Protein AF-A0A5N6M3C1-F1 (afdb_monomer)

InterPro domains:
  IPR000778 Cytochrome b245, heavy chain [PR00466] (280-298)
  IPR000778 Cytochrome b245, heavy chain [PR00466] (372-392)
  IPR013112 FAD-binding 8 [PF08022] (431-475)
  IPR013130 Ferric reductase transmembrane component-like domain [PF01794] (244-389)
  IPR013623 NADPH oxidase Respiratory burst [PF08414] (67-142)
  IPR050369 Respiratory burst oxidase/Ferric reductase [PTHR11972] (138-475)

Foldseek 3Di:
DPDPWDADDDPPDDDDDDDDDDDDDDDDDDDDDDDDDDDDDDDDDDDDDDDDDDDDDDDDDDDDDDDDDDDDDPVVVVVVVDDDPPDDDDPVVVVLVVQLVVQQVVQDDPSHHDLQCQCVSNVNPPCSPVSSVVVVVVVVVVVVVVVVVVVVVPPDDDDPVVVVVVQVPDPPCVNDVVSVVVVVCVVVCVVPVLVVVVVVVLVVVLVCQLVVQLVVVCPALLCVQQPSLVSQLRSLVRSLLQLVLVLLVLVLVVVLVVCCVDPNVVRHPSVCSVVVSVVSLVSNVVSLVRNCCSVLVGVLVRQQPPDPVSCCVRCVVLDVDRDHSVSSCPQLLNVLSVVLVVLSVQLVVQVDPCQQVLVDCDPPPCNVCGHVVVNVVSPCSVVVSLVSQLSSLQRDRVDDDRVRSCSCVSNVVSVVSSVCSVVVDPDPDDDWAWPDWDQDPPRDIDTDIDDDPPDDDDRRDTDADDDVVRPPPHD

Radius of gyration: 36.81 Å; Cα contacts (8 Å, |Δi|>4): 345; chains: 1; bounding box: 77×95×104 Å

Nearest PDB structures (foldseek):
  7d3f-assembly1_C  TM=8.706E-01  e=1.540E-10  Homo sapiens
  6wxu-assembly1_C  TM=8.787E-01  e=6.161E-10  Mus musculus
  6wxv-assembly1_A  TM=7.915E-01  e=5.128E-11  Mus musculus
  7d3e-assembly1_C  TM=6.746E-01  e=1.708E-11  Homo sapiens
  5o0t-assembly1_A  TM=8.434E-01  e=7.704E-08  Cylindrospermum stagnale PCC 7417

Mean predicted aligned error: 18.75 Å

Secondary structure (DSSP, 8-state):
-----EE------------------------------------------------------------------THHHHGGG-----S---HHHHHHHHHHHHHHHHH-BTTB--GGGHHHHHT--S-HHHHHHHHHHHHHHHHHHHHHHHHHHHH---TTHHHHHHHHSS-GGGSSHHHHHHHHHHHHHHHTHHHHHHHHHHHHHHHHHHHHHHHHHHTSTTHHHHTHHHHHHHHHHHHHHHHHHHTTGGG-HHHHHHHHTSHHHHHS-GGGHHHHHHHHHHHHHHHHHHHHHHIIIIIHHHHHHS-HHHHHHHHTTT-SSPPPHHHHHHSHHHHHHHHHHHHHHHHHHHHSHHHHTT-S-PPTTGGGGSSHHHHHHHHHHHHHHHHHHHHHHHS-TT--SGGG-THHHHHHHHHHHHHHHHHS----PPP--EEEEEEETTTEEEEEEPPPTT----TT-EE----TTT-SS--

Organism: NCBI:txid192012

Solvent-accessible surface area (backbone atoms only — not comparable to full-atom values): 28796 Å² total; per-residue (Å²): 129,82,85,78,71,50,75,60,76,87,80,85,77,86,82,88,84,87,85,88,84,86,88,82,89,91,84,90,90,89,85,88,88,87,87,84,87,86,84,90,82,88,85,85,87,78,91,85,89,88,82,84,89,83,91,81,90,86,85,89,86,84,88,88,79,89,80,81,83,75,79,85,57,76,67,69,64,53,60,81,68,64,76,76,84,90,59,87,78,50,76,73,54,51,54,53,48,53,54,28,52,55,37,39,69,72,61,34,57,97,88,39,71,52,69,90,50,44,19,63,26,78,66,45,83,90,39,65,67,62,32,42,53,52,49,51,53,51,52,52,49,52,50,49,50,53,50,46,59,59,56,53,67,76,76,70,83,65,82,69,64,60,60,56,57,62,60,70,76,45,60,81,75,58,73,42,72,66,51,37,49,49,50,53,51,48,53,52,35,68,77,40,40,49,52,52,51,53,52,48,52,54,50,50,51,42,51,50,45,21,51,54,40,24,56,56,37,66,76,36,78,66,23,83,68,38,40,68,33,47,14,49,20,47,7,25,49,47,33,37,40,52,38,65,20,52,47,43,56,52,70,32,60,70,62,50,54,57,42,46,78,39,76,60,32,77,63,44,58,71,88,46,24,62,60,49,34,51,54,40,51,49,51,38,53,54,25,50,51,52,21,48,46,22,37,66,72,35,34,39,53,36,62,47,66,51,58,67,70,63,43,48,73,75,42,42,93,80,38,96,61,86,51,49,53,64,54,50,42,69,30,69,39,33,45,40,47,53,53,39,51,54,52,47,52,53,25,54,54,33,63,34,70,50,32,29,69,43,68,61,80,44,65,86,89,48,49,79,60,40,21,59,67,45,25,54,59,38,50,54,50,48,60,57,36,53,55,41,48,47,51,29,40,66,56,40,84,93,58,84,59,76,89,74,39,52,48,56,68,50,32,48,62,38,50,49,54,43,48,49,58,65,70,71,57,81,73,86,80,74,85,67,52,77,75,48,76,46,78,46,93,85,86,42,77,49,76,40,60,53,80,52,90,90,72,80,86,58,89,83,46,70,56,78,66,64,50,65,91,82,34,83,83,53,94

pLDDT: mean 72.95, std 23.98, range [22.47, 98.31]

Sequence (475 aa):
MGRKEVRMENGMHNEDEECMGNEGVKNKPLKMGIGNLGGRLSRNCGRVAGSTSTSSRRRLRTIDEPRLERQRSGAARGLNGLRFLDRVMTGKEVDAWMAIEKRFQRFSVDGRLPREKFGICVGMNDGSEFSGELFDALMWQLETLLKSMATSKEATMSSDDTTDLAKTMIPEDYRNPWRKFMINVFESGLENWKVFWILFLFLEINVALFLWKFHQYTMMPSYQVFGYCSCTAKGAGETLKFNMALILLPVCRRTLTTIRETYLGKVLPLDENINFHKIIALAIAMGTVIHTVAHMGCNFIRLSRCPRNQFMAIFGGLFVTQPSYMDLVLSIPGYTGIIMIILMAICFTFATSSFRRNVVKLPHPLNNLAGFTSFWYTHHLLNIVYFLFIVHGYFLVLTVGWYRKTTWMYLLLPMLCYASERLLTTDHTMQVDTIKAIIYAGNVLALYMTKPIGFKYKSGMYLFVQCPHISRFEW

Structure (mmCIF, N/CA/C/O backbone):
data_AF-A0A5N6M3C1-F1
#
_entry.id   AF-A0A5N6M3C1-F1
#
loop_
_atom_site.group_PDB
_atom_site.id
_atom_site.type_symbol
_atom_site.label_atom_id
_atom_site.label_alt_id
_atom_site.label_comp_id
_atom_site.label_asym_id
_atom_site.label_entity_id
_atom_site.label_seq_id
_atom_site.pdbx_PDB_ins_code
_atom_site.Cartn_x
_atom_site.Cartn_y
_atom_site.Cartn_z
_atom_site.occupancy
_atom_site.B_iso_or_equiv
_atom_site.auth_seq_id
_atom_site.auth_comp_id
_atom_site.auth_asym_id
_atom_site.auth_atom_id
_atom_site.pdbx_PDB_model_num
ATOM 1 N N . MET A 1 1 ? -3.919 -4.662 15.278 1.00 38.16 1 MET A N 1
ATOM 2 C CA . MET A 1 1 ? -4.623 -3.994 16.377 1.00 38.16 1 MET A CA 1
ATOM 3 C C . MET A 1 1 ? -5.623 -4.997 16.909 1.00 38.16 1 MET A C 1
ATOM 5 O O . MET A 1 1 ? -6.392 -5.508 16.110 1.00 38.16 1 MET A O 1
ATOM 9 N N . GLY A 1 2 ? -5.489 -5.416 18.165 1.00 27.25 2 GLY A N 1
ATOM 10 C CA . GLY A 1 2 ? -6.604 -6.055 18.857 1.00 27.25 2 GLY A CA 1
ATOM 11 C C . GLY A 1 2 ? -7.463 -4.908 19.358 1.00 27.25 2 GLY A C 1
ATOM 12 O O . GLY A 1 2 ? -6.935 -4.011 20.008 1.00 27.25 2 GLY A O 1
ATOM 13 N N . ARG A 1 3 ? -8.721 -4.871 18.945 1.00 34.56 3 ARG A N 1
ATOM 14 C CA . ARG A 1 3 ? -9.708 -3.896 19.393 1.00 34.56 3 ARG A CA 1
ATOM 15 C C . ARG A 1 3 ? -9.892 -4.084 20.905 1.00 34.56 3 ARG A C 1
ATOM 17 O O . ARG A 1 3 ? -10.374 -5.128 21.324 1.00 34.56 3 ARG A O 1
ATOM 24 N N . LYS A 1 4 ? -9.442 -3.127 21.720 1.00 41.47 4 LYS A N 1
ATOM 25 C CA . LYS A 1 4 ? -9.795 -3.054 23.147 1.00 41.47 4 LYS A CA 1
ATOM 26 C C . LYS A 1 4 ? -10.968 -2.090 23.278 1.00 41.47 4 LYS A C 1
ATOM 28 O O . LYS A 1 4 ? -10.816 -0.972 23.745 1.00 41.47 4 LYS A O 1
ATOM 33 N N . GLU A 1 5 ? -12.116 -2.501 22.754 1.00 43.19 5 GLU A N 1
ATOM 34 C CA . GLU A 1 5 ? -13.363 -1.770 22.961 1.00 43.19 5 GLU A CA 1
ATOM 35 C C . GLU A 1 5 ? -13.838 -2.053 24.388 1.00 43.19 5 GLU A C 1
ATOM 37 O O . GLU A 1 5 ? -14.123 -3.196 24.741 1.00 43.19 5 GLU A O 1
ATOM 42 N N . VAL A 1 6 ? -13.868 -1.017 25.227 1.00 50.31 6 VAL A N 1
ATOM 43 C CA . VAL A 1 6 ? -14.424 -1.118 26.578 1.00 50.31 6 VAL A CA 1
ATOM 44 C C . VAL A 1 6 ? -15.929 -0.923 26.458 1.00 50.31 6 VAL A C 1
ATOM 46 O O . VAL A 1 6 ? -16.398 0.169 26.130 1.00 50.31 6 VAL A O 1
ATOM 49 N N . ARG A 1 7 ? -16.685 -2.004 26.663 1.00 46.69 7 ARG A N 1
ATOM 50 C CA . ARG A 1 7 ? -18.146 -1.954 26.721 1.00 46.69 7 ARG A CA 1
ATOM 51 C C . ARG A 1 7 ? -18.562 -1.377 28.069 1.00 46.69 7 ARG A C 1
ATOM 53 O O . ARG A 1 7 ? -18.088 -1.826 29.107 1.00 46.69 7 ARG A O 1
ATOM 60 N N . MET A 1 8 ? -19.451 -0.393 28.040 1.00 52.00 8 MET A N 1
ATOM 61 C CA . MET A 1 8 ? -20.009 0.196 29.253 1.00 52.00 8 MET A CA 1
ATOM 62 C C . MET A 1 8 ? -21.155 -0.682 29.767 1.00 52.00 8 MET A C 1
ATOM 64 O O . MET A 1 8 ? -22.116 -0.928 29.036 1.00 52.00 8 MET A O 1
ATOM 68 N N . GLU A 1 9 ? -21.051 -1.148 31.009 1.00 47.41 9 GLU A N 1
ATOM 69 C CA . GLU A 1 9 ? -22.120 -1.855 31.719 1.00 47.41 9 GLU A CA 1
ATOM 70 C C . GLU A 1 9 ? -22.612 -0.994 32.887 1.00 47.41 9 GLU A C 1
ATOM 72 O O . GLU A 1 9 ? -21.817 -0.468 33.667 1.00 47.41 9 GLU A O 1
ATOM 77 N N . ASN A 1 10 ? -23.932 -0.827 32.997 1.00 39.50 10 ASN A N 1
ATOM 78 C CA . ASN A 1 10 ? -24.541 -0.134 34.128 1.00 39.50 10 ASN A CA 1
ATOM 79 C C . ASN A 1 10 ? -24.604 -1.090 35.320 1.00 39.50 10 ASN A C 1
ATOM 81 O O . ASN A 1 10 ? -25.453 -1.977 35.354 1.00 39.50 10 ASN A O 1
ATOM 85 N N . GLY A 1 11 ? -23.752 -0.871 36.319 1.00 38.09 11 GLY A N 1
ATOM 86 C CA . GLY A 1 11 ? -23.983 -1.398 37.659 1.00 38.09 11 GLY A CA 1
ATOM 87 C C . GLY A 1 11 ? -25.049 -0.555 38.356 1.00 38.09 11 GLY A C 1
ATOM 88 O O . GLY A 1 11 ? -24.747 0.526 38.852 1.00 38.09 11 GLY A O 1
ATOM 89 N N . MET A 1 12 ? -26.296 -1.026 38.377 1.00 28.94 12 MET A N 1
ATOM 90 C CA . MET A 1 12 ? -27.272 -0.589 39.378 1.00 28.94 12 MET A CA 1
ATOM 91 C C . MET A 1 12 ? -26.898 -1.290 40.689 1.00 28.94 12 MET A C 1
ATOM 93 O O . MET A 1 12 ? -27.272 -2.440 40.899 1.00 28.94 12 MET A O 1
ATOM 97 N N . HIS A 1 13 ? -26.111 -0.629 41.537 1.00 30.56 13 HIS A N 1
ATOM 98 C CA . HIS A 1 13 ? -26.006 -1.012 42.943 1.00 30.56 13 HIS A CA 1
ATOM 99 C C . HIS A 1 13 ? -26.983 -0.150 43.738 1.00 30.56 13 HIS A C 1
ATOM 101 O O . HIS A 1 13 ? -26.756 1.044 43.918 1.00 30.56 13 HIS A O 1
ATOM 107 N N . ASN A 1 14 ? -28.083 -0.774 44.160 1.00 30.05 14 ASN A N 1
ATOM 108 C CA . ASN A 1 14 ? -28.840 -0.341 45.325 1.00 30.05 14 ASN A CA 1
ATOM 109 C C . ASN A 1 14 ? -28.067 -0.832 46.551 1.00 30.05 14 ASN A C 1
ATOM 111 O O . ASN A 1 14 ? -27.952 -2.042 46.735 1.00 30.05 14 ASN A O 1
ATOM 115 N N . GLU A 1 15 ? -27.551 0.084 47.360 1.00 30.33 15 GLU A N 1
ATOM 116 C CA . GLU A 1 15 ? -27.120 -0.199 48.729 1.00 30.33 15 GLU A CA 1
ATOM 117 C C . GLU A 1 15 ? -27.672 0.919 49.618 1.00 30.33 15 GLU A C 1
ATOM 119 O O . GLU A 1 15 ? -27.040 1.955 49.808 1.00 30.33 15 GLU A O 1
ATOM 124 N N . ASP A 1 16 ? -28.893 0.695 50.101 1.00 28.31 16 ASP A N 1
ATOM 125 C CA . ASP A 1 16 ? -29.397 1.268 51.343 1.00 28.31 16 ASP A CA 1
ATOM 126 C C . ASP A 1 16 ? -29.195 0.187 52.414 1.00 28.31 16 ASP A C 1
ATOM 128 O O . ASP A 1 16 ? -29.828 -0.862 52.329 1.00 28.31 16 ASP A O 1
ATOM 132 N N . GLU A 1 17 ? -28.293 0.402 53.373 1.00 30.88 17 GLU A N 1
ATOM 133 C CA . GLU A 1 17 ? -28.556 0.152 54.798 1.00 30.88 17 GLU A CA 1
ATOM 134 C C . GLU A 1 17 ? -27.383 0.623 55.669 1.00 30.88 17 GLU A C 1
ATOM 136 O O . GLU A 1 17 ? -26.213 0.283 55.487 1.00 30.88 17 GLU A O 1
ATOM 141 N N . GLU A 1 18 ? -27.751 1.461 56.628 1.00 27.80 18 GLU A N 1
ATOM 142 C CA . GLU A 1 18 ? -26.935 2.092 57.648 1.00 27.80 18 GLU A CA 1
ATOM 143 C C . GLU A 1 18 ? -27.031 1.266 58.947 1.00 27.80 18 GLU A C 1
ATOM 145 O O . GLU A 1 18 ? -28.087 0.707 59.233 1.00 27.80 18 GLU A O 1
ATOM 150 N N . CYS A 1 19 ? -25.944 1.241 59.734 1.00 25.11 19 CYS A N 1
ATOM 151 C CA . CYS A 1 19 ? -25.901 1.370 61.207 1.00 25.11 19 CYS A CA 1
ATOM 152 C C . CYS A 1 19 ? -25.013 0.375 61.997 1.00 25.11 19 CYS A C 1
ATOM 154 O O . CYS A 1 19 ? -25.319 -0.799 62.163 1.00 25.11 19 CYS A O 1
ATOM 156 N N . MET A 1 20 ? -24.034 1.003 62.672 1.00 26.95 20 MET A N 1
ATOM 157 C CA . MET A 1 20 ? -23.670 0.872 64.099 1.00 26.95 20 MET A CA 1
ATOM 158 C C . MET A 1 20 ? -22.733 -0.257 64.577 1.00 26.95 20 MET A C 1
ATOM 160 O O . MET A 1 20 ? -23.064 -1.434 64.540 1.00 26.95 20 MET A O 1
ATOM 164 N N . GLY A 1 21 ? -21.648 0.165 65.254 1.00 25.89 21 GLY A N 1
ATOM 165 C CA . GLY A 1 21 ? -21.322 -0.396 66.578 1.00 25.89 21 GLY A CA 1
ATOM 166 C C . GLY A 1 21 ? -19.924 -0.980 66.835 1.00 25.89 21 GLY A C 1
ATOM 167 O O . GLY A 1 21 ? -19.782 -2.187 66.915 1.00 25.89 21 GLY A O 1
ATOM 168 N N . ASN A 1 22 ? -18.948 -0.092 67.056 1.00 25.89 22 ASN A N 1
ATOM 169 C CA . ASN A 1 22 ? -17.910 -0.068 68.109 1.00 25.89 22 ASN A CA 1
ATOM 170 C C . ASN A 1 22 ? -17.013 -1.275 68.524 1.00 25.89 22 ASN A C 1
ATOM 172 O O . ASN A 1 22 ? -17.460 -2.376 68.810 1.00 25.89 22 ASN A O 1
ATOM 176 N N . GLU A 1 23 ? -15.751 -0.882 68.785 1.00 26.97 23 GLU A N 1
ATOM 177 C CA . GLU A 1 23 ? -14.758 -1.370 69.774 1.00 26.97 23 GLU A CA 1
ATOM 178 C C . GLU A 1 23 ? -13.786 -2.540 69.479 1.00 26.97 23 GLU A C 1
ATOM 180 O O . GLU A 1 23 ? -14.159 -3.693 69.312 1.00 26.97 23 GLU A O 1
ATOM 185 N N . GLY A 1 24 ? -12.478 -2.243 69.637 1.00 25.42 24 GLY A N 1
ATOM 186 C CA . GLY A 1 24 ? -11.673 -3.006 70.609 1.00 25.42 24 GLY A CA 1
ATOM 187 C C . GLY A 1 24 ? -10.418 -3.783 70.165 1.00 25.42 24 GLY A C 1
ATOM 188 O O . GLY A 1 24 ? -10.417 -5.001 70.197 1.00 25.42 24 GLY A O 1
ATOM 189 N N . VAL A 1 25 ? -9.312 -3.076 69.884 1.00 26.16 25 VAL A N 1
ATOM 190 C CA . VAL A 1 25 ? -7.908 -3.344 70.321 1.00 26.16 25 VAL A CA 1
ATOM 191 C C . VAL A 1 25 ? -7.357 -4.802 70.345 1.00 26.16 25 VAL A C 1
ATOM 193 O O . VAL A 1 25 ? -7.725 -5.588 71.209 1.00 26.16 25 VAL A O 1
ATOM 196 N N . LYS A 1 26 ? -6.278 -5.091 69.581 1.00 26.41 26 LYS A N 1
ATOM 197 C CA . LYS A 1 26 ? -4.912 -5.430 70.094 1.00 26.41 26 LYS A CA 1
ATOM 198 C C . LYS A 1 26 ? -3.894 -5.756 68.985 1.00 26.41 26 LYS A C 1
ATOM 200 O O . LYS A 1 26 ? -4.194 -6.355 67.963 1.00 26.41 26 LYS A O 1
ATOM 205 N N . ASN A 1 27 ? -2.663 -5.317 69.242 1.00 23.44 27 ASN A N 1
ATOM 206 C CA . ASN A 1 27 ? -1.489 -5.265 68.371 1.00 23.44 27 ASN A CA 1
ATOM 207 C C . ASN A 1 27 ? -0.476 -6.390 68.708 1.00 23.44 27 ASN A C 1
ATOM 209 O O . ASN A 1 27 ? -0.186 -6.578 69.887 1.00 23.44 27 ASN A O 1
ATOM 213 N N . LYS A 1 28 ? 0.194 -6.921 67.660 1.00 26.58 28 LYS A N 1
ATOM 214 C CA . LYS A 1 28 ? 1.626 -7.355 67.578 1.00 26.58 28 LYS A CA 1
ATOM 215 C C . LYS A 1 28 ? 2.076 -8.706 68.239 1.00 26.58 28 LYS A C 1
ATOM 217 O O . LYS A 1 28 ? 1.324 -9.274 69.014 1.00 26.58 28 LYS A O 1
ATOM 222 N N . PRO A 1 29 ? 3.305 -9.233 67.955 1.00 34.28 29 PRO A N 1
ATOM 223 C CA . PRO A 1 29 ? 3.711 -10.027 66.766 1.00 34.28 29 PRO A CA 1
ATOM 224 C C . PRO A 1 29 ? 4.616 -11.243 67.156 1.00 34.28 29 PRO A C 1
ATOM 226 O O . PRO A 1 29 ? 4.765 -11.498 68.337 1.00 34.28 29 PRO A O 1
ATOM 229 N N . LEU A 1 30 ? 5.262 -11.959 66.213 1.00 22.47 30 LEU A N 1
ATOM 230 C CA . LEU A 1 30 ? 6.581 -12.670 66.305 1.00 22.47 30 LEU A CA 1
ATOM 231 C C . LEU A 1 30 ? 6.663 -13.747 65.186 1.00 22.47 30 LEU A C 1
ATOM 233 O O . LEU A 1 30 ? 5.638 -14.311 64.837 1.00 22.47 30 LEU A O 1
ATOM 237 N N . LYS A 1 31 ? 7.792 -14.204 64.625 1.00 23.56 31 LYS A N 1
ATOM 238 C CA . LYS A 1 31 ? 9.131 -13.681 64.299 1.00 23.56 31 LYS A CA 1
ATOM 239 C C . LYS A 1 31 ? 9.837 -14.788 63.478 1.00 23.56 31 LYS A C 1
ATOM 241 O O . LYS A 1 31 ? 9.628 -15.973 63.693 1.00 23.56 31 LYS A O 1
ATOM 246 N N . MET A 1 32 ? 10.655 -14.323 62.547 1.00 22.56 32 MET A N 1
ATOM 247 C CA . MET A 1 32 ? 11.599 -14.946 61.608 1.00 22.56 32 MET A CA 1
ATOM 248 C C . MET A 1 32 ? 12.574 -16.000 62.187 1.00 22.56 32 MET A C 1
ATOM 250 O O . MET A 1 32 ? 13.024 -15.859 63.323 1.00 22.56 32 MET A O 1
ATOM 254 N N . GLY A 1 33 ? 13.002 -16.962 61.354 1.00 24.08 33 GLY A N 1
ATOM 255 C CA . GLY A 1 33 ? 14.145 -17.854 61.598 1.00 24.08 33 GLY A CA 1
ATOM 256 C C . GLY A 1 33 ? 14.841 -18.262 60.289 1.00 24.08 33 GLY A C 1
ATOM 257 O O . GLY A 1 33 ? 14.214 -18.818 59.396 1.00 24.08 33 GLY A O 1
ATOM 258 N N . ILE A 1 34 ? 16.126 -17.916 60.185 1.00 24.42 34 ILE A N 1
ATOM 259 C CA . ILE A 1 34 ? 17.060 -18.079 59.056 1.00 24.42 34 ILE A CA 1
ATOM 260 C C . ILE A 1 34 ? 17.826 -19.408 59.204 1.00 24.42 34 ILE A C 1
ATOM 262 O O . ILE A 1 34 ? 18.180 -19.770 60.322 1.00 24.42 34 ILE A O 1
ATOM 266 N N . GLY A 1 35 ? 18.186 -20.073 58.099 1.00 25.78 35 GLY A N 1
ATOM 267 C CA . GLY A 1 35 ? 19.177 -21.158 58.109 1.00 25.78 35 GLY A CA 1
ATOM 268 C C . GLY A 1 35 ? 19.585 -21.609 56.705 1.00 25.78 35 GLY A C 1
ATOM 269 O O . GLY A 1 35 ? 18.773 -22.146 55.966 1.00 25.78 35 GLY A O 1
ATOM 270 N N . ASN A 1 36 ? 20.837 -21.334 56.349 1.00 23.20 36 ASN A N 1
ATOM 271 C CA . ASN A 1 36 ? 21.483 -21.507 55.045 1.00 23.20 36 ASN A CA 1
ATOM 272 C C . ASN A 1 36 ? 22.399 -22.763 55.050 1.00 23.20 36 ASN A C 1
ATOM 274 O O . ASN A 1 36 ? 22.539 -23.392 56.094 1.00 23.20 36 ASN A O 1
ATOM 278 N N . LEU A 1 37 ? 23.107 -23.006 53.932 1.00 28.05 37 LEU A N 1
ATOM 279 C CA . LEU A 1 37 ? 24.101 -24.067 53.603 1.00 28.05 37 LEU A CA 1
ATOM 280 C C . LEU A 1 37 ? 23.498 -25.322 52.933 1.00 28.05 37 LEU A C 1
ATOM 282 O O . LEU A 1 37 ? 22.634 -25.973 53.493 1.00 28.05 37 LEU A O 1
ATOM 286 N N . GLY A 1 38 ? 23.883 -25.774 51.734 1.00 23.03 38 GLY A N 1
ATOM 287 C CA . GLY A 1 38 ? 25.068 -25.510 50.916 1.00 23.03 38 GLY A CA 1
ATOM 288 C C . GLY A 1 38 ? 26.051 -26.688 50.968 1.00 23.03 38 GLY A C 1
ATOM 289 O O . GLY A 1 38 ? 26.688 -26.893 51.991 1.00 23.03 38 GLY A O 1
ATOM 290 N N . GLY A 1 39 ? 26.233 -27.392 49.840 1.00 24.36 39 GLY A N 1
ATOM 291 C CA . GLY A 1 39 ? 27.495 -28.084 49.529 1.00 24.36 39 GLY A CA 1
ATOM 292 C C . GLY A 1 39 ? 27.486 -29.617 49.399 1.00 24.36 39 GLY A C 1
ATOM 293 O O . GLY A 1 39 ? 27.628 -30.331 50.377 1.00 24.36 39 GLY A O 1
ATOM 294 N N . ARG A 1 40 ? 27.436 -30.088 48.142 1.00 24.42 40 ARG A N 1
ATOM 295 C CA . ARG A 1 40 ? 28.466 -30.923 47.470 1.00 24.42 40 ARG A CA 1
ATOM 296 C C . ARG A 1 40 ? 29.164 -32.041 48.284 1.00 24.42 40 ARG A C 1
ATOM 298 O O . ARG A 1 40 ? 29.978 -31.737 49.142 1.00 24.42 40 ARG A O 1
ATOM 305 N N . LEU A 1 41 ? 29.068 -33.296 47.816 1.00 25.70 41 LEU A N 1
ATOM 306 C CA . LEU A 1 41 ? 30.152 -34.029 47.114 1.00 25.70 41 LEU A CA 1
ATOM 307 C C . LEU A 1 41 ? 29.856 -35.536 46.947 1.00 25.70 41 LEU A C 1
ATOM 309 O O . LEU A 1 41 ? 29.640 -36.258 47.909 1.00 25.70 41 LEU A O 1
ATOM 313 N N . SER A 1 42 ? 29.918 -35.962 45.681 1.00 25.22 42 SER A N 1
ATOM 314 C CA . SER A 1 42 ? 30.602 -37.144 45.126 1.00 25.22 42 SER A CA 1
ATOM 315 C C . SER A 1 42 ? 30.959 -38.319 46.048 1.00 25.22 42 SER A C 1
ATOM 317 O O . SER A 1 42 ? 31.752 -38.161 46.974 1.00 25.22 42 SER A O 1
ATOM 319 N N . ARG A 1 43 ? 30.569 -39.535 45.632 1.00 29.17 43 ARG A N 1
ATOM 320 C CA . ARG A 1 43 ? 31.459 -40.708 45.648 1.00 29.17 43 ARG A CA 1
ATOM 321 C C . ARG A 1 43 ? 31.153 -41.673 44.497 1.00 29.17 43 ARG A C 1
ATOM 323 O O . ARG A 1 43 ? 30.008 -41.951 44.167 1.00 29.17 43 ARG A O 1
ATOM 330 N N . ASN A 1 44 ? 32.260 -42.104 43.908 1.00 25.44 44 ASN A N 1
ATOM 331 C CA . ASN A 1 44 ? 32.480 -42.971 42.757 1.00 25.44 44 ASN A CA 1
ATOM 332 C C . ASN A 1 44 ? 32.226 -44.467 43.024 1.00 25.44 44 ASN A C 1
ATOM 334 O O . ASN A 1 44 ? 32.203 -44.896 44.175 1.00 25.44 44 ASN A O 1
ATOM 338 N N . CYS A 1 45 ? 32.334 -45.214 41.911 1.00 27.33 45 CYS A N 1
ATOM 339 C CA . CYS A 1 45 ? 32.811 -46.604 41.750 1.00 27.33 45 CYS A CA 1
ATOM 340 C C . CYS A 1 45 ? 31.689 -47.644 41.568 1.00 27.33 45 CYS A C 1
ATOM 342 O O . CYS A 1 45 ? 30.771 -47.694 42.369 1.00 27.33 45 CYS A O 1
ATOM 344 N N . GLY A 1 46 ? 31.673 -48.524 40.565 1.00 26.73 46 GLY A N 1
ATOM 345 C CA . GLY A 1 46 ? 32.577 -48.802 39.451 1.00 26.73 46 GLY A CA 1
ATOM 346 C C . GLY A 1 46 ? 32.078 -50.043 38.682 1.00 26.73 46 GLY A C 1
ATOM 347 O O . GLY A 1 46 ? 31.414 -50.892 39.261 1.00 26.73 46 GLY A O 1
ATOM 348 N N . ARG A 1 47 ? 32.372 -50.075 37.371 1.00 25.77 47 ARG A N 1
ATOM 349 C CA . ARG A 1 47 ? 32.520 -51.209 36.417 1.00 25.77 47 ARG A CA 1
ATOM 350 C C . ARG A 1 47 ? 32.026 -52.622 36.814 1.00 25.77 47 ARG A C 1
ATOM 352 O O . ARG A 1 47 ? 32.477 -53.160 37.812 1.00 25.77 47 ARG A O 1
ATOM 359 N N . VAL A 1 48 ? 31.348 -53.320 35.887 1.00 28.81 48 VAL A N 1
ATOM 360 C CA . VAL A 1 48 ? 31.901 -54.347 34.953 1.00 28.81 48 VAL A CA 1
ATOM 361 C C . VAL A 1 48 ? 30.777 -54.876 34.025 1.00 28.81 48 VAL A C 1
ATOM 363 O O . VAL A 1 48 ? 29.604 -54.862 34.377 1.00 28.81 48 VAL A O 1
ATOM 366 N N . ALA A 1 49 ? 31.170 -55.261 32.808 1.00 26.62 49 ALA A N 1
ATOM 367 C CA . ALA A 1 49 ? 30.383 -55.709 31.658 1.00 26.62 49 ALA A CA 1
ATOM 368 C C . ALA A 1 49 ? 29.825 -57.148 31.750 1.00 26.62 49 ALA A C 1
ATOM 370 O O . ALA A 1 49 ? 30.300 -57.948 32.550 1.00 26.62 49 ALA A O 1
ATOM 371 N N . GLY A 1 50 ? 28.915 -57.512 30.834 1.00 27.02 50 GLY A N 1
ATOM 372 C CA . GLY A 1 50 ? 28.629 -58.917 30.506 1.00 27.02 50 GLY A CA 1
ATOM 373 C C . GLY A 1 50 ? 27.277 -59.149 29.828 1.00 27.02 50 GLY A C 1
ATOM 374 O O . GLY A 1 50 ? 26.256 -58.655 30.280 1.00 27.02 50 GLY A O 1
ATOM 375 N N . SER A 1 51 ? 27.294 -59.884 28.724 1.00 25.83 51 SER A N 1
ATOM 376 C CA . SER A 1 51 ? 26.259 -60.043 27.702 1.00 25.83 51 SER A CA 1
ATOM 377 C C . SER A 1 51 ? 25.355 -61.283 27.868 1.00 25.83 51 SER A C 1
ATOM 379 O O . SER A 1 51 ? 25.687 -62.218 28.586 1.00 25.83 51 SER A O 1
ATOM 381 N N . THR A 1 52 ? 24.301 -61.326 27.035 1.00 26.66 52 THR A N 1
ATOM 382 C CA . THR A 1 52 ? 23.665 -62.511 26.395 1.00 26.66 52 THR A CA 1
ATOM 383 C C . THR A 1 52 ? 22.826 -63.512 27.216 1.00 26.66 52 THR A C 1
ATOM 385 O O . THR A 1 52 ? 23.327 -64.295 28.008 1.00 26.66 52 THR A O 1
ATOM 388 N N . SER A 1 53 ? 21.525 -63.520 26.885 1.00 26.55 53 SER A N 1
ATOM 389 C CA . SER A 1 53 ? 20.592 -64.652 26.689 1.00 26.55 53 SER A CA 1
ATOM 390 C C . SER A 1 53 ? 20.953 -66.050 27.219 1.00 26.55 53 SER A C 1
ATOM 392 O O . SER A 1 53 ? 21.918 -66.648 26.753 1.00 26.55 53 SER A O 1
ATOM 394 N N . THR A 1 54 ? 20.051 -66.684 27.980 1.00 27.42 54 THR A N 1
ATOM 395 C CA . THR A 1 54 ? 19.208 -67.825 27.534 1.00 27.42 54 THR A CA 1
ATOM 396 C C . THR A 1 54 ? 18.419 -68.454 28.693 1.00 27.42 54 THR A C 1
ATOM 398 O O . THR A 1 54 ? 18.808 -68.441 29.854 1.00 27.42 54 THR A O 1
ATOM 401 N N . SER A 1 55 ? 17.256 -68.983 28.320 1.00 27.14 55 SER A N 1
ATOM 402 C CA . SER A 1 55 ? 16.292 -69.780 29.082 1.00 27.14 55 SER A CA 1
ATOM 403 C C . SER A 1 55 ? 16.888 -70.990 29.822 1.00 27.14 55 SER A C 1
ATOM 405 O O . SER A 1 55 ? 17.597 -71.782 29.207 1.00 27.14 55 SER A O 1
ATOM 407 N N . SER A 1 56 ? 16.467 -71.232 31.073 1.00 28.67 56 SER A N 1
ATOM 408 C CA . SER A 1 56 ? 15.743 -72.467 31.456 1.00 28.67 56 SER A CA 1
ATOM 409 C C . SER A 1 56 ? 15.420 -72.533 32.953 1.00 28.67 56 SER A C 1
ATOM 411 O O . SER A 1 56 ? 16.285 -72.458 33.820 1.00 28.67 56 SER A O 1
ATOM 413 N N . ARG A 1 57 ? 14.130 -72.734 33.244 1.00 28.98 57 ARG A N 1
ATOM 414 C CA . ARG A 1 57 ? 13.562 -73.049 34.563 1.00 28.98 57 ARG A CA 1
ATOM 415 C C . ARG A 1 57 ? 14.038 -74.421 35.062 1.00 28.98 57 ARG A C 1
ATOM 417 O O . ARG A 1 57 ? 13.868 -75.411 34.355 1.00 28.98 57 ARG A O 1
ATOM 424 N N . ARG A 1 58 ? 14.383 -74.519 36.352 1.00 27.72 58 ARG A N 1
ATOM 425 C CA . ARG A 1 58 ? 14.029 -75.683 37.185 1.00 27.72 58 ARG A CA 1
ATOM 426 C C . ARG A 1 58 ? 13.240 -75.219 38.408 1.00 27.72 58 ARG A C 1
ATOM 428 O O . ARG A 1 58 ? 13.531 -74.197 39.011 1.00 27.72 58 ARG A O 1
ATOM 435 N N . ARG A 1 59 ? 12.160 -75.953 38.646 1.00 28.02 59 ARG A N 1
ATOM 436 C CA . ARG A 1 59 ? 10.990 -75.670 39.479 1.00 28.02 59 ARG A CA 1
ATOM 437 C C . ARG A 1 59 ? 11.018 -76.600 40.700 1.00 28.02 59 ARG A C 1
ATOM 439 O O . ARG A 1 59 ? 11.568 -77.689 40.562 1.00 28.02 59 ARG A O 1
ATOM 446 N N . LEU A 1 60 ? 10.281 -76.204 41.751 1.00 29.70 60 LEU A N 1
ATOM 447 C CA . LEU A 1 60 ? 9.562 -76.995 42.785 1.00 29.70 60 LEU A CA 1
ATOM 448 C C . LEU A 1 60 ? 10.060 -76.675 44.205 1.00 29.70 60 LEU A C 1
ATOM 450 O O . LEU A 1 60 ? 11.256 -76.712 44.442 1.00 29.70 60 LEU A O 1
ATOM 454 N N . ARG A 1 61 ? 9.221 -76.345 45.195 1.00 26.09 61 ARG A N 1
ATOM 455 C CA . ARG A 1 61 ? 7.758 -76.455 45.433 1.00 26.09 61 ARG A CA 1
ATOM 456 C C . ARG A 1 61 ? 7.357 -75.275 46.346 1.00 26.09 61 ARG A C 1
ATOM 458 O O . ARG A 1 61 ? 8.222 -74.786 47.054 1.00 26.09 61 ARG A O 1
ATOM 465 N N . THR A 1 62 ? 6.129 -74.754 46.309 1.00 28.23 62 THR A N 1
ATOM 466 C CA . THR A 1 62 ? 5.050 -75.228 47.199 1.00 28.23 62 THR A CA 1
ATOM 467 C C . THR A 1 62 ? 3.638 -74.837 46.718 1.00 28.23 62 THR A C 1
ATOM 469 O O . THR A 1 62 ? 3.365 -73.664 46.513 1.00 28.23 62 THR A O 1
ATOM 472 N N . ILE A 1 63 ? 2.787 -75.869 46.614 1.00 34.91 63 ILE A N 1
ATOM 473 C CA . ILE A 1 63 ? 1.363 -75.987 47.010 1.00 34.91 63 ILE A CA 1
ATOM 474 C C . ILE A 1 63 ? 0.327 -75.047 46.348 1.00 34.91 63 ILE A C 1
ATOM 476 O O . ILE A 1 63 ? 0.286 -73.849 46.600 1.00 34.91 63 ILE A O 1
ATOM 480 N N . ASP A 1 64 ? -0.539 -75.679 45.544 1.00 31.19 64 ASP A N 1
ATOM 481 C CA . ASP A 1 64 ? -1.710 -75.145 44.835 1.00 31.19 64 ASP A CA 1
ATOM 482 C C . ASP A 1 64 ? -2.939 -74.955 45.748 1.00 31.19 64 ASP A C 1
ATOM 484 O O . ASP A 1 64 ? -3.279 -75.844 46.529 1.00 31.19 64 ASP A O 1
ATOM 488 N N . GLU A 1 65 ? -3.674 -73.857 45.536 1.00 32.06 65 GLU A N 1
ATOM 489 C CA . GLU A 1 65 ? -5.108 -73.737 45.845 1.00 32.06 65 GLU A CA 1
ATOM 490 C C . GLU A 1 65 ? -5.910 -73.507 44.543 1.00 32.06 65 GLU A C 1
ATOM 492 O O . GLU A 1 65 ? -5.433 -72.815 43.634 1.00 32.06 65 GLU A O 1
ATOM 497 N N . PRO A 1 66 ? -7.131 -74.063 44.418 1.00 33.91 66 PRO A N 1
ATOM 498 C CA . PRO A 1 66 ? -7.892 -74.061 43.172 1.00 33.91 66 PRO A CA 1
ATOM 499 C C . PRO A 1 66 ? -8.567 -72.706 42.904 1.00 33.91 66 PRO A C 1
ATOM 501 O O . PRO A 1 66 ? -9.481 -72.283 43.612 1.00 33.91 66 PRO A O 1
ATOM 504 N N . ARG A 1 67 ? -8.175 -72.040 41.810 1.00 31.38 67 ARG A N 1
ATOM 505 C CA . ARG A 1 67 ? -8.916 -70.899 41.247 1.00 31.38 67 ARG A CA 1
ATOM 506 C C . ARG A 1 67 ? -10.135 -71.397 40.466 1.00 31.38 67 ARG A C 1
ATOM 508 O O . ARG A 1 67 ? -9.999 -71.948 39.379 1.00 31.38 67 ARG A O 1
ATOM 515 N N . LEU A 1 68 ? -11.321 -71.147 41.015 1.00 33.84 68 LEU A N 1
ATOM 516 C CA . LEU A 1 68 ? -12.607 -71.229 40.321 1.00 33.84 68 LEU A CA 1
ATOM 517 C C . LEU A 1 68 ? -12.635 -70.266 39.123 1.00 33.84 68 LEU A C 1
ATOM 519 O O . LEU A 1 68 ? -12.648 -69.045 39.283 1.00 33.84 68 LEU A O 1
ATOM 523 N N . GLU A 1 69 ? -12.682 -70.823 37.917 1.00 39.09 69 GLU A N 1
ATOM 524 C CA . GLU A 1 69 ? -12.985 -70.093 36.690 1.00 39.09 69 GLU A CA 1
ATOM 525 C C . GLU A 1 69 ? -14.500 -69.838 36.633 1.00 39.09 69 GLU A C 1
ATOM 527 O O . GLU A 1 69 ? -15.300 -70.729 36.346 1.00 39.09 69 GLU A O 1
ATOM 532 N N . ARG A 1 70 ? -14.927 -68.616 36.978 1.00 34.69 70 ARG A N 1
ATOM 533 C CA . ARG A 1 70 ? -16.339 -68.224 36.893 1.00 34.69 70 ARG A CA 1
ATOM 534 C C . ARG A 1 70 ? -16.648 -67.741 35.478 1.00 34.69 70 ARG A C 1
ATOM 536 O O . ARG A 1 70 ? -16.134 -66.715 35.036 1.00 34.69 70 ARG A O 1
ATOM 543 N N . GLN A 1 71 ? -17.513 -68.493 34.800 1.00 36.72 71 GLN A N 1
ATOM 544 C CA . GLN A 1 71 ? -18.093 -68.190 33.492 1.00 36.72 71 GLN A CA 1
ATOM 545 C C . GLN A 1 71 ? -18.495 -66.712 33.358 1.00 36.72 71 GLN A C 1
ATOM 547 O O . GLN A 1 71 ? -19.253 -66.188 34.179 1.00 36.72 71 GLN A O 1
ATOM 552 N N . ARG A 1 72 ? -18.037 -66.044 32.289 1.00 34.97 72 ARG A N 1
ATOM 553 C CA . ARG A 1 72 ? -18.605 -64.751 31.889 1.00 34.97 72 ARG A CA 1
ATOM 554 C C . ARG A 1 72 ? -20.047 -64.964 31.424 1.00 34.97 72 ARG A C 1
ATOM 556 O O . ARG A 1 72 ? -20.325 -65.767 30.538 1.00 34.97 72 ARG A O 1
ATOM 563 N N . SER A 1 73 ? -20.931 -64.229 32.085 1.00 38.62 73 SER A N 1
ATOM 564 C CA . SER A 1 73 ? -22.383 -64.203 31.953 1.00 38.62 73 SER A CA 1
ATOM 565 C C . SER A 1 73 ? -22.854 -63.798 30.551 1.00 38.62 73 SER A C 1
ATOM 567 O O . SER A 1 73 ? -22.140 -63.135 29.796 1.00 38.62 73 SER A O 1
ATOM 569 N N . GLY A 1 74 ? -24.103 -64.153 30.221 1.00 40.81 74 GLY A N 1
ATOM 570 C CA . GLY A 1 74 ? -24.773 -63.854 28.945 1.00 40.81 74 GLY A CA 1
ATOM 571 C C . GLY A 1 74 ? -24.762 -62.379 28.508 1.00 40.81 74 GLY A C 1
ATOM 572 O O . GLY A 1 74 ? -24.984 -62.100 27.332 1.00 40.81 74 GLY A O 1
ATOM 573 N N . ALA A 1 75 ? -24.396 -61.448 29.394 1.00 39.41 75 ALA A N 1
ATOM 574 C CA . ALA A 1 75 ? -24.150 -60.043 29.073 1.00 39.41 75 ALA A CA 1
ATOM 575 C C . ALA A 1 75 ? -23.017 -59.843 28.042 1.00 39.41 75 ALA A C 1
ATOM 577 O O . ALA A 1 75 ? -23.102 -58.949 27.203 1.00 39.41 75 ALA A O 1
ATOM 578 N N . ALA A 1 76 ? -21.996 -60.712 28.023 1.00 37.06 76 ALA A N 1
ATOM 579 C CA . ALA A 1 76 ? -20.908 -60.633 27.041 1.00 37.06 76 ALA A CA 1
ATOM 580 C C . ALA A 1 76 ? -21.359 -60.971 25.605 1.00 37.06 76 ALA A C 1
ATOM 582 O O . ALA A 1 76 ? -20.765 -60.484 24.647 1.00 37.06 76 ALA A O 1
ATOM 583 N N . ARG A 1 77 ? -22.431 -61.764 25.437 1.00 39.88 77 ARG A N 1
ATOM 584 C CA . ARG A 1 77 ? -23.036 -62.027 24.118 1.00 39.88 77 ARG A CA 1
ATOM 585 C C . ARG A 1 77 ? -23.933 -60.877 23.648 1.00 39.88 77 ARG A C 1
ATOM 587 O O . ARG A 1 77 ? -24.028 -60.664 22.445 1.00 39.88 77 ARG A O 1
ATOM 594 N N . GLY A 1 78 ? -24.518 -60.107 24.572 1.00 36.94 78 GLY A N 1
ATOM 595 C CA . GLY A 1 78 ? -25.292 -58.898 24.253 1.00 36.94 78 GLY A CA 1
ATOM 596 C C . GLY A 1 78 ? -24.445 -57.767 23.655 1.00 36.94 78 GLY A C 1
ATOM 597 O O . GLY A 1 78 ? -24.932 -57.011 22.820 1.00 36.94 78 GLY A O 1
ATOM 598 N N . LEU A 1 79 ? -23.153 -57.704 24.000 1.00 40.59 79 LEU A N 1
ATOM 599 C CA . LEU A 1 79 ? -22.212 -56.699 23.485 1.00 40.59 79 LEU A CA 1
ATOM 600 C C . LEU A 1 79 ? -21.892 -56.855 21.988 1.00 40.59 79 LEU A C 1
ATOM 602 O O . LEU A 1 79 ? -21.629 -55.857 21.328 1.00 40.59 79 LEU A O 1
ATOM 606 N N . ASN A 1 80 ? -21.992 -58.063 21.419 1.00 38.62 80 ASN A N 1
ATOM 607 C CA . ASN A 1 80 ? -21.852 -58.264 19.968 1.00 38.62 80 ASN A CA 1
ATOM 608 C C . ASN A 1 80 ? -23.114 -57.856 19.178 1.00 38.62 80 ASN A C 1
ATOM 610 O O . ASN A 1 80 ? -23.098 -57.878 17.949 1.00 38.62 80 ASN A O 1
ATOM 614 N N . GLY A 1 81 ? -24.208 -57.506 19.868 1.00 35.94 81 GLY A N 1
ATOM 615 C CA . GLY A 1 81 ? -25.459 -57.032 19.267 1.00 35.94 81 GLY A CA 1
ATOM 616 C C . GLY A 1 81 ? -25.598 -55.508 19.215 1.00 35.94 81 GLY A C 1
ATOM 617 O O . GLY A 1 81 ? -26.479 -55.005 18.520 1.00 35.94 81 GLY A O 1
ATOM 618 N N . LEU A 1 82 ? -24.736 -54.757 19.909 1.00 35.28 82 LEU A N 1
ATOM 619 C CA . LEU A 1 82 ? -24.776 -53.296 19.913 1.00 35.28 82 LEU A CA 1
ATOM 620 C C . LEU A 1 82 ? -23.963 -52.745 18.736 1.00 35.28 82 LEU A C 1
ATOM 622 O O . LEU A 1 82 ? -22.771 -52.464 18.843 1.00 35.28 82 LEU A O 1
ATOM 626 N N . ARG A 1 83 ? -24.629 -52.579 17.590 1.00 36.56 83 ARG A N 1
ATOM 627 C CA . ARG A 1 83 ? -24.138 -51.699 16.524 1.00 36.56 83 ARG A CA 1
ATOM 628 C C . ARG A 1 83 ? -24.292 -50.254 16.986 1.00 36.56 83 ARG A C 1
ATOM 630 O O . ARG A 1 83 ? -25.405 -49.738 17.027 1.00 36.56 83 ARG A O 1
ATOM 637 N N . PHE A 1 84 ? -23.179 -49.593 17.281 1.00 39.88 84 PHE A N 1
ATOM 638 C CA . PHE A 1 84 ? -23.143 -48.137 17.225 1.00 39.88 84 PHE A CA 1
ATOM 639 C C . PHE A 1 84 ? -23.438 -47.726 15.777 1.00 39.88 84 PHE A C 1
ATOM 641 O O . PHE A 1 84 ? -22.867 -48.288 14.840 1.00 39.88 84 PHE A O 1
ATOM 648 N N . LEU A 1 85 ? -24.404 -46.824 15.590 1.00 35.84 85 LEU A N 1
ATOM 649 C CA . LEU A 1 85 ? -24.779 -46.286 14.284 1.00 35.84 85 LEU A CA 1
ATOM 650 C C . LEU A 1 85 ? -23.628 -45.430 13.744 1.00 35.84 85 LEU A C 1
ATOM 652 O O . LEU A 1 85 ? -23.646 -44.214 13.867 1.00 35.84 85 LEU A O 1
ATOM 656 N N . ASP A 1 86 ? -22.642 -46.070 13.124 1.00 39.03 86 ASP A N 1
ATOM 657 C CA . ASP A 1 86 ? -21.611 -45.406 12.320 1.00 39.03 86 ASP A CA 1
ATOM 658 C C . ASP A 1 86 ? -22.087 -45.270 10.860 1.00 39.03 86 ASP A C 1
ATOM 660 O O . ASP A 1 86 ? -21.392 -45.577 9.892 1.00 39.03 86 ASP A O 1
ATOM 664 N N . ARG A 1 87 ? -23.368 -44.917 10.693 1.00 41.44 87 ARG A N 1
ATOM 665 C CA . ARG A 1 87 ? -24.008 -44.729 9.390 1.00 41.44 87 ARG A CA 1
ATOM 666 C C . ARG A 1 87 ? -24.283 -43.244 9.210 1.00 41.44 87 ARG A C 1
ATOM 668 O O . ARG A 1 87 ? -24.791 -42.602 10.123 1.00 41.44 87 ARG A O 1
ATOM 675 N N . VAL A 1 88 ? -23.979 -42.718 8.023 1.00 46.75 88 VAL A N 1
ATOM 676 C CA . VAL A 1 88 ? -24.375 -41.363 7.616 1.00 46.75 88 VAL A CA 1
ATOM 677 C C . VAL A 1 88 ? -25.882 -41.221 7.834 1.00 46.75 88 VAL A C 1
ATOM 679 O O . VAL A 1 88 ? -26.666 -41.920 7.185 1.00 46.75 88 VAL A O 1
ATOM 682 N N . MET A 1 89 ? -26.258 -40.360 8.782 1.00 47.84 89 MET A N 1
ATOM 683 C CA . MET A 1 89 ? -27.644 -40.141 9.189 1.00 47.84 89 MET A CA 1
ATOM 684 C C . MET A 1 89 ? -28.450 -39.667 7.980 1.00 47.84 89 MET A C 1
ATOM 686 O O . MET A 1 89 ? -28.118 -38.669 7.339 1.00 47.84 89 MET A O 1
ATOM 690 N N . THR A 1 90 ? -29.501 -40.405 7.637 1.00 54.84 90 THR A N 1
ATOM 691 C CA . THR A 1 90 ? -30.417 -40.001 6.556 1.00 54.84 90 THR A CA 1
ATOM 692 C C . THR A 1 90 ? -31.429 -38.979 7.080 1.00 54.84 90 THR A C 1
ATOM 694 O O . THR A 1 90 ? -31.651 -38.891 8.285 1.00 54.84 90 THR A O 1
ATOM 697 N N . GLY A 1 91 ? -32.069 -38.200 6.196 1.00 53.62 91 GLY A N 1
ATOM 698 C CA . GLY A 1 91 ? -32.910 -37.048 6.578 1.00 53.62 91 GLY A CA 1
ATOM 699 C C . GLY A 1 91 ? -33.959 -37.305 7.675 1.00 53.62 91 GLY A C 1
ATOM 700 O O . GLY A 1 91 ? -34.197 -36.426 8.491 1.00 53.62 91 GLY A O 1
ATOM 701 N N . LYS A 1 92 ? -34.508 -38.524 7.787 1.00 55.53 92 LYS A N 1
ATOM 702 C CA . LYS A 1 92 ? -35.453 -38.892 8.862 1.00 55.53 92 LYS A CA 1
ATOM 703 C C . LYS A 1 92 ? -34.825 -38.985 10.263 1.00 55.53 92 LYS A C 1
ATOM 705 O O . LYS A 1 92 ? -35.518 -38.751 11.248 1.00 55.53 92 LYS A O 1
ATOM 710 N N . GLU A 1 93 ? -33.550 -39.351 10.375 1.00 55.72 93 GLU A N 1
ATOM 711 C CA . GLU A 1 93 ? -32.841 -39.462 11.664 1.00 55.72 93 GLU A CA 1
ATOM 712 C C . GLU A 1 93 ? -32.366 -38.090 12.158 1.00 55.72 93 GLU A C 1
ATOM 714 O O . GLU A 1 93 ? -32.360 -37.830 13.361 1.00 55.72 93 GLU A O 1
ATOM 719 N N . VAL A 1 94 ? -32.058 -37.183 11.227 1.00 59.00 94 VAL A N 1
ATOM 720 C CA . VAL A 1 94 ? -31.760 -35.773 11.516 1.00 59.00 94 VAL A CA 1
ATOM 721 C C . VAL A 1 94 ? -32.970 -35.087 12.159 1.00 59.00 94 VAL A C 1
ATOM 723 O O . VAL A 1 94 ? -32.817 -34.403 13.171 1.00 59.00 94 VAL A O 1
ATOM 726 N N . ASP A 1 95 ? -34.177 -35.342 11.648 1.00 61.12 95 ASP A N 1
ATOM 727 C CA . ASP A 1 95 ? -35.421 -34.809 12.217 1.00 61.12 95 ASP A CA 1
ATOM 728 C C . ASP A 1 95 ? -35.692 -35.347 13.635 1.00 61.12 95 ASP A C 1
ATOM 730 O O . ASP A 1 95 ? -36.138 -34.610 14.521 1.00 61.12 95 ASP A O 1
ATOM 734 N N . ALA A 1 96 ? -35.376 -36.624 13.884 1.00 62.59 96 ALA A N 1
ATOM 735 C CA . ALA A 1 96 ? -35.492 -37.231 15.209 1.00 62.59 96 ALA A CA 1
ATOM 736 C C . ALA A 1 96 ? -34.504 -36.608 16.211 1.00 62.59 96 ALA A C 1
ATOM 738 O O . ALA A 1 96 ? -34.883 -36.312 17.347 1.00 62.59 96 ALA A O 1
ATOM 739 N N . TRP A 1 97 ? -33.266 -36.341 15.780 1.00 68.75 97 TRP A N 1
ATOM 740 C CA . TRP A 1 97 ? -32.260 -35.668 16.604 1.00 68.75 97 TRP A CA 1
ATOM 741 C C . TRP A 1 97 ? -32.635 -34.210 16.881 1.00 68.75 97 TRP A C 1
ATOM 743 O O . TRP A 1 97 ? -32.596 -33.780 18.030 1.00 68.75 97 TRP A O 1
ATOM 753 N N . MET A 1 98 ? -33.104 -33.460 15.879 1.00 71.81 98 MET A N 1
ATOM 754 C CA . MET A 1 98 ? -33.594 -32.090 16.084 1.00 71.81 98 MET A CA 1
ATOM 755 C C . MET A 1 98 ? -34.737 -32.030 17.104 1.00 71.81 98 MET A C 1
ATOM 757 O O . MET A 1 98 ? -34.806 -31.098 17.909 1.00 71.81 98 MET A O 1
ATOM 761 N N . ALA A 1 99 ? -35.626 -33.027 17.115 1.00 73.94 99 ALA A N 1
ATOM 762 C CA . ALA A 1 99 ? -36.692 -33.112 18.107 1.00 73.94 99 ALA A CA 1
ATOM 763 C C . ALA A 1 99 ? -36.156 -33.364 19.529 1.00 73.94 99 ALA A C 1
ATOM 765 O O . ALA A 1 99 ? -36.677 -32.783 20.484 1.00 73.94 99 ALA A O 1
ATOM 766 N N . ILE A 1 100 ? -35.119 -34.194 19.676 1.00 78.06 100 ILE A N 1
ATOM 767 C CA . ILE A 1 100 ? -34.452 -34.456 20.960 1.00 78.06 100 ILE A CA 1
ATOM 768 C C . ILE A 1 100 ? -33.702 -33.209 21.439 1.00 78.06 100 ILE A C 1
ATOM 770 O O . ILE A 1 100 ? -33.919 -32.781 22.569 1.00 78.06 100 ILE A O 1
ATOM 774 N N . GLU A 1 101 ? -32.910 -32.571 20.577 1.00 77.94 101 GLU A N 1
ATOM 775 C CA . GLU A 1 101 ? -32.156 -31.345 20.880 1.00 77.94 101 GLU A CA 1
ATOM 776 C C . GLU A 1 101 ? -33.088 -30.212 21.332 1.00 77.94 101 GLU A C 1
ATOM 778 O O . GLU A 1 101 ? -32.868 -29.554 22.348 1.00 77.94 101 GLU A O 1
ATOM 783 N N . LYS A 1 102 ? -34.220 -30.041 20.642 1.00 78.12 102 LYS A N 1
ATOM 784 C CA . LYS A 1 102 ? -35.233 -29.051 21.023 1.00 78.12 102 LYS A CA 1
ATOM 785 C C . LYS A 1 102 ? -35.852 -29.343 22.394 1.00 78.12 102 LYS A C 1
ATOM 787 O O . LYS A 1 102 ? -36.160 -28.409 23.137 1.00 78.12 102 LYS A O 1
ATOM 792 N N . ARG A 1 103 ? -36.057 -30.618 22.750 1.00 80.69 103 ARG A N 1
ATOM 793 C CA . ARG A 1 103 ? -36.530 -31.009 24.090 1.00 80.69 103 ARG A CA 1
ATOM 794 C C . ARG A 1 103 ? -35.440 -30.819 25.142 1.00 80.69 103 ARG A C 1
ATOM 796 O O . ARG A 1 103 ? -35.756 -30.349 26.231 1.00 80.69 103 ARG A O 1
ATOM 803 N N . PHE A 1 104 ? -34.183 -31.092 24.806 1.00 79.69 104 PHE A N 1
ATOM 804 C CA . PHE A 1 104 ? -33.041 -30.863 25.684 1.00 79.69 104 PHE A CA 1
ATOM 805 C C . PHE A 1 104 ? -32.938 -29.388 26.070 1.00 79.69 104 PHE A C 1
ATOM 807 O O . PHE A 1 104 ? -33.013 -29.076 27.253 1.00 79.69 104 PHE A O 1
ATOM 814 N N . GLN A 1 105 ? -32.913 -28.474 25.095 1.00 79.44 105 GLN A N 1
ATOM 815 C CA . GLN A 1 105 ? -32.850 -27.032 25.370 1.00 79.44 105 GLN A CA 1
ATOM 816 C C . GLN A 1 105 ? -34.053 -26.519 26.170 1.00 79.44 105 GLN A C 1
ATOM 818 O O . GLN A 1 105 ? -33.926 -25.604 26.979 1.00 79.44 105 GLN A O 1
ATOM 823 N N . ARG A 1 106 ? -35.229 -27.127 25.980 1.00 80.31 106 ARG A N 1
ATOM 824 C CA . ARG A 1 106 ? -36.444 -26.770 26.722 1.00 80.31 106 ARG A CA 1
ATOM 825 C C . ARG A 1 106 ? -36.407 -27.209 28.187 1.00 80.31 106 ARG A C 1
ATOM 827 O O . ARG A 1 106 ? -37.031 -26.563 29.026 1.00 80.31 106 ARG A O 1
ATOM 834 N N . PHE A 1 107 ? -35.760 -28.331 28.487 1.00 77.25 107 PHE A N 1
ATOM 835 C CA . PHE A 1 107 ? -35.798 -28.957 29.810 1.00 77.25 107 PHE A CA 1
ATOM 836 C C . PHE A 1 107 ? -34.478 -28.868 30.584 1.00 77.25 107 PHE A C 1
ATOM 838 O O . PHE A 1 107 ? -34.476 -29.173 31.779 1.00 77.25 107 PHE A O 1
ATOM 845 N N . SER A 1 108 ? -33.395 -28.431 29.938 1.00 77.81 108 SER A N 1
ATOM 846 C CA . SER A 1 108 ? -32.101 -28.192 30.567 1.00 77.81 108 SER A CA 1
ATOM 847 C C . SER A 1 108 ? -32.125 -26.953 31.459 1.00 77.81 108 SER A C 1
ATOM 849 O O . SER A 1 108 ? -32.692 -25.926 31.088 1.00 77.81 108 SER A O 1
ATOM 851 N N . VAL A 1 109 ? -31.453 -27.035 32.602 1.00 69.62 109 VAL A N 1
ATOM 852 C CA . VAL A 1 109 ? -31.150 -25.910 33.493 1.00 69.62 109 VAL A CA 1
ATOM 853 C C . VAL A 1 109 ? -29.628 -25.801 33.543 1.00 69.62 109 VAL A C 1
ATOM 855 O O . VAL A 1 109 ? -28.956 -26.798 33.800 1.00 69.62 109 VAL A O 1
ATOM 858 N N . ASP A 1 110 ? -29.071 -24.638 33.200 1.00 69.44 110 ASP A N 1
ATOM 859 C CA . ASP A 1 110 ? -27.617 -24.399 33.127 1.00 69.44 110 ASP A CA 1
ATOM 860 C C . ASP A 1 110 ? -26.846 -25.408 32.250 1.00 69.44 110 ASP A C 1
ATOM 862 O O . ASP A 1 110 ? -25.747 -25.857 32.582 1.00 69.44 110 ASP A O 1
ATOM 866 N N . GLY A 1 111 ? -27.448 -25.819 31.129 1.00 70.00 111 GLY A N 1
ATOM 867 C CA . GLY A 1 111 ? -26.866 -26.812 30.217 1.00 70.00 111 GLY A CA 1
ATOM 868 C C . GLY A 1 111 ? -26.862 -28.247 30.760 1.00 70.00 111 GLY A C 1
ATOM 869 O O . GLY A 1 111 ? -26.242 -29.125 30.163 1.00 70.00 111 GLY A O 1
ATOM 870 N N . ARG A 1 112 ? -27.550 -28.509 31.879 1.00 67.31 112 ARG A N 1
ATOM 871 C CA . ARG A 1 112 ? -27.697 -29.839 32.483 1.00 67.31 112 ARG A CA 1
ATOM 872 C C . ARG A 1 112 ? -29.148 -30.291 32.420 1.00 67.31 112 ARG A C 1
ATOM 874 O O . ARG A 1 112 ? -30.059 -29.519 32.707 1.00 67.31 112 ARG A O 1
ATOM 881 N N . LEU A 1 113 ? -29.372 -31.553 32.066 1.00 79.12 113 LEU A N 1
ATOM 882 C CA . LEU A 1 113 ? -30.710 -32.137 32.033 1.00 79.12 113 LEU A CA 1
ATOM 883 C C . LEU A 1 113 ? -31.014 -32.839 33.368 1.00 79.12 113 LEU A C 1
ATOM 885 O O . LEU A 1 113 ? -30.265 -33.741 33.749 1.00 79.12 113 LEU A O 1
ATOM 889 N N . PRO A 1 114 ? -32.094 -32.468 34.078 1.00 77.12 114 PRO A N 1
ATOM 890 C CA . PRO A 1 114 ? -32.526 -33.185 35.273 1.00 77.12 114 PRO A CA 1
ATOM 891 C C . PRO A 1 114 ? -32.923 -34.631 34.947 1.00 77.12 114 PRO A C 1
ATOM 893 O O . PRO A 1 114 ? -33.608 -34.869 33.949 1.00 77.12 114 PRO A O 1
ATOM 896 N N . ARG A 1 115 ? -32.558 -35.581 35.820 1.00 79.50 115 ARG A N 1
ATOM 897 C CA . ARG A 1 115 ? -32.857 -37.023 35.685 1.00 79.50 115 ARG A CA 1
ATOM 898 C C . ARG A 1 115 ? -34.328 -37.294 35.363 1.00 79.50 115 ARG A C 1
ATOM 900 O O . ARG A 1 115 ? -34.643 -38.050 34.453 1.00 79.50 115 ARG A O 1
ATOM 907 N N . GLU A 1 116 ? -35.229 -36.608 36.057 1.00 79.94 116 GLU A N 1
ATOM 908 C CA . GLU A 1 116 ? -36.686 -36.734 35.904 1.00 79.94 116 GLU A CA 1
ATOM 909 C C . GLU A 1 116 ? -37.191 -36.362 34.501 1.00 79.94 116 GLU A C 1
ATOM 911 O O . GLU A 1 116 ? -38.259 -36.799 34.079 1.00 79.94 116 GLU A O 1
ATOM 916 N N . LYS A 1 117 ? -36.424 -35.557 33.758 1.00 81.19 117 LYS A N 1
ATOM 917 C CA . LYS A 1 117 ? -36.784 -35.071 32.420 1.00 81.19 117 LYS A CA 1
ATOM 918 C C . LYS A 1 117 ? -36.065 -35.824 31.300 1.00 81.19 117 LYS A C 1
ATOM 920 O O . LYS A 1 117 ? -36.293 -35.524 30.128 1.00 81.19 117 LYS A O 1
ATOM 925 N N . PHE A 1 118 ? -35.234 -36.813 31.637 1.00 81.88 118 PHE A N 1
ATOM 926 C CA . PHE A 1 118 ? -34.479 -37.605 30.668 1.00 81.88 118 PHE A CA 1
ATOM 927 C C . PHE A 1 118 ? -35.389 -38.414 29.737 1.00 81.88 118 PHE A C 1
ATOM 929 O O . PHE A 1 118 ? -35.266 -38.290 28.518 1.00 81.88 118 PHE A O 1
ATOM 936 N N . GLY A 1 119 ? -36.358 -39.157 30.284 1.00 79.94 119 GLY A N 1
ATOM 937 C CA . GLY A 1 119 ? -37.307 -39.939 29.479 1.00 79.94 119 GLY A CA 1
ATOM 938 C C . GLY A 1 119 ? -38.088 -39.075 28.486 1.00 79.94 119 GLY A C 1
ATOM 939 O O . GLY A 1 119 ? -38.160 -39.391 27.299 1.00 79.94 119 GLY A O 1
ATOM 940 N N . ILE A 1 120 ? -38.553 -37.907 28.938 1.00 79.19 120 ILE A N 1
ATOM 941 C CA . ILE A 1 120 ? -39.258 -36.924 28.100 1.00 79.19 120 ILE A CA 1
ATOM 942 C C . ILE A 1 120 ? -38.341 -36.400 26.985 1.00 79.19 120 ILE A C 1
ATOM 944 O O . ILE A 1 120 ? -38.767 -36.249 25.841 1.00 79.19 120 ILE A O 1
ATOM 948 N N . CYS A 1 121 ? -37.071 -36.132 27.295 1.00 80.56 121 CYS A N 1
ATOM 949 C CA . CYS A 1 121 ? -36.101 -35.619 26.330 1.00 80.56 121 CYS A CA 1
ATOM 950 C C . CYS A 1 121 ? -35.839 -36.613 25.189 1.00 80.56 121 CYS A C 1
ATOM 952 O O . CYS A 1 121 ? -35.882 -36.238 24.011 1.00 80.56 121 CYS A O 1
ATOM 954 N N . VAL A 1 122 ? -35.635 -37.885 25.531 1.00 80.25 122 VAL A N 1
ATOM 955 C CA . VAL A 1 122 ? -35.326 -38.961 24.575 1.00 80.25 122 VAL A CA 1
ATOM 956 C C . VAL A 1 122 ? -36.585 -39.470 23.852 1.00 80.25 122 VAL A C 1
ATOM 958 O O . VAL A 1 122 ? -36.484 -40.117 22.815 1.00 80.25 122 VAL A O 1
ATOM 961 N N . GLY A 1 123 ? -37.782 -39.085 24.311 1.00 73.88 123 GLY A N 1
ATOM 962 C CA . GLY A 1 123 ? -39.057 -39.452 23.686 1.00 73.88 123 GLY A CA 1
ATOM 963 C C . GLY A 1 123 ? -39.626 -40.785 24.180 1.00 73.88 123 GLY A C 1
ATOM 964 O O . GLY A 1 123 ? -40.399 -41.422 23.472 1.00 73.88 123 GLY A O 1
ATOM 965 N N . MET A 1 124 ? -39.248 -41.203 25.389 1.00 73.44 124 MET A N 1
ATOM 966 C CA . MET A 1 124 ? -39.761 -42.384 26.080 1.00 73.44 124 MET A CA 1
ATOM 967 C C . MET A 1 124 ? -40.887 -41.949 27.029 1.00 73.44 124 MET A C 1
ATOM 969 O O . MET A 1 124 ? -40.641 -41.657 28.198 1.00 73.44 124 MET A O 1
ATOM 973 N N . ASN A 1 125 ? -42.113 -41.843 26.510 1.00 58.75 125 ASN A N 1
ATOM 974 C CA . ASN A 1 125 ? -43.253 -41.312 27.272 1.00 58.75 125 ASN A CA 1
ATOM 975 C C . ASN A 1 125 ? -43.875 -42.313 28.266 1.00 58.75 125 ASN A C 1
ATOM 977 O O . ASN A 1 125 ? -44.475 -41.874 29.242 1.00 58.75 125 ASN A O 1
ATOM 981 N N . ASP A 1 126 ? -43.680 -43.624 28.079 1.00 56.00 126 ASP A N 1
ATOM 982 C CA . ASP A 1 126 ? -44.496 -44.646 28.764 1.00 56.00 126 ASP A CA 1
ATOM 983 C C . ASP A 1 126 ? -43.719 -45.491 29.796 1.00 56.00 126 ASP A C 1
ATOM 985 O O . ASP A 1 126 ? -44.121 -46.597 30.146 1.00 56.00 126 ASP A O 1
ATOM 989 N N . GLY A 1 127 ? -42.596 -44.984 30.316 1.00 60.47 127 GLY A N 1
ATOM 990 C CA . GLY A 1 127 ? -41.788 -45.707 31.306 1.00 60.47 127 GLY A CA 1
ATOM 991 C C . GLY A 1 127 ? -40.831 -44.802 32.070 1.00 60.47 127 GLY A C 1
ATOM 992 O O . GLY A 1 127 ? -39.621 -44.874 31.864 1.00 60.47 127 GLY A O 1
ATOM 993 N N . SER A 1 128 ? -41.362 -43.936 32.941 1.00 62.81 128 SER A N 1
ATOM 994 C CA . SER A 1 128 ? -40.554 -42.998 33.738 1.00 62.81 128 SER A CA 1
ATOM 995 C C . SER A 1 128 ? -39.513 -43.717 34.603 1.00 62.81 128 SER A C 1
ATOM 997 O O . SER A 1 128 ? -38.361 -43.288 34.646 1.00 62.81 128 SER A O 1
ATOM 999 N N . GLU A 1 129 ? -39.884 -44.850 35.200 1.00 71.62 129 GLU A N 1
ATOM 1000 C CA . GLU A 1 129 ? -38.999 -45.695 36.008 1.00 71.62 129 GLU A CA 1
ATOM 1001 C C . GLU A 1 129 ? -37.868 -46.299 35.164 1.00 71.62 129 GLU A C 1
ATOM 1003 O O . GLU A 1 129 ? -36.695 -46.068 35.452 1.00 71.62 129 GLU A O 1
ATOM 1008 N N . PHE A 1 130 ? -38.209 -46.930 34.036 1.00 72.31 130 PHE A N 1
ATOM 1009 C CA . PHE A 1 130 ? -37.232 -47.490 33.097 1.00 72.31 130 PHE A CA 1
ATOM 1010 C C . PHE A 1 130 ? -36.287 -46.423 32.519 1.00 72.31 130 PHE A C 1
ATOM 1012 O O . PHE A 1 130 ? -35.087 -46.647 32.378 1.00 72.31 130 PHE A O 1
ATOM 1019 N N . SER A 1 131 ? -36.801 -45.227 32.213 1.00 76.00 131 SER A N 1
ATOM 1020 C CA . SER A 1 131 ? -35.971 -44.118 31.731 1.00 76.00 131 SER A CA 1
ATOM 1021 C C . SER A 1 131 ? -35.002 -43.602 32.801 1.00 76.00 131 SER A C 1
ATOM 1023 O O . SER A 1 131 ? -33.878 -43.222 32.477 1.00 76.00 131 SER A O 1
ATOM 1025 N N . GLY A 1 132 ? -35.412 -43.631 34.074 1.00 72.44 132 GLY A N 1
ATOM 1026 C CA . GLY A 1 132 ? -34.562 -43.290 35.210 1.00 72.44 132 GLY A CA 1
ATOM 1027 C C . GLY A 1 132 ? -33.452 -44.317 35.424 1.00 72.44 132 GLY A C 1
ATOM 1028 O O . GLY A 1 132 ? -32.298 -43.932 35.584 1.00 72.44 132 GLY A O 1
ATOM 1029 N N . GLU A 1 133 ? -33.774 -45.610 35.345 1.00 75.81 133 GLU A N 1
ATOM 1030 C CA . GLU A 1 133 ? -32.776 -46.686 35.416 1.00 75.81 133 GLU A CA 1
ATOM 1031 C C . GLU A 1 133 ? -31.772 -46.619 34.259 1.00 75.81 133 GLU A C 1
ATOM 1033 O O . GLU A 1 133 ? -30.568 -46.785 34.461 1.00 75.81 133 GLU A O 1
ATOM 1038 N N . LEU A 1 134 ? -32.246 -46.314 33.047 1.00 73.19 134 LEU A N 1
ATOM 1039 C CA . LEU A 1 134 ? -31.386 -46.119 31.883 1.00 73.19 134 LEU A CA 1
ATOM 1040 C C . LEU A 1 134 ? -30.441 -44.923 32.068 1.00 73.19 134 LEU A C 1
ATOM 1042 O O . LEU A 1 134 ? -29.261 -45.016 31.728 1.00 73.19 134 LEU A O 1
ATOM 1046 N N . PHE A 1 135 ? -30.936 -43.813 32.622 1.00 77.62 135 PHE A N 1
ATOM 1047 C CA . PHE A 1 135 ? -30.110 -42.648 32.940 1.00 77.62 135 PHE A CA 1
ATOM 1048 C C . PHE A 1 135 ? -29.007 -43.001 33.942 1.00 77.62 135 PHE A C 1
ATOM 1050 O O . PHE A 1 135 ? -27.840 -42.673 33.722 1.00 77.62 135 PHE A O 1
ATOM 1057 N N . ASP A 1 136 ? -29.359 -43.716 35.010 1.00 77.31 136 ASP A N 1
ATOM 1058 C CA . ASP A 1 136 ? -28.411 -44.100 36.056 1.00 77.31 136 ASP A CA 1
ATOM 1059 C C . ASP A 1 136 ? -27.358 -45.087 35.527 1.00 77.31 136 ASP A C 1
ATOM 1061 O O . ASP A 1 136 ? -26.169 -44.938 35.816 1.00 77.31 136 ASP A O 1
ATOM 1065 N N . ALA A 1 137 ? -27.759 -46.037 34.675 1.00 74.25 137 ALA A N 1
ATOM 1066 C CA . ALA A 1 137 ? -26.843 -46.962 34.012 1.00 74.25 137 ALA A CA 1
ATOM 1067 C C . ALA A 1 137 ? -25.837 -46.234 33.101 1.00 74.25 137 ALA A C 1
ATOM 1069 O O . ALA A 1 137 ? -24.641 -46.537 33.129 1.00 74.25 137 ALA A O 1
ATOM 1070 N N . LEU A 1 138 ? -26.297 -45.239 32.332 1.00 71.50 138 LEU A N 1
ATOM 1071 C CA . LEU A 1 138 ? -25.440 -44.421 31.468 1.00 71.50 138 LEU A CA 1
ATOM 1072 C C . LEU A 1 138 ? -24.461 -43.562 32.278 1.00 71.50 138 LEU A C 1
ATOM 1074 O O . LEU A 1 138 ? -23.278 -43.494 31.938 1.00 71.50 138 LEU A O 1
ATOM 1078 N N . MET A 1 139 ? -24.925 -42.942 33.366 1.00 72.12 139 MET A N 1
ATOM 1079 C CA . MET A 1 139 ? -24.076 -42.140 34.251 1.00 72.12 139 MET A CA 1
ATOM 1080 C C . MET A 1 139 ? -23.017 -42.994 34.948 1.00 72.12 139 MET A C 1
ATOM 1082 O O . MET A 1 139 ? -21.845 -42.617 34.980 1.00 72.12 139 MET A O 1
ATOM 1086 N N . TRP A 1 140 ? -23.399 -44.177 35.431 1.00 69.12 140 TRP A N 1
ATOM 1087 C CA . TRP A 1 140 ? -22.471 -45.130 36.034 1.00 69.12 140 TRP A CA 1
ATOM 1088 C C . TRP A 1 140 ? -21.422 -45.624 35.031 1.00 69.12 140 TRP A C 1
ATOM 1090 O O . TRP A 1 140 ? -20.236 -45.727 35.360 1.00 69.12 140 TRP A O 1
ATOM 1100 N N . GLN A 1 141 ? -21.823 -45.887 33.785 1.00 66.06 141 GLN A N 1
ATOM 1101 C CA . GLN A 1 141 ? -20.901 -46.294 32.728 1.00 66.06 141 GLN A CA 1
ATOM 1102 C C . GLN A 1 141 ? -19.930 -45.167 32.356 1.00 66.06 141 GLN A 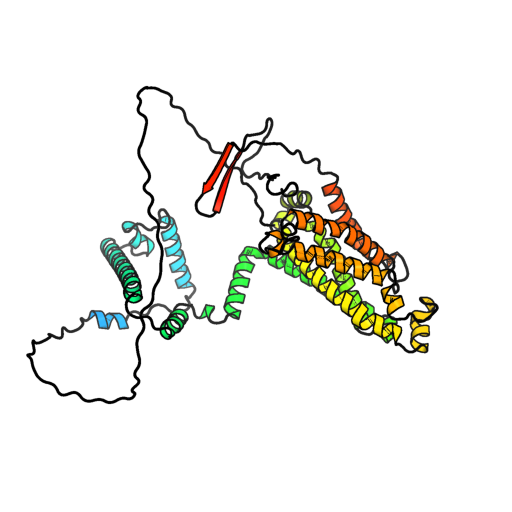C 1
ATOM 1104 O O . GLN A 1 141 ? -18.735 -45.421 32.210 1.00 66.06 141 GLN A O 1
ATOM 1109 N N . LEU A 1 142 ? -20.406 -43.922 32.261 1.00 61.19 142 LEU A N 1
ATOM 1110 C CA . LEU A 1 142 ? -19.559 -42.752 32.023 1.00 61.19 142 LEU A CA 1
ATOM 1111 C C . LEU A 1 142 ? -18.544 -42.559 33.156 1.00 61.19 142 LEU A C 1
ATOM 1113 O O . LEU A 1 142 ? -17.359 -42.354 32.899 1.00 61.19 142 LEU A O 1
ATOM 1117 N N . GLU A 1 143 ? -18.982 -42.676 34.408 1.00 64.12 143 GLU A N 1
ATOM 1118 C CA . GLU A 1 143 ? -18.108 -42.566 35.574 1.00 64.12 143 GLU A CA 1
ATOM 1119 C C . GLU A 1 143 ? -17.068 -43.694 35.612 1.00 64.12 143 GLU A C 1
ATOM 1121 O O . GLU A 1 143 ? -15.889 -43.451 35.877 1.00 64.12 143 GLU A O 1
ATOM 1126 N N . THR A 1 144 ? -17.476 -44.918 35.273 1.00 61.50 144 THR A N 1
ATOM 1127 C CA . THR A 1 144 ? -16.583 -46.079 35.175 1.00 61.50 144 THR A CA 1
ATOM 1128 C C . THR A 1 144 ? -15.570 -45.909 34.044 1.00 61.50 144 THR A C 1
ATOM 1130 O O . THR A 1 144 ? -14.400 -46.234 34.232 1.00 61.50 144 THR A O 1
ATOM 1133 N N . LEU A 1 145 ? -15.968 -45.343 32.900 1.00 57.12 145 LEU A N 1
ATOM 1134 C CA . LEU A 1 145 ? -15.068 -45.019 31.788 1.00 57.12 145 LEU A CA 1
ATOM 1135 C C . LEU A 1 145 ? -14.084 -43.904 32.152 1.00 57.12 145 LEU A C 1
ATOM 1137 O O . LEU A 1 145 ? -12.902 -44.010 31.837 1.00 57.12 145 LEU A O 1
ATOM 1141 N N . LEU A 1 146 ? -14.527 -42.862 32.857 1.00 54.75 146 LEU A N 1
ATOM 1142 C CA . LEU A 1 146 ? -13.653 -41.788 33.336 1.00 54.75 146 LEU A CA 1
ATOM 1143 C C . LEU A 1 146 ? -12.653 -42.296 34.380 1.00 54.75 146 LEU A C 1
ATOM 1145 O O . LEU A 1 146 ? -11.466 -41.982 34.297 1.00 54.75 146 LEU A O 1
ATOM 1149 N N . LYS A 1 147 ? -13.102 -43.138 35.317 1.00 58.41 147 LYS A N 1
ATOM 1150 C CA . LYS A 1 147 ? -12.238 -43.804 36.303 1.00 58.41 147 LYS A CA 1
ATOM 1151 C C . LYS A 1 147 ? -11.282 -44.791 35.639 1.00 58.41 147 LYS A C 1
ATOM 1153 O O . LYS A 1 147 ? -10.108 -44.817 35.994 1.00 58.41 147 LYS A O 1
ATOM 1158 N N . SER A 1 148 ? -11.742 -45.546 34.642 1.00 50.72 148 SER A N 1
ATOM 1159 C CA . SER A 1 148 ? -10.920 -46.437 33.816 1.00 50.72 148 SER A CA 1
ATOM 1160 C C . SER A 1 148 ? -9.851 -45.664 33.042 1.00 50.72 148 SER A C 1
ATOM 1162 O O . SER A 1 148 ? -8.699 -46.068 33.079 1.00 50.72 148 SER A O 1
ATOM 1164 N N . MET A 1 149 ? -10.186 -44.531 32.420 1.00 48.56 149 MET A N 1
ATOM 1165 C CA . MET A 1 149 ? -9.230 -43.668 31.713 1.00 48.56 149 MET A CA 1
ATOM 1166 C C . MET A 1 149 ? -8.256 -42.949 32.653 1.00 48.56 149 MET A C 1
ATOM 1168 O O . MET A 1 149 ? -7.144 -42.616 32.245 1.00 48.56 149 MET A O 1
ATOM 1172 N N . ALA A 1 150 ? -8.662 -42.672 33.894 1.00 53.69 150 ALA A N 1
ATOM 1173 C CA . ALA A 1 150 ? -7.790 -42.097 34.914 1.00 53.69 150 ALA A CA 1
ATOM 1174 C C . ALA A 1 150 ? -6.813 -43.142 35.476 1.00 53.69 150 ALA A C 1
ATOM 1176 O O . ALA A 1 150 ? -5.640 -42.842 35.664 1.00 53.69 150 ALA A O 1
ATOM 1177 N N . THR A 1 151 ? -7.272 -44.380 35.673 1.00 48.25 151 THR A N 1
ATOM 1178 C CA . THR A 1 151 ? -6.461 -45.481 36.224 1.00 48.25 151 THR A CA 1
ATOM 1179 C C . THR A 1 151 ? -5.603 -46.190 35.172 1.00 48.25 151 THR A C 1
ATOM 1181 O O . THR A 1 151 ? -4.493 -46.618 35.479 1.00 48.25 151 THR A O 1
ATOM 1184 N N . SER A 1 152 ? -6.033 -46.247 33.906 1.00 44.19 152 SER A N 1
ATOM 1185 C CA . SER A 1 152 ? -5.236 -46.806 32.801 1.00 44.19 152 SER A CA 1
ATOM 1186 C C . SER A 1 152 ? -4.052 -45.920 32.397 1.00 44.19 152 SER A C 1
ATOM 1188 O O . SER A 1 152 ? -3.155 -46.385 31.698 1.00 44.19 152 SER A O 1
ATOM 1190 N N . LYS A 1 153 ? -4.032 -44.652 32.831 1.00 42.22 153 LYS A N 1
ATOM 1191 C CA . LYS A 1 153 ? -2.953 -43.688 32.564 1.00 42.22 153 LYS A CA 1
ATOM 1192 C C . LYS A 1 153 ? -1.726 -43.852 33.462 1.00 42.22 153 LYS A C 1
ATOM 1194 O O . LYS A 1 153 ? -0.660 -43.387 33.075 1.00 42.22 153 LYS A O 1
ATOM 1199 N N . GLU A 1 154 ? -1.842 -44.507 34.616 1.00 42.62 154 GLU A N 1
ATOM 1200 C CA . GLU A 1 154 ? -0.717 -44.651 35.555 1.00 42.62 154 GLU A CA 1
ATOM 1201 C C . GLU A 1 154 ? 0.087 -45.944 35.370 1.00 42.62 154 GLU A C 1
ATOM 1203 O O . GLU A 1 154 ? 1.252 -45.986 35.757 1.00 42.62 154 GLU A O 1
ATOM 1208 N N . ALA A 1 155 ? -0.482 -46.989 34.758 1.00 46.31 155 ALA A N 1
ATOM 1209 C CA . ALA A 1 155 ? 0.143 -48.313 34.795 1.00 46.31 155 ALA A CA 1
ATOM 1210 C C . ALA A 1 155 ? 0.936 -48.717 33.539 1.00 46.31 155 ALA A C 1
ATOM 1212 O O . ALA A 1 155 ? 1.918 -49.440 33.671 1.00 46.31 155 ALA A O 1
ATOM 1213 N N . THR A 1 156 ? 0.572 -48.284 32.329 1.00 47.28 156 THR A N 1
ATOM 1214 C CA . THR A 1 156 ? 1.229 -48.778 31.102 1.00 47.28 156 THR A CA 1
ATOM 1215 C C . THR A 1 156 ? 0.962 -47.854 29.917 1.00 47.28 156 THR A C 1
ATOM 1217 O O . THR A 1 156 ? -0.057 -47.998 29.246 1.00 47.28 156 THR A O 1
ATOM 1220 N N . MET A 1 157 ? 1.870 -46.931 29.604 1.00 37.16 157 MET A N 1
ATOM 1221 C CA . MET A 1 157 ? 1.883 -46.295 28.282 1.00 37.16 157 MET A CA 1
ATOM 1222 C C . MET A 1 157 ? 3.261 -46.452 27.650 1.00 37.16 157 MET A C 1
ATOM 1224 O O . MET A 1 157 ? 4.244 -45.892 28.132 1.00 37.16 157 MET A O 1
ATOM 1228 N N . SER A 1 158 ? 3.312 -47.231 26.566 1.00 50.75 158 SER A N 1
ATOM 1229 C CA . SER A 1 158 ? 4.405 -47.200 25.599 1.00 50.75 158 SER A CA 1
ATOM 1230 C C . SER A 1 158 ? 4.054 -46.225 24.468 1.00 50.75 158 SER A C 1
ATOM 1232 O O . SER A 1 158 ? 2.882 -45.970 24.187 1.00 50.75 158 SER A O 1
ATOM 1234 N N . SER A 1 159 ? 5.089 -45.649 23.859 1.00 43.84 159 SER A N 1
ATOM 1235 C CA . SER A 1 159 ? 5.013 -44.531 22.912 1.00 43.84 159 SER A CA 1
ATOM 1236 C C . SER A 1 159 ? 4.167 -44.813 21.662 1.00 43.84 159 SER A C 1
ATOM 1238 O O . SER A 1 159 ? 3.525 -43.893 21.160 1.00 43.84 159 SER A O 1
ATOM 1240 N N . ASP A 1 160 ? 4.121 -46.050 21.166 1.00 47.78 160 ASP A N 1
ATOM 1241 C CA . ASP A 1 160 ? 3.499 -46.348 19.866 1.00 47.78 160 ASP A CA 1
ATOM 1242 C C . ASP A 1 160 ? 1.963 -46.432 19.933 1.00 47.78 160 ASP A C 1
ATOM 1244 O O . ASP A 1 160 ? 1.281 -45.912 19.046 1.00 47.78 160 ASP A O 1
ATOM 1248 N N . ASP A 1 161 ? 1.390 -46.934 21.032 1.00 44.00 161 ASP A N 1
ATOM 1249 C CA . ASP A 1 161 ? -0.069 -47.110 21.176 1.00 44.00 161 ASP A CA 1
ATOM 1250 C C . ASP A 1 161 ? -0.836 -45.783 21.342 1.00 44.00 161 ASP A C 1
ATOM 1252 O O . ASP A 1 161 ? -2.032 -45.690 21.056 1.00 44.00 161 ASP A O 1
ATOM 1256 N N . THR A 1 162 ? -0.142 -44.712 21.748 1.00 44.44 162 THR A N 1
ATOM 1257 C CA . THR A 1 162 ? -0.717 -43.353 21.808 1.00 44.44 162 THR A CA 1
ATOM 1258 C C . THR A 1 162 ? -1.067 -42.800 20.427 1.00 44.44 162 THR A C 1
ATOM 1260 O O . THR A 1 162 ? -1.988 -41.990 20.297 1.00 44.44 162 THR A O 1
ATOM 1263 N N . THR A 1 163 ? -0.353 -43.237 19.386 1.00 45.91 163 THR A N 1
ATOM 1264 C CA . THR A 1 163 ? -0.478 -42.675 18.037 1.00 45.91 163 THR A CA 1
ATOM 1265 C C . THR A 1 163 ? -1.610 -43.305 17.229 1.00 45.91 163 THR A C 1
ATOM 1267 O O . THR A 1 163 ? -2.210 -42.623 16.397 1.00 45.91 163 THR A O 1
ATOM 1270 N N . ASP A 1 164 ? -1.961 -44.562 17.513 1.00 43.53 164 ASP A N 1
ATOM 1271 C CA . ASP A 1 164 ? -2.989 -45.308 16.775 1.00 43.53 164 ASP A CA 1
ATOM 1272 C C . ASP A 1 164 ? -4.396 -45.119 17.377 1.00 43.53 164 ASP A C 1
ATOM 1274 O O . ASP A 1 164 ? -5.390 -44.976 16.659 1.00 43.53 164 ASP A O 1
ATOM 1278 N N . LEU A 1 165 ? -4.485 -44.958 18.703 1.00 42.03 165 LEU A N 1
ATOM 1279 C CA . LEU A 1 165 ? -5.739 -44.635 19.394 1.00 42.03 165 LEU A CA 1
ATOM 1280 C C . LEU A 1 165 ? -6.201 -43.188 19.125 1.00 42.03 165 LEU A C 1
ATOM 1282 O O . LEU A 1 165 ? -7.389 -42.919 18.955 1.00 42.03 165 LEU A O 1
ATOM 1286 N N . ALA A 1 166 ? -5.258 -42.249 18.989 1.00 43.62 166 ALA A N 1
ATOM 1287 C CA . ALA A 1 166 ? -5.556 -40.878 18.565 1.00 43.62 166 ALA A CA 1
ATOM 1288 C C . ALA A 1 166 ? -6.059 -40.802 17.110 1.00 43.62 166 ALA A C 1
ATOM 1290 O O . ALA A 1 166 ? -6.742 -39.852 16.738 1.00 43.62 166 ALA A O 1
ATOM 1291 N N . LYS A 1 167 ? -5.742 -41.807 16.284 1.00 44.00 167 LYS A N 1
ATOM 1292 C CA . LYS A 1 167 ? -6.118 -41.893 14.865 1.00 44.00 167 LYS A CA 1
ATOM 1293 C C . LYS A 1 167 ? -7.527 -42.446 14.644 1.00 44.00 167 LYS A C 1
ATOM 1295 O O . LYS A 1 167 ? -8.101 -42.201 13.588 1.00 44.00 167 LYS A O 1
ATOM 1300 N N . THR A 1 168 ? -8.059 -43.183 15.619 1.00 49.09 168 THR A N 1
ATOM 1301 C CA . THR A 1 168 ? -9.371 -43.855 15.572 1.00 49.09 168 THR A CA 1
ATOM 1302 C C . THR A 1 168 ? -10.482 -43.076 16.286 1.00 49.09 168 THR A C 1
ATOM 1304 O O . THR A 1 168 ? -11.652 -43.315 16.017 1.00 49.09 168 THR A O 1
ATOM 1307 N N . MET A 1 169 ? -10.141 -42.089 17.127 1.00 45.66 169 MET A N 1
ATOM 1308 C CA . MET A 1 169 ? -11.092 -41.144 17.750 1.00 45.66 169 MET A CA 1
ATOM 1309 C C . MET A 1 169 ? -11.380 -39.881 16.917 1.00 45.66 169 MET A C 1
ATOM 1311 O O . MET A 1 169 ? -12.114 -38.996 17.354 1.00 45.66 169 MET A O 1
ATOM 1315 N N . ILE A 1 170 ? -10.796 -39.771 15.725 1.00 45.75 170 ILE A N 1
ATOM 1316 C CA . ILE A 1 170 ? -11.018 -38.652 14.808 1.00 45.75 170 ILE A CA 1
ATOM 1317 C C . ILE A 1 170 ? -11.972 -39.152 13.711 1.00 45.75 170 ILE A C 1
ATOM 1319 O O . ILE A 1 170 ? -11.615 -40.125 13.046 1.00 45.75 170 ILE A O 1
ATOM 1323 N N . PRO A 1 171 ? -13.146 -38.521 13.495 1.00 50.81 171 PRO A N 1
ATOM 1324 C CA . PRO A 1 171 ? -14.072 -38.903 12.425 1.00 50.81 171 PRO A CA 1
ATOM 1325 C C . PRO A 1 171 ? -13.339 -39.049 11.081 1.00 50.81 171 PRO A C 1
ATOM 1327 O O . PRO A 1 171 ? -12.447 -38.245 10.793 1.00 50.81 171 PRO A O 1
ATOM 1330 N N . GLU A 1 172 ? -13.697 -40.024 10.232 1.00 51.25 172 GLU A N 1
ATOM 1331 C CA . GLU A 1 172 ? -13.048 -40.215 8.915 1.00 51.25 172 GLU A CA 1
ATOM 1332 C C . GLU A 1 172 ? -13.061 -38.935 8.057 1.00 51.25 172 GLU A C 1
ATOM 1334 O O . GLU A 1 172 ? -12.137 -38.687 7.275 1.00 51.25 172 GLU A O 1
ATOM 1339 N N . ASP A 1 173 ? -14.035 -38.053 8.297 1.00 51.03 173 ASP A N 1
ATOM 1340 C CA . ASP A 1 173 ? -14.153 -36.730 7.687 1.00 51.03 173 ASP A CA 1
ATOM 1341 C C . ASP A 1 173 ? -12.968 -35.779 7.973 1.00 51.03 173 ASP A C 1
ATOM 1343 O O . ASP A 1 173 ? -12.732 -34.849 7.194 1.00 51.03 173 ASP A O 1
ATOM 1347 N N . TYR A 1 174 ? -12.187 -36.039 9.030 1.00 47.69 174 TYR A N 1
ATOM 1348 C CA . TYR A 1 174 ? -11.046 -35.247 9.513 1.00 47.69 174 TYR A CA 1
ATOM 1349 C C . TYR A 1 174 ? -9.661 -35.847 9.185 1.00 47.69 174 TYR A C 1
ATOM 1351 O O . TYR A 1 174 ? -8.636 -35.263 9.552 1.00 47.69 174 TYR A O 1
ATOM 1359 N N . ARG A 1 175 ? -9.591 -36.992 8.489 1.00 54.62 175 ARG A N 1
ATOM 1360 C CA . ARG A 1 175 ? -8.332 -37.733 8.254 1.00 54.62 175 ARG A CA 1
ATOM 1361 C C . ARG A 1 175 ? -7.427 -37.111 7.181 1.00 54.62 175 ARG A C 1
ATOM 1363 O O . ARG A 1 175 ? -6.218 -37.331 7.191 1.00 54.62 175 ARG A O 1
ATOM 1370 N N . ASN A 1 176 ? -7.992 -36.311 6.273 1.00 59.47 176 ASN A N 1
ATOM 1371 C CA . ASN A 1 176 ? -7.246 -35.567 5.257 1.00 59.47 176 ASN A CA 1
ATOM 1372 C C . ASN A 1 176 ? -7.080 -34.095 5.694 1.00 59.47 176 ASN A C 1
ATOM 1374 O O . ASN A 1 176 ? -8.092 -33.395 5.801 1.00 59.47 176 ASN A O 1
ATOM 1378 N N . PRO A 1 177 ? -5.843 -33.588 5.883 1.00 65.88 177 PRO A N 1
ATOM 1379 C CA . PRO A 1 177 ? -5.586 -32.185 6.219 1.00 65.88 177 PRO A CA 1
ATOM 1380 C C . PRO A 1 177 ? -6.271 -31.203 5.264 1.00 65.88 177 PRO A C 1
ATOM 1382 O O . PRO A 1 177 ? -6.779 -30.175 5.705 1.00 65.88 177 PRO A O 1
ATOM 1385 N N . TRP A 1 178 ? -6.352 -31.550 3.974 1.00 65.38 178 TRP A N 1
ATOM 1386 C CA . TRP A 1 178 ? -7.030 -30.741 2.964 1.00 65.38 178 TRP A CA 1
ATOM 1387 C C . TRP A 1 178 ? -8.544 -30.746 3.122 1.00 65.38 178 TRP A C 1
ATOM 1389 O O . TRP A 1 178 ? -9.168 -29.704 2.967 1.00 65.38 178 TRP A O 1
ATOM 1399 N N . ARG A 1 179 ? -9.148 -31.884 3.475 1.00 62.56 179 ARG A N 1
ATOM 1400 C CA . ARG A 1 179 ? -10.600 -31.967 3.683 1.00 62.56 179 ARG A CA 1
ATOM 1401 C C . ARG A 1 179 ? -11.017 -31.239 4.958 1.00 62.56 179 ARG A C 1
ATOM 1403 O O . ARG A 1 179 ? -11.956 -30.460 4.914 1.00 62.56 179 ARG A O 1
ATOM 1410 N N . LYS A 1 180 ? -10.249 -31.392 6.041 1.00 67.12 180 LYS A N 1
ATOM 1411 C CA . LYS A 1 180 ? -10.406 -30.620 7.283 1.00 67.12 180 LYS A CA 1
ATOM 1412 C C . LYS A 1 180 ? -10.250 -29.116 7.044 1.00 67.12 180 LYS A C 1
ATOM 1414 O O . LYS A 1 180 ? -11.047 -28.332 7.541 1.00 67.12 180 LYS A O 1
ATOM 1419 N N . PHE A 1 181 ? -9.241 -28.708 6.273 1.00 69.50 181 PHE A N 1
ATOM 1420 C CA . PHE A 1 181 ? -9.066 -27.310 5.885 1.00 69.50 181 PHE A CA 1
ATOM 1421 C C . PHE A 1 181 ? -10.264 -26.800 5.078 1.00 69.50 181 PHE A C 1
ATOM 1423 O O . PHE A 1 181 ? -10.802 -25.755 5.416 1.00 69.50 181 PHE A O 1
ATOM 1430 N N . MET A 1 182 ? -10.722 -27.547 4.070 1.00 70.56 182 MET A N 1
ATOM 1431 C CA . MET A 1 182 ? -11.874 -27.166 3.248 1.00 70.56 182 MET A CA 1
ATOM 1432 C C . MET A 1 182 ? -13.172 -27.078 4.054 1.00 70.56 182 MET A C 1
ATOM 1434 O O . MET A 1 182 ? -13.902 -26.113 3.875 1.00 70.56 182 MET A O 1
ATOM 1438 N N . ILE A 1 183 ? -13.442 -28.030 4.954 1.00 69.94 183 ILE A N 1
ATOM 1439 C CA . ILE A 1 183 ? -14.620 -28.003 5.837 1.00 69.94 183 ILE A CA 1
ATOM 1440 C C . ILE A 1 183 ? -14.548 -26.788 6.762 1.00 69.94 183 ILE A C 1
ATOM 1442 O O . ILE A 1 183 ? -15.473 -25.989 6.772 1.00 69.94 183 ILE A O 1
ATOM 1446 N N . ASN A 1 184 ? -13.415 -26.562 7.433 1.00 69.50 184 ASN A N 1
ATOM 1447 C CA . ASN A 1 184 ? -13.243 -25.396 8.300 1.00 69.50 184 ASN A CA 1
ATOM 1448 C C . ASN A 1 184 ? -13.359 -24.069 7.530 1.00 69.50 184 ASN A C 1
ATOM 1450 O O . ASN A 1 184 ? -13.917 -23.107 8.051 1.00 69.50 184 ASN A O 1
ATOM 1454 N N . VAL A 1 185 ? -12.821 -23.991 6.306 1.00 70.19 185 VAL A N 1
ATOM 1455 C CA . VAL A 1 185 ? -12.938 -22.813 5.428 1.00 70.19 185 VAL A CA 1
ATOM 1456 C C . VAL A 1 185 ? -14.377 -22.617 4.972 1.00 70.19 185 VAL A C 1
ATOM 1458 O O . VAL A 1 185 ? -14.832 -21.480 4.899 1.00 70.19 185 VAL A O 1
ATOM 1461 N N . PHE A 1 186 ? -15.097 -23.698 4.685 1.00 71.38 186 PHE A N 1
ATOM 1462 C CA . PHE A 1 186 ? -16.494 -23.657 4.278 1.00 71.38 186 PHE A CA 1
ATOM 1463 C C . PHE A 1 186 ? -17.406 -23.237 5.437 1.00 71.38 186 PHE A C 1
ATOM 1465 O O . PHE A 1 186 ? -18.181 -22.301 5.280 1.00 71.38 186 PHE A O 1
ATOM 1472 N N . GLU A 1 187 ? -17.258 -23.842 6.616 1.00 67.44 187 GLU A N 1
ATOM 1473 C CA . GLU A 1 187 ? -17.995 -23.490 7.837 1.00 67.44 187 GLU A CA 1
ATOM 1474 C C . GLU A 1 187 ? -17.693 -22.050 8.277 1.00 67.44 187 GLU A C 1
ATOM 1476 O O . GLU A 1 187 ? -18.609 -21.240 8.423 1.00 67.44 187 GLU A O 1
ATOM 1481 N N . SER A 1 188 ? -16.411 -21.667 8.346 1.00 67.19 188 SER A N 1
ATOM 1482 C CA . SER A 1 188 ? -16.012 -20.274 8.624 1.00 67.19 188 SER A CA 1
ATOM 1483 C C . SER A 1 188 ? -16.486 -19.309 7.534 1.00 67.19 188 SER A C 1
ATOM 1485 O O . SER A 1 188 ? -16.734 -18.133 7.802 1.00 67.19 188 SER A O 1
ATOM 1487 N N . GLY A 1 189 ? -16.575 -19.789 6.292 1.00 63.88 189 GLY A N 1
ATOM 1488 C CA . GLY A 1 189 ? -17.046 -19.048 5.130 1.00 63.88 189 GLY A CA 1
ATOM 1489 C C . GLY A 1 189 ? -18.551 -18.811 5.157 1.00 63.88 189 GLY A C 1
ATOM 1490 O O . GLY A 1 189 ? -18.985 -17.752 4.724 1.00 63.88 189 GLY A O 1
ATOM 1491 N N . LEU A 1 190 ? -19.343 -19.731 5.709 1.00 61.78 190 LEU A N 1
ATOM 1492 C CA . LEU A 1 190 ? -20.774 -19.528 5.944 1.00 61.78 190 LEU A CA 1
ATOM 1493 C C . LEU A 1 190 ? -21.006 -18.519 7.075 1.00 61.78 190 LEU A C 1
ATOM 1495 O O . LEU A 1 190 ? -21.814 -17.602 6.923 1.00 61.78 190 LEU A O 1
ATOM 1499 N N . GLU A 1 191 ? -20.248 -18.627 8.168 1.00 70.38 191 GLU A N 1
ATOM 1500 C CA . GLU A 1 191 ? -20.343 -17.707 9.309 1.00 70.38 191 GLU A CA 1
ATOM 1501 C C . GLU A 1 191 ? -19.860 -16.285 8.968 1.00 70.38 191 GLU A C 1
ATOM 1503 O O . GLU A 1 191 ? -20.475 -15.299 9.374 1.00 70.38 191 GLU A O 1
ATOM 1508 N N . ASN A 1 192 ? -18.794 -16.158 8.167 1.00 79.06 192 ASN A N 1
ATOM 1509 C CA . ASN A 1 192 ? -18.153 -14.882 7.819 1.00 79.06 192 ASN A CA 1
ATOM 1510 C C . ASN A 1 192 ? -18.169 -14.586 6.313 1.00 79.06 192 ASN A C 1
ATOM 1512 O O . ASN A 1 192 ? -17.229 -13.991 5.774 1.00 79.06 192 ASN A O 1
ATOM 1516 N N . TRP A 1 193 ? -19.244 -14.961 5.618 1.00 83.44 193 TRP A N 1
ATOM 1517 C CA . TRP A 1 193 ? -19.337 -14.875 4.154 1.00 83.44 193 TRP A CA 1
ATOM 1518 C C . TRP A 1 193 ? -19.000 -13.487 3.592 1.00 83.44 193 TRP A C 1
ATOM 1520 O O . TRP A 1 193 ? -18.379 -13.385 2.536 1.00 83.44 193 TRP A O 1
ATOM 1530 N N . LYS A 1 194 ? -19.330 -12.412 4.326 1.00 86.12 194 LYS A N 1
ATOM 1531 C CA . LYS A 1 194 ? -19.020 -11.018 3.960 1.00 86.12 194 LYS A CA 1
ATOM 1532 C C . LYS A 1 194 ? -17.516 -10.764 3.845 1.00 86.12 194 LYS A C 1
ATOM 1534 O O . LYS A 1 194 ? -17.075 -10.066 2.936 1.00 86.12 194 LYS A O 1
ATOM 1539 N N . VAL A 1 195 ? -16.724 -11.321 4.764 1.00 86.44 195 VAL A N 1
ATOM 1540 C CA . VAL A 1 195 ? -15.258 -11.197 4.759 1.00 86.44 195 VAL A CA 1
ATOM 1541 C C . VAL A 1 195 ? -14.695 -11.908 3.540 1.00 86.44 195 VAL A C 1
ATOM 1543 O O . VAL A 1 195 ? -13.914 -11.314 2.801 1.00 86.44 195 VAL A O 1
ATOM 1546 N N . PHE A 1 196 ? -15.141 -13.139 3.286 1.00 86.75 196 PHE A N 1
ATOM 1547 C CA . PHE A 1 196 ? -14.701 -13.899 2.120 1.00 86.75 196 PHE A CA 1
ATOM 1548 C C . PHE A 1 196 ? -15.039 -13.176 0.810 1.00 86.75 196 PHE A C 1
ATOM 1550 O O . PHE A 1 196 ? -14.171 -13.020 -0.045 1.00 86.75 196 PHE A O 1
ATOM 1557 N N . TRP A 1 197 ? -16.261 -12.653 0.690 1.00 89.12 197 TRP A N 1
ATOM 1558 C CA . TRP A 1 197 ? -16.706 -11.904 -0.485 1.00 89.12 197 TRP A CA 1
ATOM 1559 C C . TRP A 1 197 ? -15.857 -10.663 -0.769 1.00 89.12 197 TRP A C 1
ATOM 1561 O O . TRP A 1 197 ? -15.468 -10.425 -1.911 1.00 89.12 197 TRP A O 1
ATOM 1571 N N . ILE A 1 198 ? -15.529 -9.878 0.260 1.00 91.25 198 ILE A N 1
ATOM 1572 C CA . ILE A 1 198 ? -14.695 -8.681 0.091 1.00 91.25 198 ILE A CA 1
ATOM 1573 C C . ILE A 1 198 ? -13.251 -9.040 -0.255 1.00 91.25 198 ILE A C 1
ATOM 1575 O O . ILE A 1 198 ? -12.645 -8.367 -1.087 1.00 91.25 198 ILE A O 1
ATOM 1579 N N . LEU A 1 199 ? -12.701 -10.108 0.327 1.00 92.31 199 LEU A N 1
ATOM 1580 C CA . LEU A 1 199 ? -11.366 -10.591 -0.030 1.00 92.31 199 LEU A CA 1
ATOM 1581 C C . LEU A 1 199 ? -11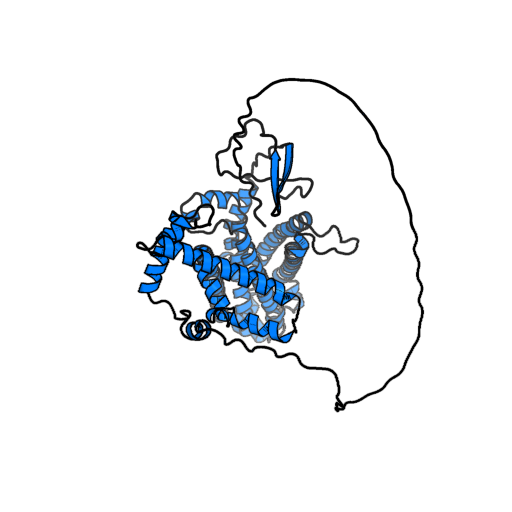.311 -11.128 -1.462 1.00 92.31 199 LEU A C 1
ATOM 1583 O O . LEU A 1 199 ? -10.340 -10.861 -2.169 1.00 92.31 199 LEU A O 1
ATOM 1587 N N . PHE A 1 200 ? -12.354 -11.834 -1.897 1.00 92.44 200 PHE A N 1
ATOM 1588 C CA . PHE A 1 200 ? -12.494 -12.305 -3.269 1.00 92.44 200 PHE A CA 1
ATOM 1589 C C . PHE A 1 200 ? -12.529 -11.130 -4.254 1.00 92.44 200 PHE A C 1
ATOM 1591 O O . PHE A 1 200 ? -11.690 -11.064 -5.148 1.00 92.44 200 PHE A O 1
ATOM 1598 N N . LEU A 1 201 ? -13.402 -10.143 -4.027 1.00 94.62 201 LEU A N 1
ATOM 1599 C CA . LEU A 1 201 ? -13.494 -8.941 -4.864 1.00 94.62 201 LEU A CA 1
ATOM 1600 C C . LEU A 1 201 ? -12.179 -8.145 -4.879 1.00 94.62 201 LEU A C 1
ATOM 1602 O O . LEU A 1 201 ? -11.738 -7.669 -5.924 1.00 94.62 201 LEU A O 1
ATOM 1606 N N . PHE A 1 202 ? -11.516 -8.026 -3.728 1.00 96.50 202 PHE A N 1
ATOM 1607 C CA . PHE A 1 202 ? -10.200 -7.400 -3.629 1.00 96.50 202 PHE A CA 1
ATOM 1608 C C . PHE A 1 202 ? -9.147 -8.124 -4.483 1.00 96.50 202 PHE A C 1
ATOM 1610 O O . PHE A 1 202 ? -8.355 -7.471 -5.172 1.00 96.50 202 PHE A O 1
ATOM 1617 N N . LEU A 1 203 ? -9.130 -9.460 -4.451 1.00 96.88 203 LEU A N 1
ATOM 1618 C CA . LEU A 1 203 ? -8.222 -10.269 -5.258 1.00 96.88 203 LEU A CA 1
ATOM 1619 C C . LEU A 1 203 ? -8.539 -10.134 -6.751 1.00 96.88 203 LEU A C 1
ATOM 1621 O O . LEU A 1 203 ? -7.621 -9.907 -7.539 1.00 96.88 203 LEU A O 1
ATOM 1625 N N . GLU A 1 204 ? -9.815 -10.210 -7.133 1.00 97.25 204 GLU A N 1
ATOM 1626 C CA . GLU A 1 204 ? -10.247 -10.060 -8.524 1.00 97.25 204 GLU A CA 1
ATOM 1627 C C . GLU A 1 204 ? -9.827 -8.714 -9.113 1.00 97.25 204 GLU A C 1
ATOM 1629 O O . GLU A 1 204 ? -9.232 -8.686 -10.188 1.00 97.25 204 GLU A O 1
ATOM 1634 N N . ILE A 1 205 ? -10.046 -7.602 -8.400 1.00 97.88 205 ILE A N 1
ATOM 1635 C CA . ILE A 1 205 ? -9.634 -6.271 -8.872 1.00 97.88 205 ILE A CA 1
ATOM 1636 C C . ILE A 1 205 ? -8.116 -6.213 -9.081 1.00 97.88 205 ILE A C 1
ATOM 1638 O O . ILE A 1 205 ? -7.651 -5.703 -10.100 1.00 97.88 205 ILE A O 1
ATOM 1642 N N . ASN A 1 206 ? -7.326 -6.757 -8.152 1.00 98.25 206 ASN A N 1
ATOM 1643 C CA . ASN A 1 206 ? -5.869 -6.783 -8.285 1.00 98.25 206 ASN A CA 1
ATOM 1644 C C . ASN A 1 206 ? -5.410 -7.602 -9.498 1.00 98.25 206 ASN A C 1
ATOM 1646 O O . ASN A 1 206 ? -4.554 -7.146 -10.259 1.00 98.25 206 ASN A O 1
ATOM 1650 N N . VAL A 1 207 ? -5.983 -8.791 -9.697 1.00 98.06 207 VAL A N 1
ATOM 1651 C CA . VAL A 1 207 ? -5.664 -9.651 -10.844 1.00 98.06 207 VAL A CA 1
ATOM 1652 C C . VAL A 1 207 ? -6.090 -8.982 -12.150 1.00 98.06 207 VAL A C 1
ATOM 1654 O O . VAL A 1 207 ? -5.294 -8.920 -13.086 1.00 98.06 207 VAL A O 1
ATOM 1657 N N . ALA A 1 208 ? -7.292 -8.409 -12.204 1.00 98.25 208 ALA A N 1
ATOM 1658 C CA . ALA A 1 208 ? -7.801 -7.709 -13.377 1.00 98.25 208 ALA A CA 1
ATOM 1659 C C . ALA A 1 208 ? -6.920 -6.509 -13.754 1.00 98.25 208 ALA A C 1
ATOM 1661 O O . ALA A 1 208 ? -6.519 -6.388 -14.911 1.00 98.25 208 ALA A O 1
ATOM 1662 N N . LEU A 1 209 ? -6.549 -5.660 -12.787 1.00 97.62 209 LEU A N 1
ATOM 1663 C CA . LEU A 1 209 ? -5.654 -4.521 -13.020 1.00 97.62 209 LEU A CA 1
ATOM 1664 C C . LEU A 1 209 ? -4.271 -4.971 -13.502 1.00 97.62 209 LEU A C 1
ATOM 1666 O O . LEU A 1 209 ? -3.728 -4.385 -14.443 1.00 97.62 209 LEU A O 1
ATOM 1670 N N . PHE A 1 210 ? -3.715 -6.023 -12.892 1.00 98.12 210 PHE A N 1
ATOM 1671 C CA . PHE A 1 210 ? -2.434 -6.582 -13.311 1.00 98.12 210 PHE A CA 1
ATOM 1672 C C . PHE A 1 210 ? -2.500 -7.085 -14.755 1.00 98.12 210 PHE A C 1
ATOM 1674 O O . PHE A 1 210 ? -1.688 -6.663 -15.577 1.00 98.12 210 PHE A O 1
ATOM 1681 N N . LEU A 1 211 ? -3.470 -7.947 -15.078 1.00 97.81 211 LEU A N 1
ATOM 1682 C CA . LEU A 1 211 ? -3.619 -8.558 -16.402 1.00 97.81 211 LEU A CA 1
ATOM 1683 C C . LEU A 1 211 ? -3.932 -7.521 -17.480 1.00 97.81 211 LEU A C 1
ATOM 1685 O O . LEU A 1 211 ? -3.321 -7.549 -18.549 1.00 97.81 211 LEU A O 1
ATOM 1689 N N . TRP A 1 212 ? -4.817 -6.565 -17.188 1.00 97.25 212 TRP A N 1
ATOM 1690 C CA . TRP A 1 212 ? -5.130 -5.462 -18.094 1.00 97.25 212 TRP A CA 1
ATOM 1691 C C . TRP A 1 212 ? -3.872 -4.671 -18.451 1.00 97.25 212 TRP A C 1
ATOM 1693 O O . TRP A 1 212 ? -3.574 -4.450 -19.629 1.00 97.25 212 TRP A O 1
ATOM 1703 N N . LYS A 1 213 ? -3.079 -4.289 -17.443 1.00 95.19 213 LYS A N 1
ATOM 1704 C CA . LYS A 1 213 ? -1.862 -3.511 -17.675 1.00 95.19 213 LYS A CA 1
ATOM 1705 C C . LYS A 1 213 ? -0.761 -4.329 -18.339 1.00 95.19 213 LYS A C 1
ATOM 1707 O O . LYS A 1 213 ? -0.033 -3.804 -19.183 1.00 95.19 213 LYS A O 1
ATOM 1712 N N . PHE A 1 214 ? -0.660 -5.605 -17.982 1.00 96.94 214 PHE A N 1
ATOM 1713 C CA . PHE A 1 214 ? 0.261 -6.551 -18.592 1.00 96.94 214 PHE A CA 1
ATOM 1714 C C . PHE A 1 214 ? -0.009 -6.667 -20.096 1.00 96.94 214 PHE A C 1
ATOM 1716 O O . PHE A 1 214 ? 0.908 -6.467 -20.894 1.00 96.94 214 PHE A O 1
ATOM 1723 N N . HIS A 1 215 ? -1.270 -6.891 -20.479 1.00 96.56 215 HIS A N 1
ATOM 1724 C CA . HIS A 1 215 ? -1.703 -6.982 -21.874 1.00 96.56 215 HIS A CA 1
ATOM 1725 C C . HIS A 1 215 ? -1.535 -5.656 -22.631 1.00 96.56 215 HIS A C 1
ATOM 1727 O O . HIS A 1 215 ? -1.068 -5.634 -23.768 1.00 96.56 215 HIS A O 1
ATOM 1733 N N . GLN A 1 216 ? -1.825 -4.517 -21.994 1.00 94.19 216 GLN A N 1
ATOM 1734 C CA . GLN A 1 216 ? -1.557 -3.215 -22.609 1.00 94.19 216 GLN A CA 1
ATOM 1735 C C . GLN A 1 216 ? -0.077 -3.079 -23.007 1.00 94.19 216 GLN A C 1
ATOM 1737 O O . GLN A 1 216 ? 0.236 -2.610 -24.100 1.00 94.19 216 GLN A O 1
ATOM 1742 N N . TYR A 1 217 ? 0.841 -3.492 -22.128 1.00 92.81 217 TYR A N 1
ATOM 1743 C CA . TYR A 1 217 ? 2.279 -3.356 -22.357 1.00 92.81 217 TYR A CA 1
ATOM 1744 C C . TYR A 1 217 ? 2.856 -4.396 -23.323 1.00 92.81 217 TYR A C 1
ATOM 1746 O O . TYR A 1 217 ? 3.920 -4.132 -23.879 1.00 92.81 217 TYR A O 1
ATOM 1754 N N . THR A 1 218 ? 2.167 -5.515 -23.590 1.00 95.12 218 THR A N 1
ATOM 1755 C CA . THR A 1 218 ? 2.574 -6.439 -24.668 1.00 95.12 218 THR A CA 1
ATOM 1756 C C . THR A 1 218 ? 2.383 -5.833 -26.057 1.00 95.12 218 THR A C 1
ATOM 1758 O O . THR A 1 218 ? 3.101 -6.196 -26.980 1.00 95.12 218 THR A O 1
ATOM 1761 N N . MET A 1 219 ? 1.459 -4.878 -26.201 1.00 93.62 219 MET A N 1
ATOM 1762 C CA . MET A 1 219 ? 1.157 -4.226 -27.481 1.00 93.62 219 MET A CA 1
ATOM 1763 C C . MET A 1 219 ? 1.986 -2.958 -27.735 1.00 93.62 219 MET A C 1
ATOM 1765 O O . MET A 1 219 ? 1.859 -2.333 -28.786 1.00 93.62 219 MET A O 1
ATOM 1769 N N . MET A 1 220 ? 2.822 -2.532 -26.783 1.00 90.19 220 MET A N 1
ATOM 1770 C CA . MET A 1 220 ? 3.610 -1.307 -26.933 1.00 90.19 220 MET A CA 1
ATOM 1771 C C . MET A 1 220 ? 4.971 -1.564 -27.595 1.00 90.19 220 MET A C 1
ATOM 1773 O O . MET A 1 220 ? 5.588 -2.593 -27.321 1.00 90.19 220 MET A O 1
ATOM 1777 N N . PRO A 1 221 ? 5.530 -0.602 -28.360 1.00 90.38 221 PRO A N 1
ATOM 1778 C CA . PRO A 1 221 ? 6.841 -0.755 -29.007 1.00 90.38 221 PRO A CA 1
ATOM 1779 C C . PRO A 1 221 ? 7.977 -1.107 -28.036 1.00 90.38 221 PRO A C 1
ATOM 1781 O O . PRO A 1 221 ? 8.875 -1.878 -28.365 1.00 90.38 221 PRO A O 1
ATOM 1784 N N . SER A 1 222 ? 7.898 -0.615 -26.795 1.00 89.12 222 SER A N 1
ATOM 1785 C CA . SER A 1 222 ? 8.853 -0.922 -25.726 1.00 89.12 222 SER A CA 1
ATOM 1786 C C . SER A 1 222 ? 8.956 -2.420 -25.397 1.00 89.12 222 SER A C 1
ATOM 1788 O O . SER A 1 222 ? 9.963 -2.850 -24.832 1.00 89.12 222 SER A O 1
ATOM 1790 N N . TYR A 1 223 ? 7.944 -3.222 -25.751 1.00 93.25 223 TYR A N 1
ATOM 1791 C CA . TYR A 1 223 ? 7.947 -4.674 -25.573 1.00 93.25 223 TYR A CA 1
ATOM 1792 C C . TYR A 1 223 ? 9.066 -5.361 -26.365 1.00 93.25 223 TYR A C 1
ATOM 1794 O O . TYR A 1 223 ? 9.634 -6.332 -25.878 1.00 93.25 223 TYR A O 1
ATOM 1802 N N . GLN A 1 224 ? 9.461 -4.832 -27.527 1.00 92.44 224 GLN A N 1
ATOM 1803 C CA . GLN A 1 224 ? 10.520 -5.440 -28.346 1.00 92.44 224 GLN A CA 1
ATOM 1804 C C . GLN A 1 224 ? 11.884 -5.471 -27.640 1.00 92.44 224 GLN A C 1
ATOM 1806 O O . GLN A 1 224 ? 12.700 -6.347 -27.913 1.00 92.44 224 GLN A O 1
ATOM 1811 N N . VAL A 1 225 ? 12.127 -4.531 -26.718 1.00 92.94 225 VAL A N 1
ATOM 1812 C CA . VAL A 1 225 ? 13.365 -4.465 -25.925 1.00 92.94 225 VAL A CA 1
ATOM 1813 C C . VAL A 1 225 ? 13.167 -5.119 -24.562 1.00 92.94 225 VAL A C 1
ATOM 1815 O O . VAL A 1 225 ? 13.943 -5.979 -24.144 1.00 92.94 225 VAL A O 1
ATOM 1818 N N . PHE A 1 226 ? 12.114 -4.737 -23.840 1.00 93.00 226 PHE A N 1
ATOM 1819 C CA . PHE A 1 226 ? 11.933 -5.185 -22.461 1.00 93.00 226 PHE A CA 1
ATOM 1820 C C . PHE A 1 226 ? 11.264 -6.556 -22.325 1.00 93.00 226 PHE A C 1
ATOM 1822 O O . PHE A 1 226 ? 11.444 -7.222 -21.305 1.00 93.00 226 PHE A O 1
ATOM 1829 N N . GLY A 1 227 ? 10.500 -6.994 -23.324 1.00 93.62 227 GLY A N 1
ATOM 1830 C CA . GLY A 1 227 ? 9.659 -8.186 -23.257 1.00 93.62 227 GLY A CA 1
ATOM 1831 C C . GLY A 1 227 ? 8.707 -8.169 -22.058 1.00 93.62 227 GLY A C 1
ATOM 1832 O O . GLY A 1 227 ? 8.270 -7.114 -21.584 1.00 93.62 227 GLY A O 1
ATOM 1833 N N . TYR A 1 228 ? 8.433 -9.357 -21.515 1.00 95.38 228 TYR A N 1
ATOM 1834 C CA . TYR A 1 228 ? 7.532 -9.535 -20.371 1.00 95.38 228 TYR A CA 1
ATOM 1835 C C . TYR A 1 228 ? 7.976 -8.813 -19.093 1.00 95.38 228 TYR A C 1
ATOM 1837 O O . TYR A 1 228 ? 7.140 -8.538 -18.239 1.00 95.38 228 TYR A O 1
ATOM 1845 N N . CYS A 1 229 ? 9.250 -8.434 -18.957 1.00 94.62 229 CYS A N 1
ATOM 1846 C CA . CYS A 1 229 ? 9.720 -7.705 -17.779 1.00 94.62 229 CYS A CA 1
ATOM 1847 C C . CYS A 1 229 ? 9.062 -6.326 -17.632 1.00 94.62 229 CYS A C 1
ATOM 1849 O O . CYS A 1 229 ? 8.751 -5.907 -16.516 1.00 94.62 229 CYS A O 1
ATOM 1851 N N . SER A 1 230 ? 8.787 -5.629 -18.741 1.00 93.94 230 SER A N 1
ATOM 1852 C CA . SER A 1 230 ? 8.056 -4.357 -18.682 1.00 93.94 230 SER A CA 1
ATOM 1853 C C . SER A 1 230 ? 6.591 -4.580 -18.323 1.00 93.94 230 SER A C 1
ATOM 1855 O O . SER A 1 230 ? 6.059 -3.870 -17.471 1.00 93.94 230 SER A O 1
ATOM 1857 N N . CYS A 1 231 ? 5.967 -5.612 -18.900 1.00 95.69 231 CYS A N 1
ATOM 1858 C CA . CYS A 1 231 ? 4.588 -5.995 -18.606 1.00 95.69 231 CYS A CA 1
ATOM 1859 C C . CYS A 1 231 ? 4.403 -6.318 -17.119 1.00 95.69 231 CYS A C 1
ATOM 1861 O O . CYS A 1 231 ? 3.530 -5.739 -16.477 1.00 95.69 231 CYS A O 1
ATOM 1863 N N . THR A 1 232 ? 5.269 -7.160 -16.549 1.00 96.94 232 THR A N 1
ATOM 1864 C CA . THR A 1 232 ? 5.248 -7.514 -15.123 1.00 96.94 232 THR A CA 1
ATOM 1865 C C . THR A 1 232 ? 5.486 -6.298 -14.236 1.00 96.94 232 THR A C 1
ATOM 1867 O O . THR A 1 232 ? 4.738 -6.076 -13.286 1.00 96.94 232 THR A O 1
ATOM 1870 N N . ALA A 1 233 ? 6.484 -5.468 -14.560 1.00 95.94 233 ALA A N 1
ATOM 1871 C CA . ALA A 1 233 ? 6.785 -4.269 -13.783 1.00 95.94 233 ALA A CA 1
ATOM 1872 C C . ALA A 1 233 ? 5.604 -3.290 -13.753 1.00 95.94 233 ALA A C 1
ATOM 1874 O O . ALA A 1 233 ? 5.290 -2.708 -12.715 1.00 95.94 233 ALA A O 1
ATOM 1875 N N . LYS A 1 234 ? 4.927 -3.113 -14.889 1.00 94.88 234 LYS A N 1
ATOM 1876 C CA . LYS A 1 234 ? 3.819 -2.165 -15.035 1.00 94.88 234 LYS A CA 1
ATOM 1877 C C . LYS A 1 234 ? 2.511 -2.720 -14.492 1.00 94.88 234 LYS A C 1
ATOM 1879 O O . LYS A 1 234 ? 1.781 -1.953 -13.876 1.00 94.88 234 LYS A O 1
ATOM 1884 N N . GLY A 1 235 ? 2.269 -4.024 -14.630 1.00 96.62 235 GLY A N 1
ATOM 1885 C CA . GLY A 1 235 ? 1.199 -4.742 -13.937 1.00 96.62 235 GLY A CA 1
ATOM 1886 C C . GLY A 1 235 ? 1.311 -4.599 -12.424 1.00 96.62 235 GLY A C 1
ATOM 1887 O O . GLY A 1 235 ? 0.383 -4.108 -11.789 1.00 96.62 235 GLY A O 1
ATOM 1888 N N . ALA A 1 236 ? 2.478 -4.920 -11.857 1.00 97.94 236 ALA A N 1
ATOM 1889 C CA . ALA A 1 236 ? 2.732 -4.751 -10.426 1.00 97.94 236 ALA A CA 1
ATOM 1890 C C . ALA A 1 236 ? 2.664 -3.276 -9.994 1.00 97.94 236 ALA A C 1
ATOM 1892 O O . ALA A 1 236 ? 2.153 -2.956 -8.928 1.00 97.94 236 ALA A O 1
ATOM 1893 N N . GLY A 1 237 ? 3.129 -2.354 -10.841 1.00 96.25 237 GLY A N 1
ATOM 1894 C CA . GLY A 1 237 ? 3.003 -0.919 -10.593 1.00 96.25 237 GLY A CA 1
ATOM 1895 C C . GLY A 1 237 ? 1.548 -0.440 -10.547 1.00 96.25 237 GLY A C 1
ATOM 1896 O O . GLY A 1 237 ? 1.225 0.440 -9.754 1.00 96.25 237 GLY A O 1
ATOM 1897 N N . GLU A 1 238 ? 0.659 -1.002 -11.368 1.00 96.38 238 GLU A N 1
ATOM 1898 C CA . GLU A 1 238 ? -0.764 -0.642 -11.369 1.00 96.38 238 GLU A CA 1
ATOM 1899 C C . GLU A 1 238 ? -1.483 -1.170 -10.123 1.00 96.38 238 GLU A C 1
ATOM 1901 O O . GLU A 1 238 ? -2.214 -0.415 -9.480 1.00 96.38 238 GLU A O 1
ATOM 1906 N N . THR A 1 239 ? -1.206 -2.412 -9.710 1.00 97.88 239 THR A N 1
ATOM 1907 C CA . THR A 1 239 ? -1.748 -2.944 -8.450 1.00 97.88 239 THR A CA 1
ATOM 1908 C C . THR A 1 239 ? -1.201 -2.188 -7.243 1.00 97.88 239 THR A C 1
ATOM 1910 O O . THR A 1 239 ? -1.950 -1.905 -6.312 1.00 97.88 239 THR A O 1
ATOM 1913 N N . LEU A 1 240 ? 0.072 -1.776 -7.248 1.00 97.75 240 LEU A N 1
ATOM 1914 C CA . LEU A 1 240 ? 0.643 -0.948 -6.184 1.00 97.75 240 LEU A CA 1
ATOM 1915 C C . LEU A 1 240 ? -0.088 0.385 -6.024 1.00 97.75 240 LEU A C 1
ATOM 1917 O O . LEU A 1 240 ? -0.389 0.757 -4.896 1.00 97.75 240 LEU A O 1
ATOM 1921 N N . LYS A 1 241 ? -0.432 1.082 -7.115 1.00 96.50 241 LYS A N 1
ATOM 1922 C CA . LYS A 1 241 ? -1.226 2.325 -7.033 1.00 96.50 241 LYS A CA 1
ATOM 1923 C C . LYS A 1 241 ? -2.575 2.085 -6.365 1.00 96.50 241 LYS A C 1
ATOM 1925 O O . LYS A 1 241 ? -2.939 2.831 -5.461 1.00 96.50 241 LYS A O 1
ATOM 1930 N N . PHE A 1 242 ? -3.286 1.042 -6.791 1.00 97.44 242 PHE A N 1
ATOM 1931 C CA . PHE A 1 242 ? -4.581 0.682 -6.220 1.00 97.44 242 PHE A CA 1
ATOM 1932 C C . PHE A 1 242 ? -4.471 0.341 -4.730 1.00 97.44 242 PHE A C 1
ATOM 1934 O O . PHE A 1 242 ? -5.206 0.893 -3.916 1.00 97.44 242 PHE A O 1
ATOM 1941 N N . ASN A 1 243 ? -3.519 -0.510 -4.347 1.00 98.12 243 ASN A N 1
ATOM 1942 C CA . ASN A 1 243 ? -3.359 -0.919 -2.953 1.00 98.12 243 ASN A CA 1
ATOM 1943 C C . ASN A 1 243 ? -2.868 0.225 -2.056 1.00 98.12 243 ASN A C 1
ATOM 1945 O O . ASN A 1 243 ? -3.357 0.366 -0.937 1.00 98.12 243 ASN A O 1
ATOM 1949 N N . MET A 1 244 ? -1.951 1.068 -2.543 1.00 96.56 244 MET A N 1
ATOM 1950 C CA . MET A 1 244 ? -1.523 2.283 -1.840 1.00 96.56 244 MET A CA 1
ATOM 1951 C C . MET A 1 244 ? -2.679 3.282 -1.687 1.00 96.56 244 MET A C 1
ATOM 1953 O O . MET A 1 244 ? -2.763 3.976 -0.689 1.00 96.56 244 MET A O 1
ATOM 1957 N N . ALA A 1 245 ? -3.621 3.348 -2.624 1.00 96.75 245 ALA A N 1
ATOM 1958 C CA . ALA A 1 245 ? -4.828 4.152 -2.449 1.00 96.75 245 ALA A CA 1
ATOM 1959 C C . ALA A 1 245 ? -5.774 3.530 -1.401 1.00 96.75 245 ALA A C 1
ATOM 1961 O O . ALA A 1 245 ? -6.240 4.202 -0.480 1.00 96.75 245 ALA A O 1
ATOM 1962 N N . LEU A 1 246 ? -6.027 2.224 -1.514 1.00 96.25 246 LEU A N 1
ATOM 1963 C CA . LEU A 1 246 ? -6.998 1.506 -0.693 1.00 96.25 246 LEU A CA 1
ATOM 1964 C C . LEU A 1 246 ? -6.575 1.384 0.776 1.00 96.25 246 LEU A C 1
ATOM 1966 O O . LEU A 1 246 ? -7.433 1.466 1.647 1.00 96.25 246 LEU A O 1
ATOM 1970 N N . ILE A 1 247 ? -5.283 1.213 1.078 1.00 96.81 247 ILE A N 1
ATOM 1971 C CA . ILE A 1 247 ? -4.784 0.956 2.443 1.00 96.81 247 ILE A CA 1
ATOM 1972 C C . ILE A 1 247 ? -5.105 2.074 3.453 1.00 96.81 247 ILE A C 1
ATOM 1974 O O . ILE A 1 247 ? -5.139 1.812 4.661 1.00 96.81 247 ILE A O 1
ATOM 1978 N N . LEU A 1 248 ? -5.368 3.296 2.972 1.00 94.88 248 LEU A N 1
ATOM 1979 C CA . LEU A 1 248 ? -5.750 4.448 3.793 1.00 94.88 248 LEU A CA 1
ATOM 1980 C C . LEU A 1 248 ? -7.200 4.368 4.291 1.00 94.88 248 LEU A C 1
ATOM 1982 O O . LEU A 1 248 ? -7.483 4.792 5.408 1.00 94.88 248 LEU A O 1
ATOM 1986 N N . LEU A 1 249 ? -8.117 3.783 3.516 1.00 92.88 249 LEU A N 1
ATOM 1987 C CA . LEU A 1 249 ? -9.541 3.769 3.871 1.00 92.88 249 LEU A CA 1
ATOM 1988 C C . LEU A 1 249 ? -9.842 2.935 5.133 1.00 92.88 249 LEU A C 1
ATOM 1990 O O . LEU A 1 249 ? -10.580 3.413 5.995 1.00 92.88 249 LEU A O 1
ATOM 1994 N N . PRO A 1 250 ? -9.254 1.737 5.336 1.00 93.38 250 PRO A N 1
ATOM 1995 C CA . PRO A 1 250 ? -9.496 0.946 6.539 1.00 93.38 250 PRO A CA 1
ATOM 1996 C C . PRO A 1 250 ? -8.988 1.582 7.841 1.00 93.38 250 PRO A C 1
ATOM 1998 O O . PRO A 1 250 ? -9.377 1.136 8.921 1.00 93.38 250 PRO A O 1
ATOM 2001 N N . VAL A 1 251 ? -8.118 2.595 7.768 1.00 92.50 251 VAL A N 1
ATOM 2002 C CA . VAL A 1 251 ? -7.613 3.314 8.950 1.00 92.50 251 VAL A CA 1
ATOM 2003 C C . VAL A 1 251 ? -8.362 4.619 9.227 1.00 92.50 251 VAL A C 1
ATOM 2005 O O . VAL A 1 251 ? -8.109 5.228 10.267 1.00 92.50 251 VAL A O 1
ATOM 2008 N N . CYS A 1 252 ? -9.313 4.998 8.365 1.00 90.69 252 CYS A N 1
ATOM 2009 C CA . CYS A 1 252 ? -10.222 6.126 8.560 1.00 90.69 252 CYS A CA 1
ATOM 2010 C C . CYS A 1 252 ? -11.356 5.760 9.541 1.00 90.69 252 CYS A C 1
ATOM 2012 O O . CYS A 1 252 ? -12.474 5.431 9.139 1.00 90.69 252 CYS A O 1
ATOM 2014 N N . ARG A 1 253 ? -11.065 5.734 10.846 1.00 84.94 253 ARG A N 1
ATOM 2015 C CA . ARG A 1 253 ? -11.956 5.174 11.879 1.00 84.94 253 ARG A CA 1
ATOM 2016 C C . ARG A 1 253 ? -13.306 5.882 11.953 1.00 84.94 253 ARG A C 1
ATOM 2018 O O . ARG A 1 253 ? -14.318 5.197 12.055 1.00 84.94 253 ARG A O 1
ATOM 2025 N N . ARG A 1 254 ? -13.335 7.217 11.894 1.00 84.25 254 ARG A N 1
ATOM 2026 C CA . ARG A 1 254 ? -14.575 8.008 12.023 1.00 84.25 254 ARG A CA 1
ATOM 2027 C C . ARG A 1 254 ? -15.462 7.847 10.792 1.00 84.25 254 ARG A C 1
ATOM 2029 O O . ARG A 1 254 ? -16.684 7.713 10.887 1.00 84.25 254 ARG A O 1
ATOM 2036 N N . THR A 1 255 ? -14.831 7.817 9.625 1.00 87.81 255 THR A N 1
ATOM 2037 C CA . THR A 1 255 ? -15.512 7.536 8.362 1.00 87.81 255 THR A CA 1
ATOM 2038 C C . THR A 1 255 ? -16.135 6.140 8.404 1.00 87.81 255 THR A C 1
ATOM 2040 O O . THR A 1 255 ? -17.314 5.977 8.104 1.00 87.81 255 THR A O 1
ATOM 2043 N N . LEU A 1 256 ? -15.387 5.136 8.873 1.00 88.38 256 LEU A N 1
ATOM 2044 C CA . LEU A 1 256 ? -15.877 3.761 8.994 1.00 88.38 256 LEU A CA 1
ATOM 2045 C C . LEU A 1 256 ? -17.005 3.609 10.018 1.00 88.38 256 LEU A C 1
ATOM 2047 O O . LEU A 1 256 ? -17.954 2.878 9.742 1.00 88.38 256 LEU A O 1
ATOM 2051 N N . THR A 1 257 ? -16.949 4.291 11.168 1.00 84.94 257 THR A N 1
ATOM 2052 C CA . THR A 1 257 ? -18.057 4.272 12.140 1.00 84.94 257 THR A CA 1
ATOM 2053 C C . THR A 1 257 ? -19.318 4.895 11.556 1.00 84.94 257 THR A C 1
ATOM 2055 O O . THR A 1 257 ? -20.392 4.330 11.714 1.00 84.94 257 THR A O 1
ATOM 2058 N N . THR A 1 258 ? -19.184 5.988 10.799 1.00 85.88 258 THR A N 1
ATOM 2059 C CA . THR A 1 258 ? -20.322 6.621 10.113 1.00 85.88 258 THR A CA 1
ATOM 2060 C C . THR A 1 258 ? -20.925 5.675 9.070 1.00 85.88 258 THR A C 1
ATOM 2062 O O . THR A 1 258 ? -22.135 5.481 9.032 1.00 85.88 258 THR A O 1
ATOM 2065 N N . ILE A 1 259 ? -20.091 5.012 8.258 1.00 87.50 259 ILE A N 1
ATOM 2066 C CA . ILE A 1 259 ? -20.550 4.040 7.250 1.00 87.50 259 ILE A CA 1
ATOM 2067 C C . ILE A 1 259 ? -21.214 2.823 7.913 1.00 87.50 259 ILE A C 1
ATOM 2069 O O . ILE A 1 259 ? -22.184 2.293 7.367 1.00 87.50 259 ILE A O 1
ATOM 2073 N N . ARG A 1 260 ? -20.745 2.395 9.092 1.00 86.50 260 ARG A N 1
ATOM 2074 C CA . ARG A 1 260 ? -21.309 1.258 9.838 1.00 86.50 260 ARG A CA 1
ATOM 2075 C C . ARG A 1 260 ? -22.781 1.449 10.187 1.00 86.50 260 ARG A C 1
ATOM 2077 O O . ARG A 1 260 ? -23.529 0.478 10.161 1.00 86.50 260 ARG A O 1
ATOM 2084 N N . GLU A 1 261 ? -23.197 2.678 10.465 1.00 86.94 261 GLU A N 1
ATOM 2085 C CA . GLU A 1 261 ? -24.588 3.004 10.800 1.00 86.94 261 GLU A CA 1
ATOM 2086 C C . GLU A 1 261 ? -25.499 3.080 9.561 1.00 86.94 261 GLU A C 1
ATOM 2088 O O . GLU A 1 261 ? -26.724 3.072 9.677 1.00 86.94 261 GLU A O 1
ATOM 2093 N N . THR A 1 262 ? -24.918 3.100 8.357 1.00 90.25 262 THR A N 1
ATOM 2094 C CA . THR A 1 262 ? -25.662 3.107 7.089 1.00 90.25 262 THR A CA 1
ATOM 2095 C C . THR A 1 262 ? -25.960 1.694 6.573 1.00 90.25 262 THR A C 1
ATOM 2097 O O . THR A 1 262 ? -25.494 0.684 7.102 1.00 90.25 262 THR A O 1
ATOM 2100 N N . TYR A 1 263 ? -26.697 1.603 5.460 1.00 87.88 263 TYR A N 1
ATOM 2101 C CA . TYR A 1 263 ? -26.942 0.339 4.755 1.00 87.88 263 TYR A CA 1
ATOM 2102 C C . TYR A 1 263 ? -25.648 -0.400 4.365 1.00 87.88 263 TYR A C 1
ATOM 2104 O O . TYR A 1 263 ? -25.605 -1.629 4.412 1.00 87.88 263 TYR A O 1
ATOM 2112 N N . LEU A 1 264 ? -24.570 0.329 4.051 1.00 83.94 264 LEU A N 1
ATOM 2113 C CA . LEU A 1 264 ? -23.281 -0.268 3.692 1.00 83.94 264 LEU A CA 1
ATOM 2114 C C . LEU A 1 264 ? -22.668 -1.079 4.840 1.00 83.94 264 LEU A C 1
ATOM 2116 O O . LEU A 1 264 ? -22.042 -2.104 4.579 1.00 83.94 264 LEU A O 1
ATOM 2120 N N . GLY A 1 265 ? -22.908 -0.699 6.099 1.00 83.31 265 GLY A N 1
ATOM 2121 C CA . GLY A 1 265 ? -22.488 -1.476 7.268 1.00 83.31 265 GLY A CA 1
ATOM 2122 C C . GLY A 1 265 ? -23.145 -2.857 7.364 1.00 83.31 265 GLY A C 1
ATOM 2123 O O . GLY A 1 265 ? -22.581 -3.769 7.963 1.00 83.31 265 GLY A O 1
ATOM 2124 N N . LYS A 1 266 ? -24.306 -3.060 6.722 1.00 82.94 266 LYS A N 1
ATOM 2125 C CA . LYS A 1 266 ? -24.953 -4.381 6.655 1.00 82.94 266 LYS A CA 1
ATOM 2126 C C . LYS A 1 266 ? -24.260 -5.313 5.665 1.00 82.94 266 LYS A C 1
ATOM 2128 O O . LYS A 1 266 ? -24.284 -6.523 5.879 1.00 82.94 266 LYS A O 1
ATOM 2133 N N . VAL A 1 267 ? -23.642 -4.774 4.617 1.00 83.62 267 VAL A N 1
ATOM 2134 C CA . VAL A 1 267 ? -22.982 -5.552 3.555 1.00 83.62 267 VAL A CA 1
ATOM 2135 C C . VAL A 1 267 ? -21.492 -5.737 3.844 1.00 83.62 267 VAL A C 1
ATOM 2137 O O . VAL A 1 267 ? -20.950 -6.817 3.620 1.00 83.62 267 VAL A O 1
ATOM 2140 N N . LEU A 1 268 ? -20.830 -4.708 4.374 1.00 85.44 268 LEU A N 1
ATOM 2141 C CA . LEU A 1 268 ? -19.385 -4.691 4.578 1.00 85.44 268 LEU A CA 1
ATOM 2142 C C . LEU A 1 268 ? -18.995 -5.165 5.989 1.00 85.44 268 LEU A C 1
ATOM 2144 O O . LEU A 1 268 ? -19.561 -4.688 6.972 1.00 85.44 268 LEU A O 1
ATOM 2148 N N . PRO A 1 269 ? -17.973 -6.029 6.131 1.00 86.81 269 PRO A N 1
ATOM 2149 C CA . PRO A 1 269 ? -17.429 -6.438 7.424 1.00 86.81 269 PRO A CA 1
ATOM 2150 C C . PRO A 1 269 ? -16.485 -5.352 7.971 1.00 86.81 269 PRO A C 1
ATOM 2152 O O . PRO A 1 269 ? -15.272 -5.534 8.066 1.00 86.81 269 PRO A O 1
ATOM 2155 N N . LEU A 1 270 ? -17.039 -4.183 8.309 1.00 86.12 270 LEU A N 1
ATOM 2156 C CA . LEU A 1 270 ? -16.266 -3.005 8.735 1.00 86.12 270 LEU A CA 1
ATOM 2157 C C . LEU A 1 270 ? -15.508 -3.221 10.051 1.00 86.12 270 LEU A C 1
ATOM 2159 O O . LEU A 1 270 ? -14.607 -2.447 10.375 1.00 86.12 270 LEU A O 1
ATOM 2163 N N . ASP A 1 271 ? -15.856 -4.258 10.813 1.00 84.38 271 ASP A N 1
ATOM 2164 C CA . ASP A 1 271 ? -15.171 -4.578 12.059 1.00 84.38 271 ASP A CA 1
ATOM 2165 C C . ASP A 1 271 ? -13.776 -5.175 11.868 1.00 84.38 271 ASP A C 1
ATOM 2167 O O . ASP A 1 271 ? -12.901 -4.969 12.711 1.00 84.38 271 ASP A O 1
ATOM 2171 N N . GLU A 1 272 ? -13.549 -5.794 10.709 1.00 87.69 272 GLU A N 1
ATOM 2172 C CA . GLU A 1 272 ? -12.295 -6.430 10.304 1.00 87.69 272 GLU A CA 1
ATOM 2173 C C . GLU A 1 272 ? -11.359 -5.478 9.538 1.00 87.69 272 GLU A C 1
ATOM 2175 O O . GLU A 1 272 ? -10.360 -5.902 8.950 1.00 87.69 272 GLU A O 1
ATOM 2180 N N . ASN A 1 273 ? -11.636 -4.169 9.556 1.00 90.81 273 ASN A N 1
ATOM 2181 C CA . ASN A 1 273 ? -10.892 -3.143 8.818 1.00 90.81 273 ASN A CA 1
ATOM 2182 C C . ASN A 1 273 ? -9.367 -3.211 9.025 1.00 90.81 273 ASN A C 1
ATOM 2184 O O . ASN A 1 273 ? -8.602 -3.134 8.066 1.00 90.81 273 ASN A O 1
ATOM 2188 N N . ILE A 1 274 ? -8.889 -3.411 10.256 1.00 91.00 274 ILE A N 1
ATOM 2189 C CA . ILE A 1 274 ? -7.449 -3.495 10.526 1.00 91.00 274 ILE A CA 1
ATOM 2190 C C . ILE A 1 274 ? -6.846 -4.818 10.040 1.00 91.00 274 ILE A C 1
ATOM 2192 O O . ILE A 1 274 ? -5.671 -4.858 9.669 1.00 91.00 274 ILE A O 1
ATOM 2196 N N . ASN A 1 275 ? -7.603 -5.915 10.048 1.00 90.88 275 ASN A N 1
ATOM 2197 C CA . ASN A 1 275 ? -7.127 -7.166 9.464 1.00 90.88 275 ASN A CA 1
ATOM 2198 C C . ASN A 1 275 ? -7.053 -7.041 7.939 1.00 90.88 275 ASN A C 1
ATOM 2200 O O . ASN A 1 275 ? -6.029 -7.403 7.359 1.00 90.88 275 ASN A O 1
ATOM 2204 N N . PHE A 1 276 ? -8.034 -6.385 7.318 1.00 93.81 276 PHE A N 1
ATOM 2205 C CA . PHE A 1 276 ? -7.991 -6.039 5.901 1.00 93.81 276 PHE A CA 1
ATOM 2206 C C . PHE A 1 276 ? -6.813 -5.111 5.552 1.00 93.81 276 PHE A C 1
ATOM 2208 O O . PHE A 1 276 ? -6.081 -5.389 4.607 1.00 93.81 276 PHE A O 1
ATOM 2215 N N . HIS A 1 277 ? -6.524 -4.090 6.369 1.00 95.50 277 HIS A N 1
ATOM 2216 C CA . HIS A 1 277 ? -5.337 -3.233 6.214 1.00 95.50 277 HIS A CA 1
ATOM 2217 C C . HIS A 1 277 ? -4.028 -4.041 6.160 1.00 95.50 277 HIS A C 1
ATOM 2219 O O . HIS A 1 277 ? -3.164 -3.760 5.332 1.00 95.50 277 HIS A O 1
ATOM 2225 N N . LYS A 1 278 ? -3.874 -5.075 7.004 1.00 95.38 278 LYS A N 1
ATOM 2226 C CA . LYS A 1 278 ? -2.688 -5.953 6.976 1.00 95.38 278 LYS A CA 1
ATOM 2227 C C . LYS A 1 278 ? -2.618 -6.800 5.703 1.00 95.38 278 LYS A C 1
ATOM 2229 O O . LYS A 1 278 ? -1.521 -7.026 5.203 1.00 95.38 278 LYS A O 1
ATOM 2234 N N . ILE A 1 279 ? -3.760 -7.270 5.195 1.00 95.62 279 ILE A N 1
ATOM 2235 C CA . ILE A 1 279 ? -3.827 -8.033 3.938 1.00 95.62 279 ILE A CA 1
ATOM 2236 C C . ILE A 1 279 ? -3.408 -7.141 2.766 1.00 95.62 279 ILE A C 1
ATOM 2238 O O . ILE A 1 279 ? -2.574 -7.546 1.958 1.00 95.62 279 ILE A O 1
ATOM 2242 N N . ILE A 1 280 ? -3.894 -5.897 2.720 1.00 97.69 280 ILE A N 1
ATOM 2243 C CA . ILE A 1 280 ? -3.458 -4.918 1.717 1.00 97.69 280 ILE A CA 1
ATOM 2244 C C . ILE A 1 280 ? -1.958 -4.627 1.868 1.00 97.69 280 ILE A C 1
ATOM 2246 O O . ILE A 1 280 ? -1.239 -4.609 0.874 1.00 97.69 280 ILE A O 1
ATOM 2250 N N . ALA A 1 281 ? -1.450 -4.463 3.095 1.00 97.25 281 ALA A N 1
ATOM 2251 C CA . ALA A 1 281 ? -0.020 -4.254 3.336 1.00 97.25 281 ALA A CA 1
ATOM 2252 C C . ALA A 1 281 ? 0.840 -5.423 2.820 1.00 97.25 281 ALA A C 1
ATOM 2254 O O . ALA A 1 281 ? 1.906 -5.195 2.245 1.00 97.25 281 ALA A O 1
ATOM 2255 N N . LEU A 1 282 ? 0.365 -6.666 2.962 1.00 96.75 282 LEU A N 1
ATOM 2256 C CA . LEU A 1 282 ? 1.018 -7.842 2.386 1.00 96.75 282 LEU A CA 1
ATOM 2257 C C . LEU A 1 282 ? 1.011 -7.799 0.850 1.00 96.75 282 LEU A C 1
ATOM 2259 O O . LEU A 1 282 ? 2.052 -8.027 0.234 1.00 96.75 282 LEU A O 1
ATOM 2263 N N . ALA A 1 283 ? -0.122 -7.450 0.234 1.00 97.69 283 ALA A N 1
ATOM 2264 C CA . ALA A 1 283 ? -0.217 -7.281 -1.217 1.00 97.69 283 ALA A CA 1
ATOM 2265 C C . ALA A 1 283 ? 0.734 -6.183 -1.730 1.00 97.69 283 ALA A C 1
ATOM 2267 O O . ALA A 1 283 ? 1.395 -6.371 -2.751 1.00 97.69 283 ALA A O 1
ATOM 2268 N N . ILE A 1 284 ? 0.878 -5.078 -0.988 1.00 98.31 284 ILE A N 1
ATOM 2269 C CA . ILE A 1 284 ? 1.857 -4.020 -1.273 1.00 98.31 284 ILE A CA 1
ATOM 2270 C C . ILE A 1 284 ? 3.284 -4.567 -1.183 1.00 98.31 284 ILE A C 1
ATOM 2272 O O . ILE A 1 284 ? 4.067 -4.342 -2.099 1.00 98.31 284 ILE A O 1
ATOM 2276 N N . ALA A 1 285 ? 3.635 -5.314 -0.129 1.00 97.44 285 ALA A N 1
ATOM 2277 C CA . ALA A 1 285 ? 4.959 -5.936 -0.009 1.00 97.44 285 ALA A CA 1
ATOM 2278 C C . ALA A 1 285 ? 5.285 -6.813 -1.227 1.00 97.44 285 ALA A C 1
ATOM 2280 O O . ALA A 1 285 ? 6.337 -6.647 -1.849 1.00 97.44 285 ALA A O 1
ATOM 2281 N N . MET A 1 286 ? 4.369 -7.714 -1.592 1.00 97.50 286 MET A N 1
ATOM 2282 C CA . MET A 1 286 ? 4.538 -8.605 -2.741 1.00 97.50 286 MET A CA 1
ATOM 2283 C C . MET A 1 286 ? 4.655 -7.823 -4.054 1.00 97.50 286 MET A C 1
ATOM 2285 O O . MET A 1 286 ? 5.580 -8.059 -4.833 1.00 97.50 286 MET A O 1
ATOM 2289 N N . GLY A 1 287 ? 3.759 -6.858 -4.281 1.00 97.88 287 GLY A N 1
ATOM 2290 C CA . GLY A 1 287 ? 3.773 -5.996 -5.460 1.00 97.88 287 GLY A CA 1
ATOM 2291 C C . GLY A 1 287 ? 5.074 -5.206 -5.588 1.00 97.88 287 GLY A C 1
ATOM 2292 O O . GLY A 1 287 ? 5.646 -5.157 -6.675 1.00 97.88 287 GLY A O 1
ATOM 2293 N N . THR A 1 288 ? 5.593 -4.660 -4.484 1.00 97.94 288 THR A N 1
ATOM 2294 C CA . THR A 1 288 ? 6.861 -3.916 -4.451 1.00 97.94 288 THR A CA 1
ATOM 2295 C C . THR A 1 288 ? 8.036 -4.811 -4.817 1.00 97.94 288 THR A C 1
ATOM 2297 O O . THR A 1 288 ? 8.864 -4.408 -5.629 1.00 97.94 288 THR A O 1
ATOM 2300 N N . VAL A 1 289 ? 8.110 -6.035 -4.284 1.00 97.62 289 VAL A N 1
ATOM 2301 C CA . VAL A 1 289 ? 9.179 -6.980 -4.649 1.00 97.62 289 VAL A CA 1
ATOM 2302 C C . VAL A 1 289 ? 9.125 -7.304 -6.142 1.00 97.62 289 VAL A C 1
ATOM 2304 O O . VAL A 1 289 ? 10.136 -7.164 -6.831 1.00 97.62 289 VAL A O 1
ATOM 2307 N N . ILE A 1 290 ? 7.949 -7.667 -6.666 1.00 98.06 290 ILE A N 1
ATOM 2308 C CA . ILE A 1 290 ? 7.770 -7.997 -8.089 1.00 98.06 290 ILE A CA 1
ATOM 2309 C C . ILE A 1 290 ? 8.137 -6.799 -8.976 1.00 98.06 290 ILE A C 1
ATOM 2311 O O . ILE A 1 290 ? 8.888 -6.948 -9.941 1.00 98.06 290 ILE A O 1
ATOM 2315 N N . HIS A 1 291 ? 7.643 -5.606 -8.641 1.00 97.69 291 HIS A N 1
ATOM 2316 C CA . HIS A 1 291 ? 7.902 -4.371 -9.377 1.00 97.69 291 HIS A CA 1
ATOM 2317 C C . HIS A 1 291 ? 9.399 -4.028 -9.412 1.00 97.69 291 HIS A C 1
ATOM 2319 O O . HIS A 1 291 ? 9.956 -3.782 -10.484 1.00 97.69 291 HIS A O 1
ATOM 2325 N N . THR A 1 292 ? 10.063 -4.068 -8.255 1.00 96.69 292 THR A N 1
ATOM 2326 C CA . THR A 1 292 ? 11.489 -3.751 -8.116 1.00 96.69 292 THR A CA 1
ATOM 2327 C C . THR A 1 292 ? 12.363 -4.750 -8.857 1.00 96.69 292 THR A C 1
ATOM 2329 O O . THR A 1 292 ? 13.239 -4.340 -9.618 1.00 96.69 292 THR A O 1
ATOM 2332 N N . VAL A 1 293 ? 12.117 -6.054 -8.692 1.00 96.56 293 VAL A N 1
ATOM 2333 C CA . VAL A 1 293 ? 12.887 -7.100 -9.383 1.00 96.56 293 VAL A CA 1
ATOM 2334 C C . VAL A 1 293 ? 12.704 -6.988 -10.896 1.00 96.56 293 VAL A C 1
ATOM 2336 O O . VAL A 1 293 ? 13.684 -7.052 -11.635 1.00 96.56 293 VAL A O 1
ATOM 2339 N N . ALA A 1 294 ? 11.484 -6.744 -11.378 1.00 97.25 294 ALA A N 1
ATOM 2340 C CA . ALA A 1 294 ? 11.239 -6.564 -12.805 1.00 97.25 294 ALA A CA 1
ATOM 2341 C C . ALA A 1 294 ? 11.941 -5.311 -13.367 1.00 97.25 294 ALA A C 1
ATOM 2343 O O . ALA A 1 294 ? 12.476 -5.348 -14.479 1.00 97.25 294 ALA A O 1
ATOM 2344 N N . HIS A 1 295 ? 12.001 -4.212 -12.605 1.00 95.19 295 HIS A N 1
ATOM 2345 C CA . HIS A 1 295 ? 12.732 -3.010 -13.006 1.00 95.19 295 HIS A CA 1
ATOM 2346 C C . HIS A 1 295 ? 14.254 -3.176 -12.940 1.00 95.19 295 HIS A C 1
ATOM 2348 O O . HIS A 1 295 ? 14.915 -3.111 -13.976 1.00 95.19 295 HIS A O 1
ATOM 2354 N N . MET A 1 296 ? 14.806 -3.404 -11.750 1.00 94.44 296 MET A N 1
ATOM 2355 C CA . MET A 1 296 ? 16.252 -3.440 -11.517 1.00 94.44 296 MET A CA 1
ATOM 2356 C C . MET A 1 296 ? 16.884 -4.715 -12.079 1.00 94.44 296 MET A C 1
ATOM 2358 O O . MET A 1 296 ? 17.898 -4.658 -12.764 1.00 94.44 296 MET A O 1
ATOM 2362 N N . GLY A 1 297 ? 16.254 -5.868 -11.855 1.00 94.94 297 GLY A N 1
ATOM 2363 C CA . GLY A 1 297 ? 16.780 -7.169 -12.269 1.00 94.94 297 GLY A CA 1
ATOM 2364 C C . GLY A 1 297 ? 16.584 -7.493 -13.749 1.00 94.94 297 GLY A C 1
ATOM 2365 O O . GLY A 1 297 ? 17.234 -8.403 -14.251 1.00 94.94 297 GLY A O 1
ATOM 2366 N N . CYS A 1 298 ? 15.716 -6.772 -14.469 1.00 95.19 298 CYS A N 1
ATOM 2367 C CA . CYS A 1 298 ? 15.478 -7.057 -15.883 1.00 95.19 298 CYS A CA 1
ATOM 2368 C C . CYS A 1 298 ? 15.411 -5.814 -16.775 1.00 95.19 298 CYS A C 1
ATOM 2370 O O . CYS A 1 298 ? 16.196 -5.714 -17.717 1.00 95.19 298 CYS A O 1
ATOM 2372 N N . ASN A 1 299 ? 14.520 -4.851 -16.511 1.00 94.50 299 ASN A N 1
ATOM 2373 C CA . ASN A 1 299 ? 14.340 -3.714 -17.422 1.00 94.50 299 ASN A CA 1
ATOM 2374 C C . ASN A 1 299 ? 15.622 -2.882 -17.564 1.00 94.50 299 ASN A C 1
ATOM 2376 O O . ASN A 1 299 ? 16.034 -2.582 -18.682 1.00 94.50 299 ASN A O 1
ATOM 2380 N N . PHE A 1 300 ? 16.293 -2.554 -16.459 1.00 94.75 300 PHE A N 1
ATOM 2381 C CA . PHE A 1 300 ? 17.522 -1.753 -16.499 1.00 94.75 300 PHE A CA 1
ATOM 2382 C C . PHE A 1 300 ? 18.659 -2.486 -17.219 1.00 94.75 300 PHE A C 1
ATOM 2384 O O . PHE A 1 300 ? 19.401 -1.892 -18.003 1.00 94.75 300 PHE A O 1
ATOM 2391 N N . ILE A 1 301 ? 18.760 -3.801 -17.015 1.00 95.56 301 ILE A N 1
ATOM 2392 C CA . ILE A 1 301 ? 19.735 -4.663 -17.693 1.00 95.56 301 ILE A CA 1
ATOM 2393 C C . ILE A 1 301 ? 19.474 -4.697 -19.201 1.00 95.56 301 ILE A C 1
ATOM 2395 O O . ILE A 1 301 ? 20.408 -4.535 -19.982 1.00 95.56 301 ILE A O 1
ATOM 2399 N N . ARG A 1 302 ? 18.216 -4.883 -19.615 1.00 94.88 302 ARG A N 1
ATOM 2400 C CA . ARG A 1 302 ? 17.833 -4.962 -21.031 1.00 94.88 302 ARG A CA 1
ATOM 2401 C C . ARG A 1 302 ? 18.007 -3.631 -21.754 1.00 94.88 302 ARG A C 1
ATOM 2403 O O . ARG A 1 302 ? 18.522 -3.627 -22.865 1.00 94.88 302 ARG A O 1
ATOM 2410 N N . LEU A 1 303 ? 17.651 -2.509 -21.125 1.00 93.50 303 LEU A N 1
ATOM 2411 C CA . LEU A 1 303 ? 17.812 -1.187 -21.740 1.00 93.50 303 LEU A CA 1
ATOM 2412 C C . LEU A 1 303 ? 19.281 -0.786 -21.892 1.00 93.50 303 LEU A C 1
ATOM 2414 O O . LEU A 1 303 ? 19.651 -0.214 -22.911 1.00 93.50 303 LEU A O 1
ATOM 2418 N N . SER A 1 304 ? 20.123 -1.109 -20.907 1.00 94.19 304 SER A N 1
ATOM 2419 C CA . SER A 1 304 ? 21.558 -0.783 -20.952 1.00 94.19 304 SER A CA 1
ATOM 2420 C C . SER A 1 304 ? 22.362 -1.659 -21.919 1.00 94.19 304 SER A C 1
ATOM 2422 O O . SER A 1 304 ? 23.457 -1.272 -22.313 1.00 94.19 304 SER A O 1
ATOM 2424 N N . ARG A 1 305 ? 21.841 -2.833 -22.309 1.00 93.06 305 ARG A N 1
ATOM 2425 C CA . ARG A 1 305 ? 22.533 -3.792 -23.191 1.00 93.06 305 ARG A CA 1
ATOM 2426 C C . ARG A 1 305 ? 21.904 -3.956 -24.575 1.00 93.06 305 ARG A C 1
ATOM 2428 O O . ARG A 1 305 ? 22.457 -4.692 -25.388 1.00 93.06 305 ARG A O 1
ATOM 2435 N N . CYS A 1 306 ? 20.757 -3.337 -24.860 1.00 93.19 306 CYS A N 1
ATOM 2436 C CA . CYS A 1 306 ? 20.111 -3.519 -26.159 1.00 93.19 306 CYS A CA 1
ATOM 2437 C C . CYS A 1 306 ? 20.936 -2.894 -27.300 1.00 93.19 306 CYS A C 1
ATOM 2439 O O . CYS A 1 306 ? 21.585 -1.865 -27.083 1.00 93.19 306 CYS A O 1
ATOM 2441 N N . PRO A 1 307 ? 20.891 -3.465 -28.519 1.00 93.94 307 PRO A N 1
ATOM 2442 C CA . PRO A 1 307 ? 21.577 -2.912 -29.683 1.00 93.94 307 PRO A CA 1
ATOM 2443 C C . PRO A 1 307 ? 21.209 -1.445 -29.949 1.00 93.94 307 PRO A C 1
ATOM 2445 O O . PRO A 1 307 ? 20.040 -1.058 -29.864 1.00 93.94 307 PRO A O 1
ATOM 2448 N N . ARG A 1 308 ? 22.201 -0.618 -30.307 1.00 91.75 308 ARG A N 1
ATOM 2449 C CA . ARG A 1 308 ? 22.032 0.843 -30.446 1.00 91.75 308 ARG A CA 1
ATOM 2450 C C . ARG A 1 308 ? 21.007 1.237 -31.513 1.00 91.75 308 ARG A C 1
ATOM 2452 O O . ARG A 1 308 ? 20.283 2.209 -31.328 1.00 91.75 308 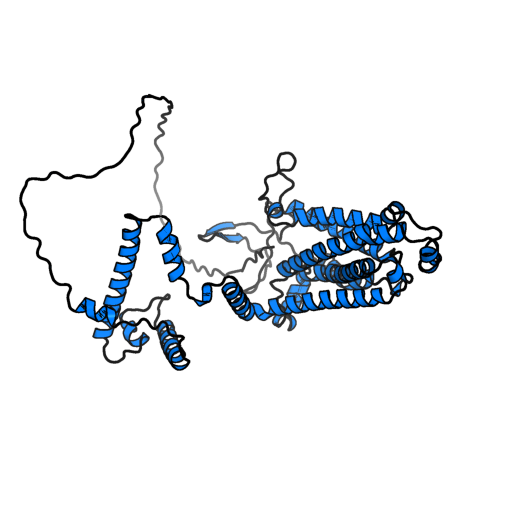ARG A O 1
ATOM 2459 N N . ASN A 1 309 ? 20.915 0.479 -32.604 1.00 92.25 309 ASN A N 1
ATOM 2460 C CA . ASN A 1 309 ? 19.909 0.674 -33.652 1.00 92.25 309 ASN A CA 1
ATOM 2461 C C . ASN A 1 309 ? 18.481 0.472 -33.117 1.00 92.25 309 ASN A C 1
ATOM 2463 O O . ASN A 1 309 ? 17.617 1.315 -33.343 1.00 92.25 309 ASN A O 1
ATOM 2467 N N . GLN A 1 310 ? 18.248 -0.601 -32.355 1.00 91.94 310 GLN A N 1
ATOM 2468 C CA . GLN A 1 310 ? 16.951 -0.883 -31.740 1.00 91.94 310 GLN A CA 1
ATOM 2469 C C . GLN A 1 310 ? 16.610 0.149 -30.653 1.00 91.94 310 GLN A C 1
ATOM 2471 O O . GLN A 1 310 ? 15.470 0.605 -30.563 1.00 91.94 310 GLN A O 1
ATOM 2476 N N . PHE A 1 311 ? 17.608 0.563 -29.863 1.00 93.56 311 PHE A N 1
ATOM 2477 C CA . PHE A 1 311 ? 17.455 1.622 -28.867 1.00 93.56 311 PHE A CA 1
ATOM 2478 C C . PHE A 1 311 ? 17.017 2.942 -29.505 1.00 93.56 311 PHE A C 1
ATOM 2480 O O . PHE A 1 311 ? 16.017 3.515 -29.084 1.00 93.56 311 PHE A O 1
ATOM 2487 N N . MET A 1 312 ? 17.730 3.412 -30.532 1.00 91.69 312 MET A N 1
ATOM 2488 C CA . MET A 1 312 ? 17.420 4.688 -31.182 1.00 91.69 312 MET A CA 1
ATOM 2489 C C . MET A 1 312 ? 16.049 4.665 -31.864 1.00 91.69 312 MET A C 1
ATOM 2491 O O . MET A 1 312 ? 15.322 5.649 -31.779 1.00 91.69 312 MET A O 1
ATOM 2495 N N . ALA A 1 313 ? 15.655 3.532 -32.456 1.00 92.06 313 ALA A N 1
ATOM 2496 C CA . ALA A 1 313 ? 14.346 3.384 -33.090 1.00 92.06 313 ALA A CA 1
ATOM 2497 C C . ALA A 1 313 ? 13.170 3.517 -32.102 1.00 92.06 313 ALA A C 1
ATOM 2499 O O . ALA A 1 313 ? 12.141 4.089 -32.451 1.00 92.06 313 ALA A O 1
ATOM 2500 N N . ILE A 1 314 ? 13.304 2.995 -30.877 1.00 90.31 314 ILE A N 1
ATOM 2501 C CA . ILE A 1 314 ? 12.196 2.927 -29.904 1.00 90.31 314 ILE A CA 1
ATOM 2502 C C . ILE A 1 314 ? 12.273 4.048 -28.857 1.00 90.31 314 ILE A C 1
ATOM 2504 O O . ILE A 1 314 ? 11.248 4.583 -28.438 1.00 90.31 314 ILE A O 1
ATOM 2508 N N . PHE A 1 315 ? 13.480 4.399 -28.416 1.00 91.31 315 PHE A N 1
ATOM 2509 C CA . PHE A 1 315 ? 13.735 5.303 -27.293 1.00 91.31 315 PHE A CA 1
ATOM 2510 C C . PHE A 1 315 ? 14.502 6.574 -27.675 1.00 91.31 315 PHE A C 1
ATOM 2512 O O . PHE A 1 315 ? 14.676 7.431 -26.811 1.00 91.31 315 PHE A O 1
ATOM 2519 N N . GLY A 1 316 ? 14.918 6.745 -28.936 1.00 86.25 316 GLY A N 1
ATOM 2520 C CA . GLY A 1 316 ? 15.683 7.920 -29.380 1.00 86.25 316 GLY A CA 1
ATOM 2521 C C . GLY A 1 316 ? 14.947 9.255 -29.205 1.00 86.25 316 GLY A C 1
ATOM 2522 O O . GLY A 1 316 ? 15.582 10.291 -29.059 1.00 86.25 316 GLY A O 1
ATOM 2523 N N . GLY A 1 317 ? 13.610 9.238 -29.142 1.00 84.75 317 GLY A N 1
ATOM 2524 C CA . GLY A 1 317 ? 12.805 10.421 -28.804 1.00 84.75 317 GLY A CA 1
ATOM 2525 C C . GLY A 1 317 ? 12.716 10.732 -27.302 1.00 84.75 317 GLY A C 1
ATOM 2526 O O . GLY A 1 317 ? 12.254 11.807 -26.935 1.00 84.75 317 GLY A O 1
ATOM 2527 N N . LEU A 1 318 ? 13.121 9.801 -26.429 1.00 86.12 318 LEU A N 1
ATOM 2528 C CA . LEU A 1 318 ? 13.093 9.965 -24.970 1.00 86.12 318 LEU A CA 1
ATOM 2529 C C . LEU A 1 318 ? 14.481 10.197 -24.370 1.00 86.12 318 LEU A C 1
ATOM 2531 O O . LEU A 1 318 ? 14.598 10.869 -23.348 1.00 86.12 318 LEU A O 1
ATOM 2535 N N . PHE A 1 319 ? 15.521 9.630 -24.979 1.00 86.94 319 PHE A N 1
ATOM 2536 C CA . PHE A 1 319 ? 16.891 9.719 -24.495 1.00 86.94 319 PHE A CA 1
ATOM 2537 C C . PHE A 1 319 ? 17.825 10.171 -25.611 1.00 86.94 319 PHE A C 1
ATOM 2539 O O . PHE A 1 319 ? 17.813 9.610 -26.704 1.00 86.94 319 PHE A O 1
ATOM 2546 N N . VAL A 1 320 ? 18.695 11.131 -25.295 1.00 84.62 320 VAL A N 1
ATOM 2547 C CA . VAL A 1 320 ? 19.738 11.614 -26.214 1.00 84.62 320 VAL A CA 1
ATOM 2548 C C . VAL A 1 320 ? 20.819 10.547 -26.425 1.00 84.62 320 VAL A C 1
ATOM 2550 O O . VAL A 1 320 ? 21.310 10.343 -27.534 1.00 84.62 320 VAL A O 1
ATOM 2553 N N . THR A 1 321 ? 21.177 9.827 -25.362 1.00 90.00 321 THR A N 1
ATOM 2554 C CA . THR A 1 321 ? 22.150 8.731 -25.373 1.00 90.00 321 THR A CA 1
ATOM 2555 C C . THR A 1 321 ? 21.599 7.534 -24.610 1.00 90.00 321 THR A C 1
ATOM 2557 O O . THR A 1 321 ? 20.772 7.681 -23.711 1.00 90.00 321 THR A O 1
ATOM 2560 N N . GLN A 1 322 ? 22.041 6.329 -24.978 1.00 92.75 322 GLN A N 1
ATOM 2561 C CA . GLN A 1 322 ? 21.649 5.115 -24.268 1.00 92.75 322 GLN A CA 1
ATOM 2562 C C . GLN A 1 322 ? 22.185 5.158 -22.831 1.00 92.75 322 GLN A C 1
ATOM 2564 O O . GLN A 1 322 ? 23.404 5.218 -22.660 1.00 92.75 322 GLN A O 1
ATOM 2569 N N . PRO A 1 323 ? 21.308 5.139 -21.810 1.00 93.00 323 PRO A N 1
ATOM 2570 C CA . PRO A 1 323 ? 21.741 5.241 -20.426 1.00 93.00 323 PRO A CA 1
AT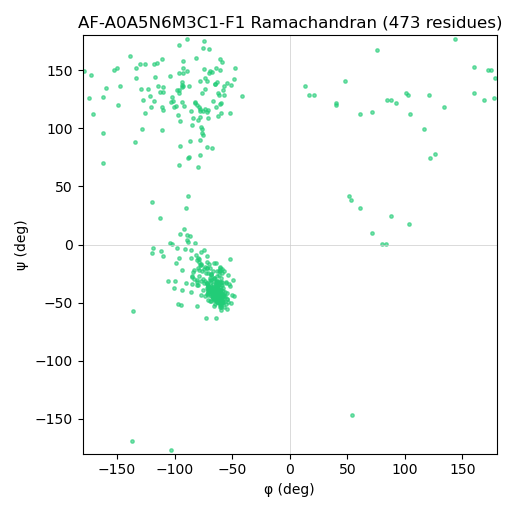OM 2571 C C . PRO A 1 323 ? 22.403 3.940 -19.968 1.00 93.00 323 PRO A C 1
ATOM 2573 O O . PRO A 1 323 ? 21.961 2.836 -20.310 1.00 93.00 323 PRO A O 1
ATOM 2576 N N . SER A 1 324 ? 23.441 4.066 -19.144 1.00 94.88 324 SER A N 1
ATOM 2577 C CA . SER A 1 324 ? 24.013 2.927 -18.436 1.00 94.88 324 SER A CA 1
ATOM 2578 C C . SER A 1 324 ? 23.058 2.427 -17.346 1.00 94.88 324 SER A C 1
ATOM 2580 O O . SER A 1 324 ? 22.086 3.087 -16.968 1.00 94.88 324 SER A O 1
ATOM 2582 N N . TYR A 1 325 ? 23.345 1.248 -16.791 1.00 94.69 325 TYR A N 1
ATOM 2583 C CA . TYR A 1 325 ? 22.578 0.724 -15.658 1.00 94.69 325 TYR A CA 1
ATOM 2584 C C . TYR A 1 325 ? 22.566 1.702 -14.470 1.00 94.69 325 TYR A C 1
ATOM 2586 O O . TYR A 1 325 ? 21.524 1.895 -13.845 1.00 94.69 325 TYR A O 1
ATOM 2594 N N . MET A 1 326 ? 23.703 2.344 -14.181 1.00 95.38 326 MET A N 1
ATOM 2595 C CA . MET A 1 326 ? 23.810 3.280 -13.059 1.00 95.38 326 MET A CA 1
ATOM 2596 C C . MET A 1 326 ? 23.068 4.587 -13.328 1.00 95.38 326 MET A C 1
ATOM 2598 O O . MET A 1 326 ? 22.429 5.099 -12.413 1.00 95.38 326 MET A O 1
ATOM 2602 N N . ASP A 1 327 ? 23.031 5.063 -14.575 1.00 93.88 327 ASP A N 1
ATOM 2603 C CA . ASP A 1 327 ? 22.224 6.236 -14.941 1.00 93.88 327 ASP A CA 1
ATOM 2604 C C . ASP A 1 327 ? 20.726 5.977 -14.717 1.00 93.88 327 ASP A C 1
ATOM 2606 O O . ASP A 1 327 ? 19.987 6.855 -14.276 1.00 93.88 327 ASP A O 1
ATOM 2610 N N . LEU A 1 328 ? 20.266 4.744 -14.961 1.00 93.62 328 LEU A N 1
ATOM 2611 C CA . LEU A 1 328 ? 18.882 4.340 -14.693 1.00 93.62 328 LEU A CA 1
ATOM 2612 C C . LEU A 1 328 ? 18.589 4.225 -13.195 1.00 93.62 328 LEU A C 1
ATOM 2614 O O . LEU A 1 328 ? 17.511 4.626 -12.756 1.00 93.62 328 LEU A O 1
ATOM 2618 N N . VAL A 1 329 ? 19.535 3.723 -12.400 1.00 95.00 329 VAL A N 1
ATOM 2619 C CA . VAL A 1 329 ? 19.406 3.675 -10.934 1.00 95.00 329 VAL A CA 1
ATOM 2620 C C . VAL A 1 329 ? 19.394 5.080 -10.327 1.00 95.00 329 VAL A C 1
ATOM 2622 O O . VAL A 1 329 ? 18.605 5.339 -9.423 1.00 95.00 329 VAL A O 1
ATOM 2625 N N . LEU A 1 330 ? 20.219 5.994 -10.838 1.00 94.62 330 LEU A N 1
ATOM 2626 C CA . LEU A 1 330 ? 20.297 7.384 -10.380 1.00 94.62 330 LEU A CA 1
ATOM 2627 C C . LEU A 1 330 ? 19.212 8.288 -10.978 1.00 94.62 330 LEU A C 1
ATOM 2629 O O . LEU A 1 330 ? 19.032 9.416 -10.524 1.00 94.62 330 LEU A O 1
ATOM 2633 N N . SER A 1 331 ? 18.450 7.802 -11.961 1.00 93.38 331 SER A N 1
ATOM 2634 C CA . SER A 1 331 ? 17.266 8.503 -12.459 1.00 93.38 331 SER A CA 1
ATOM 2635 C C . SER A 1 331 ? 16.242 8.734 -11.340 1.00 93.38 331 SER A C 1
ATOM 2637 O O . SER A 1 331 ? 16.199 7.984 -10.362 1.00 93.38 331 SER A O 1
ATOM 2639 N N . ILE A 1 332 ? 15.369 9.739 -11.502 1.00 94.44 332 ILE A N 1
ATOM 2640 C CA . ILE A 1 332 ? 14.371 10.097 -10.479 1.00 94.44 332 ILE A CA 1
ATOM 2641 C C . ILE A 1 332 ? 13.555 8.880 -10.017 1.00 94.44 332 ILE A C 1
ATOM 2643 O O . ILE A 1 332 ? 13.515 8.639 -8.810 1.00 94.44 332 ILE A O 1
ATOM 2647 N N . PRO A 1 333 ? 12.963 8.048 -10.900 1.00 94.25 333 PRO A N 1
ATOM 2648 C CA . PRO A 1 333 ? 12.255 6.849 -10.451 1.00 94.25 333 PRO A CA 1
ATOM 2649 C C . PRO A 1 333 ? 13.163 5.814 -9.772 1.00 94.25 333 PRO A C 1
ATOM 2651 O O . PRO A 1 333 ? 12.715 5.122 -8.862 1.00 94.25 333 PRO A O 1
ATOM 2654 N N . GLY A 1 334 ? 14.429 5.708 -10.182 1.00 94.94 334 GLY A N 1
ATOM 2655 C CA . GLY A 1 334 ? 15.382 4.753 -9.618 1.00 94.94 334 GLY A CA 1
ATOM 2656 C C . GLY A 1 334 ? 15.675 5.026 -8.143 1.00 94.94 334 GLY A C 1
ATOM 2657 O O . GLY A 1 334 ? 15.325 4.214 -7.282 1.00 94.94 334 GLY A O 1
ATOM 2658 N N . TYR A 1 335 ? 16.251 6.189 -7.826 1.00 95.25 335 TYR A N 1
ATOM 2659 C CA . TYR A 1 335 ? 16.666 6.476 -6.450 1.00 95.25 335 TYR A CA 1
ATOM 2660 C C . TYR A 1 335 ? 15.464 6.695 -5.519 1.00 95.25 335 TYR A C 1
ATOM 2662 O O . TYR A 1 335 ? 15.493 6.247 -4.373 1.00 95.25 335 TYR A O 1
ATOM 2670 N N . THR A 1 336 ? 14.372 7.310 -6.001 1.00 97.25 336 THR A N 1
ATOM 2671 C CA . THR A 1 336 ? 13.136 7.430 -5.202 1.00 97.25 336 THR A CA 1
ATOM 2672 C C . THR A 1 336 ? 12.560 6.056 -4.868 1.00 97.25 336 THR A C 1
ATOM 2674 O O . THR A 1 336 ? 12.145 5.838 -3.732 1.00 97.25 336 THR A O 1
ATOM 2677 N N . GLY A 1 337 ? 12.600 5.108 -5.812 1.00 96.25 337 GLY A N 1
ATOM 2678 C CA . GLY A 1 337 ? 12.211 3.715 -5.595 1.00 96.25 337 GLY A CA 1
ATOM 2679 C C . GLY A 1 337 ? 13.022 3.047 -4.486 1.00 96.25 337 GLY A C 1
ATOM 2680 O O . GLY A 1 337 ? 12.448 2.468 -3.566 1.00 96.25 337 GLY A O 1
ATOM 2681 N N . ILE A 1 338 ? 14.350 3.187 -4.523 1.00 97.12 338 ILE A N 1
ATOM 2682 C CA . ILE A 1 338 ? 15.251 2.615 -3.510 1.00 97.12 338 ILE A CA 1
ATOM 2683 C C . ILE A 1 338 ? 14.975 3.207 -2.123 1.00 97.12 338 ILE A C 1
ATOM 2685 O O . ILE A 1 338 ? 14.838 2.456 -1.156 1.00 97.12 338 ILE A O 1
ATOM 2689 N N . ILE A 1 339 ? 14.833 4.533 -2.017 1.00 97.75 339 ILE A N 1
ATOM 2690 C CA . ILE A 1 339 ? 14.520 5.192 -0.740 1.00 97.75 339 ILE A CA 1
ATOM 2691 C C . ILE A 1 339 ? 13.173 4.695 -0.198 1.00 97.75 339 ILE A C 1
ATOM 2693 O O . ILE A 1 339 ? 13.085 4.343 0.978 1.00 97.75 339 ILE A O 1
ATOM 2697 N N . MET A 1 340 ? 12.139 4.602 -1.044 1.00 97.69 340 MET A N 1
ATOM 2698 C CA . MET A 1 340 ? 10.836 4.064 -0.635 1.00 97.69 340 MET A CA 1
ATOM 2699 C C . MET A 1 340 ? 10.950 2.634 -0.100 1.00 97.69 340 MET A C 1
ATOM 2701 O O . MET A 1 340 ? 10.388 2.345 0.952 1.00 97.69 340 MET A O 1
ATOM 2705 N N . ILE A 1 341 ? 11.705 1.756 -0.766 1.00 97.38 341 ILE A N 1
ATOM 2706 C CA . ILE A 1 341 ? 11.906 0.367 -0.323 1.00 97.38 341 ILE A CA 1
ATOM 2707 C C . ILE A 1 341 ? 12.565 0.318 1.058 1.00 97.38 341 ILE A C 1
ATOM 2709 O O . ILE A 1 341 ? 12.105 -0.434 1.915 1.00 97.38 341 ILE A O 1
ATOM 2713 N N . ILE A 1 342 ? 13.600 1.130 1.301 1.00 97.69 342 ILE A N 1
ATOM 2714 C CA . ILE A 1 342 ? 14.290 1.184 2.600 1.00 97.69 342 ILE A CA 1
ATOM 2715 C C . ILE A 1 342 ? 13.326 1.638 3.704 1.00 97.69 342 ILE A C 1
ATOM 2717 O O . ILE A 1 342 ? 13.211 0.980 4.739 1.00 97.69 342 ILE A O 1
ATOM 2721 N N . LEU A 1 343 ? 12.589 2.729 3.476 1.00 97.44 343 LEU A N 1
ATOM 2722 C CA . LEU A 1 343 ? 11.625 3.253 4.449 1.00 97.44 343 LEU A CA 1
ATOM 2723 C C . LEU A 1 343 ? 10.486 2.260 4.720 1.00 97.44 343 LEU A C 1
ATOM 2725 O O . LEU A 1 343 ? 10.101 2.051 5.872 1.00 97.44 343 LEU A O 1
ATOM 2729 N N . MET A 1 344 ? 9.974 1.606 3.675 1.00 96.31 344 MET A N 1
ATOM 2730 C CA . MET A 1 344 ? 8.944 0.576 3.805 1.00 96.31 344 MET A CA 1
ATOM 2731 C C . MET A 1 344 ? 9.459 -0.661 4.542 1.00 96.31 344 MET A C 1
ATOM 2733 O O . MET A 1 344 ? 8.735 -1.197 5.377 1.00 96.31 344 MET A O 1
ATOM 2737 N N . ALA A 1 345 ? 10.700 -1.092 4.299 1.00 96.06 345 ALA A N 1
ATOM 2738 C CA . ALA A 1 345 ? 11.306 -2.221 5.003 1.00 96.06 345 ALA A CA 1
ATOM 2739 C C . ALA A 1 345 ? 11.425 -1.948 6.510 1.00 96.06 345 ALA A C 1
ATOM 2741 O O . ALA A 1 345 ? 11.066 -2.807 7.320 1.00 96.06 345 ALA A O 1
ATOM 2742 N N . ILE A 1 346 ? 11.843 -0.734 6.892 1.00 94.69 346 ILE A N 1
ATOM 2743 C CA . ILE A 1 346 ? 11.857 -0.292 8.294 1.00 94.69 346 ILE A CA 1
ATOM 2744 C C . ILE A 1 346 ? 10.432 -0.342 8.861 1.00 94.69 346 ILE A C 1
ATOM 2746 O O . ILE A 1 346 ? 10.179 -1.058 9.829 1.00 94.69 346 ILE A O 1
ATOM 2750 N N . CYS A 1 347 ? 9.477 0.341 8.225 1.00 94.88 347 CYS A N 1
ATOM 2751 C CA . CYS A 1 347 ? 8.086 0.379 8.680 1.00 94.88 347 CYS A CA 1
ATOM 2752 C C . CYS A 1 347 ? 7.480 -1.027 8.853 1.00 94.88 347 CYS A C 1
ATOM 2754 O O . CYS A 1 347 ? 6.854 -1.316 9.873 1.00 94.88 347 CYS A O 1
ATOM 2756 N N . PHE A 1 348 ? 7.654 -1.917 7.874 1.00 94.25 348 PHE A N 1
ATOM 2757 C CA . PHE A 1 348 ? 7.055 -3.254 7.899 1.00 94.25 348 PHE A CA 1
ATOM 2758 C C . PHE A 1 348 ? 7.682 -4.127 8.985 1.00 94.25 348 PHE A C 1
ATOM 2760 O O . PHE A 1 348 ? 6.956 -4.851 9.667 1.00 94.25 348 PHE A O 1
ATOM 2767 N N . THR A 1 349 ? 8.990 -3.994 9.223 1.00 92.06 349 THR A N 1
ATOM 2768 C CA . THR A 1 349 ? 9.694 -4.705 10.301 1.00 92.06 349 THR A CA 1
ATOM 2769 C C . THR A 1 349 ? 9.119 -4.343 11.671 1.00 92.06 349 THR A C 1
ATOM 2771 O O . THR A 1 349 ? 8.708 -5.232 12.422 1.00 92.06 349 THR A O 1
ATOM 2774 N N . PHE A 1 350 ? 8.987 -3.049 11.979 1.00 90.06 350 PHE A N 1
ATOM 2775 C CA . PHE A 1 350 ? 8.431 -2.586 13.259 1.00 90.06 350 PHE A CA 1
ATOM 2776 C C . PHE A 1 350 ? 6.912 -2.801 13.384 1.00 90.06 350 PHE A C 1
ATOM 2778 O O . PHE A 1 350 ? 6.391 -2.880 14.497 1.00 90.06 350 PHE A O 1
ATOM 2785 N N . ALA A 1 351 ? 6.195 -2.961 12.267 1.00 90.00 351 ALA A N 1
ATOM 2786 C CA . ALA A 1 351 ? 4.771 -3.302 12.257 1.00 90.00 351 ALA A CA 1
ATOM 2787 C C . ALA A 1 351 ? 4.475 -4.783 12.562 1.00 90.00 351 ALA A C 1
ATOM 2789 O O . ALA A 1 351 ? 3.333 -5.118 12.913 1.00 90.00 351 ALA A O 1
ATOM 2790 N N . THR A 1 352 ? 5.474 -5.672 12.467 1.00 88.81 352 THR A N 1
ATOM 2791 C CA . THR A 1 352 ? 5.312 -7.092 12.820 1.00 88.81 352 THR A CA 1
ATOM 2792 C C . THR A 1 352 ? 4.919 -7.271 14.289 1.00 88.81 352 THR A C 1
ATOM 2794 O O . THR A 1 352 ? 5.268 -6.474 15.163 1.00 88.81 352 THR A O 1
ATOM 2797 N N . SER A 1 353 ? 4.178 -8.341 14.601 1.00 83.62 353 SER A N 1
ATOM 2798 C CA . SER A 1 353 ? 3.721 -8.597 15.975 1.00 83.62 353 SER A CA 1
ATOM 2799 C C . SER A 1 353 ? 4.870 -8.742 16.964 1.00 83.62 353 SER A C 1
ATOM 2801 O O . SER A 1 353 ? 4.722 -8.311 18.104 1.00 83.62 353 SER A O 1
ATOM 2803 N N . SER A 1 354 ? 5.991 -9.319 16.532 1.00 81.75 354 SER A N 1
ATOM 2804 C CA . SER A 1 354 ? 7.153 -9.598 17.376 1.00 81.75 354 SER A CA 1
ATOM 2805 C C . SER A 1 354 ? 7.837 -8.315 17.854 1.00 81.75 354 SER A C 1
ATOM 2807 O O . SER A 1 354 ? 8.112 -8.185 19.046 1.00 81.75 354 SER A O 1
ATOM 2809 N N . PHE A 1 355 ? 8.032 -7.339 16.960 1.00 80.62 355 PHE A N 1
ATOM 2810 C CA . PHE A 1 355 ? 8.607 -6.034 17.304 1.00 80.62 355 PHE A CA 1
ATOM 2811 C C . PHE A 1 355 ? 7.591 -5.120 17.994 1.00 80.62 355 PHE A C 1
ATOM 2813 O O . PHE A 1 355 ? 7.903 -4.513 19.017 1.00 80.62 355 PHE A O 1
ATOM 2820 N N . ARG A 1 356 ? 6.344 -5.067 17.503 1.00 82.81 356 ARG A N 1
ATOM 2821 C CA . ARG A 1 356 ? 5.304 -4.199 18.080 1.00 82.81 356 ARG A CA 1
ATOM 2822 C C . ARG A 1 356 ? 4.926 -4.592 19.509 1.00 82.81 356 ARG A C 1
ATOM 2824 O O . ARG A 1 356 ? 4.658 -3.719 20.325 1.00 82.81 356 ARG A O 1
ATOM 2831 N N . ARG A 1 357 ? 4.873 -5.895 19.821 1.00 77.88 357 ARG A N 1
ATOM 2832 C CA . ARG A 1 357 ? 4.562 -6.401 21.175 1.00 77.88 357 ARG A CA 1
ATOM 2833 C C . ARG A 1 357 ? 5.799 -6.518 22.075 1.00 77.88 357 ARG A C 1
ATOM 2835 O O . ARG A 1 357 ? 5.675 -7.067 23.162 1.00 77.88 357 ARG A O 1
ATOM 2842 N N . ASN A 1 358 ? 6.961 -6.033 21.625 1.00 72.69 358 ASN A N 1
ATOM 2843 C CA . ASN A 1 358 ? 8.232 -6.118 22.347 1.00 72.69 358 ASN A CA 1
ATOM 2844 C C . ASN A 1 358 ? 8.575 -7.548 22.824 1.00 72.69 358 ASN A C 1
ATOM 2846 O O . ASN A 1 358 ? 9.005 -7.772 23.951 1.00 72.69 358 ASN A O 1
ATOM 2850 N N . VAL A 1 359 ? 8.330 -8.541 21.961 1.00 68.88 359 VAL A N 1
ATOM 2851 C CA . VAL A 1 359 ? 8.672 -9.947 22.246 1.00 68.88 359 VAL A CA 1
ATOM 2852 C C . VAL A 1 359 ? 10.161 -10.193 21.9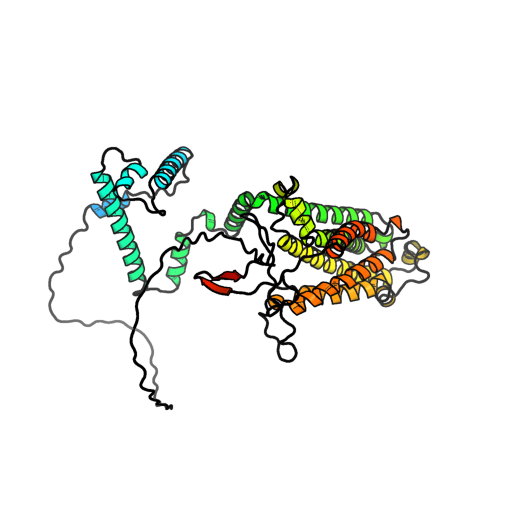84 1.00 68.88 359 VAL A C 1
ATOM 2854 O O . VAL A 1 359 ? 10.793 -10.996 22.666 1.00 68.88 359 VAL A O 1
ATOM 2857 N N . VAL A 1 360 ? 10.739 -9.479 21.012 1.00 69.06 360 VAL A N 1
ATOM 2858 C CA . VAL A 1 360 ? 12.163 -9.566 20.670 1.00 69.06 360 VAL A CA 1
ATOM 2859 C C . VAL A 1 360 ? 12.961 -8.643 21.587 1.00 69.06 360 VAL A C 1
ATOM 2861 O O . VAL A 1 360 ? 12.992 -7.431 21.386 1.00 69.06 360 VAL A O 1
ATOM 2864 N N . LYS A 1 361 ? 13.636 -9.221 22.583 1.00 66.50 361 LYS A N 1
ATOM 2865 C CA . LYS A 1 361 ? 14.586 -8.495 23.433 1.00 66.50 361 LYS A CA 1
ATOM 2866 C C . LYS A 1 361 ? 15.888 -8.277 22.659 1.00 66.50 361 LYS A C 1
ATOM 2868 O O . LYS A 1 361 ? 16.724 -9.173 22.591 1.00 66.50 361 LYS A O 1
ATOM 2873 N N . LEU A 1 362 ? 16.039 -7.111 22.036 1.00 69.25 362 LEU A N 1
ATOM 2874 C CA . LEU A 1 362 ? 17.285 -6.729 21.366 1.00 69.25 362 LEU A CA 1
ATOM 2875 C C . LEU A 1 362 ? 18.409 -6.455 22.387 1.00 69.25 362 LEU A C 1
ATOM 2877 O O . LEU A 1 362 ? 18.125 -5.966 23.484 1.00 69.25 362 LEU A O 1
ATOM 2881 N N . PRO A 1 363 ? 19.681 -6.736 22.040 1.00 71.56 363 PRO A N 1
ATOM 2882 C CA . PRO A 1 363 ? 20.823 -6.402 22.886 1.00 71.56 363 PRO A CA 1
ATOM 2883 C C . PRO A 1 363 ? 20.966 -4.880 23.046 1.00 71.56 363 PRO A C 1
ATOM 2885 O O . PRO A 1 363 ? 20.584 -4.107 22.166 1.00 71.56 363 PRO A O 1
ATOM 2888 N N . HIS A 1 364 ? 21.528 -4.437 24.171 1.00 63.78 364 HIS A N 1
ATOM 2889 C CA . HIS A 1 364 ? 21.831 -3.023 24.412 1.00 63.78 364 HIS A CA 1
ATOM 2890 C C . HIS A 1 364 ? 22.776 -2.487 23.314 1.00 63.78 364 HIS A C 1
ATOM 2892 O O . HIS A 1 364 ? 23.760 -3.166 23.015 1.00 63.78 364 HIS A O 1
ATOM 2898 N N . PRO A 1 365 ? 22.517 -1.314 22.696 1.00 71.75 365 PRO A N 1
ATOM 2899 C CA . PRO A 1 365 ? 21.578 -0.247 23.085 1.00 71.75 365 PRO A CA 1
ATOM 2900 C C . PRO A 1 365 ? 20.184 -0.310 22.421 1.00 71.75 365 PRO A C 1
ATOM 2902 O O . PRO A 1 365 ? 19.401 0.629 22.537 1.00 71.75 365 PRO A O 1
ATOM 2905 N N . LEU A 1 366 ? 19.851 -1.384 21.700 1.00 70.75 366 LEU A N 1
ATOM 2906 C CA . LEU A 1 366 ? 18.632 -1.471 20.879 1.00 70.75 366 LEU A CA 1
ATOM 2907 C C . LEU A 1 366 ? 17.402 -2.017 21.628 1.00 70.75 366 LEU A C 1
ATOM 2909 O O . LEU A 1 366 ? 16.337 -2.176 21.035 1.00 70.75 366 LEU A O 1
ATOM 2913 N N . ASN A 1 367 ? 17.514 -2.288 22.928 1.00 66.44 367 ASN A N 1
ATOM 2914 C CA . ASN A 1 367 ? 16.427 -2.814 23.763 1.00 66.44 367 ASN A CA 1
ATOM 2915 C C . ASN A 1 367 ? 15.186 -1.897 23.814 1.00 66.44 367 ASN A C 1
ATOM 2917 O O . ASN A 1 367 ? 14.069 -2.394 23.939 1.00 66.44 367 ASN A O 1
ATOM 2921 N N . ASN A 1 368 ? 15.369 -0.584 23.655 1.00 66.69 368 ASN A N 1
ATOM 2922 C CA . ASN A 1 368 ? 14.290 0.409 23.648 1.00 66.69 368 ASN A CA 1
ATOM 2923 C C . ASN A 1 368 ? 13.639 0.607 22.268 1.00 66.69 368 ASN A C 1
ATOM 2925 O O . ASN A 1 368 ? 12.668 1.354 22.154 1.00 66.69 368 ASN A O 1
ATOM 2929 N N . LEU A 1 369 ? 14.150 -0.035 21.207 1.00 68.38 369 LEU A N 1
ATOM 2930 C CA . LEU A 1 369 ? 13.585 0.111 19.862 1.00 68.38 369 LEU A CA 1
ATOM 2931 C C . LEU A 1 369 ? 12.312 -0.719 19.656 1.00 68.38 369 LEU A C 1
ATOM 2933 O O . LEU A 1 369 ? 11.568 -0.429 18.726 1.00 68.38 369 LEU A O 1
ATOM 2937 N N . ALA A 1 370 ? 12.020 -1.722 20.481 1.00 65.94 370 ALA A N 1
ATOM 2938 C CA . ALA A 1 370 ? 10.834 -2.560 20.316 1.00 65.94 370 ALA A CA 1
ATOM 2939 C C . ALA A 1 370 ? 9.667 -2.078 21.202 1.00 65.94 370 ALA A C 1
ATOM 2941 O O . ALA A 1 370 ? 9.833 -1.791 22.384 1.00 65.94 370 ALA A O 1
ATOM 2942 N N . GLY A 1 371 ? 8.466 -1.981 20.624 1.00 78.44 371 GLY A N 1
ATOM 2943 C CA . GLY A 1 371 ? 7.265 -1.484 21.304 1.00 78.44 371 GLY A CA 1
ATOM 2944 C C . GLY A 1 371 ? 6.343 -0.655 20.407 1.00 78.44 371 GLY A C 1
ATOM 2945 O O . GLY A 1 371 ? 6.639 -0.393 19.238 1.00 78.44 371 GLY A O 1
ATOM 2946 N N . PHE A 1 372 ? 5.203 -0.229 20.961 1.00 79.62 372 PHE A N 1
ATOM 2947 C CA . PHE A 1 372 ? 4.188 0.529 20.221 1.00 79.62 372 PHE A CA 1
ATOM 2948 C C . PHE A 1 372 ? 4.688 1.908 19.764 1.00 79.62 372 PHE A C 1
ATOM 2950 O O . PHE A 1 372 ? 4.397 2.323 18.647 1.00 79.62 372 PHE A O 1
ATOM 2957 N N . THR A 1 373 ? 5.479 2.601 20.586 1.00 83.56 373 THR A N 1
ATOM 2958 C CA . THR A 1 373 ? 6.031 3.926 20.255 1.00 83.56 373 THR A CA 1
ATOM 2959 C C . THR A 1 373 ? 6.897 3.884 18.996 1.00 83.56 373 THR A C 1
ATOM 2961 O O . THR A 1 373 ? 6.709 4.686 18.084 1.00 83.56 373 THR A O 1
ATOM 2964 N N . SER A 1 374 ? 7.795 2.904 18.889 1.00 85.44 374 SER A N 1
ATOM 2965 C CA . SER A 1 374 ? 8.630 2.723 17.697 1.00 85.44 374 SER A CA 1
ATOM 2966 C C . SER A 1 37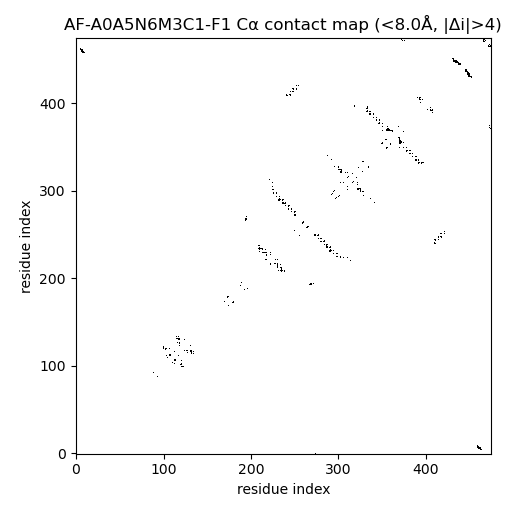4 ? 7.813 2.327 16.477 1.00 85.44 374 SER A C 1
ATOM 2968 O O . SER A 1 374 ? 8.053 2.848 15.389 1.00 85.44 374 SER A O 1
ATOM 2970 N N . PHE A 1 375 ? 6.814 1.454 16.652 1.00 89.44 375 PHE A N 1
ATOM 2971 C CA . PHE A 1 375 ? 5.836 1.174 15.602 1.00 89.44 375 PHE A CA 1
ATOM 2972 C C . PHE A 1 375 ? 5.195 2.473 15.100 1.00 89.44 375 PHE A C 1
ATOM 2974 O O . PHE A 1 375 ? 5.205 2.713 13.903 1.00 89.44 375 PHE A O 1
ATOM 2981 N N . TRP A 1 376 ? 4.714 3.341 15.989 1.00 88.12 376 TRP A N 1
ATOM 2982 C CA . TRP A 1 376 ? 4.039 4.584 15.619 1.00 88.12 376 TRP A CA 1
ATOM 2983 C C . TRP A 1 376 ? 4.939 5.532 14.808 1.00 88.12 376 TRP A C 1
ATOM 2985 O O . TRP A 1 376 ? 4.565 5.946 13.709 1.00 88.12 376 TRP A O 1
ATOM 2995 N N . TYR A 1 377 ? 6.157 5.814 15.289 1.00 89.19 377 TYR A N 1
ATOM 2996 C CA . TYR A 1 377 ? 7.093 6.699 14.581 1.00 89.19 377 TYR A CA 1
ATOM 2997 C C . TYR A 1 377 ? 7.526 6.130 13.229 1.00 89.19 377 TYR A C 1
ATOM 2999 O O . TYR A 1 377 ? 7.534 6.844 12.226 1.00 89.19 377 TYR A O 1
ATOM 3007 N N . THR A 1 378 ? 7.852 4.837 13.178 1.00 92.69 378 THR A N 1
ATOM 3008 C CA . THR A 1 378 ? 8.258 4.189 11.923 1.00 92.69 378 THR A CA 1
ATOM 3009 C C . THR A 1 378 ? 7.103 4.082 10.931 1.00 92.69 378 THR A C 1
ATOM 3011 O O . THR A 1 378 ? 7.332 4.194 9.731 1.00 92.69 378 THR A O 1
ATOM 3014 N N . HIS A 1 379 ? 5.858 3.955 11.398 1.00 93.44 379 HIS A N 1
ATOM 3015 C CA . HIS A 1 379 ? 4.680 3.985 10.531 1.00 93.44 379 HIS A CA 1
ATOM 3016 C C . HIS A 1 379 ? 4.447 5.374 9.921 1.00 93.44 379 HIS A C 1
ATOM 3018 O O . HIS A 1 379 ? 4.024 5.473 8.773 1.00 93.44 379 HIS A O 1
ATOM 3024 N N . HIS A 1 380 ? 4.792 6.458 10.626 1.00 92.19 380 HIS A N 1
ATOM 3025 C CA . HIS A 1 380 ? 4.723 7.812 10.067 1.00 92.19 380 HIS A CA 1
ATOM 3026 C C . HIS A 1 380 ? 5.767 8.107 8.986 1.00 92.19 380 HIS A C 1
ATOM 3028 O O . HIS A 1 380 ? 5.545 9.012 8.179 1.00 92.19 380 HIS A O 1
ATOM 3034 N N . LEU A 1 381 ? 6.832 7.302 8.870 1.00 94.25 381 LEU A N 1
ATOM 3035 C CA . LEU A 1 381 ? 7.721 7.350 7.701 1.00 94.25 381 LEU A CA 1
ATOM 3036 C C . LEU A 1 381 ? 6.952 7.103 6.395 1.00 94.25 381 LEU A C 1
ATOM 3038 O O . LEU A 1 381 ? 7.378 7.572 5.341 1.00 94.25 381 LEU A O 1
ATOM 3042 N N . LEU A 1 382 ? 5.789 6.439 6.448 1.00 94.50 382 LEU A N 1
ATOM 3043 C CA . LEU A 1 382 ? 4.934 6.251 5.279 1.00 94.50 382 LEU A CA 1
ATOM 3044 C C . LEU A 1 382 ? 4.442 7.578 4.687 1.00 94.50 382 LEU A C 1
ATOM 3046 O O . LEU A 1 382 ? 4.247 7.636 3.480 1.00 94.50 382 LEU A O 1
ATOM 3050 N N . ASN A 1 383 ? 4.332 8.665 5.462 1.00 93.81 383 ASN A N 1
ATOM 3051 C CA . ASN A 1 383 ? 4.017 9.990 4.907 1.00 93.81 383 ASN A CA 1
ATOM 3052 C C . ASN A 1 383 ? 5.078 10.432 3.881 1.00 93.81 383 ASN A C 1
ATOM 3054 O O . ASN A 1 383 ? 4.746 10.939 2.809 1.00 93.81 383 ASN A O 1
ATOM 3058 N N . ILE A 1 384 ? 6.355 10.175 4.185 1.00 96.12 384 ILE A N 1
ATOM 3059 C CA . ILE A 1 384 ? 7.474 10.431 3.269 1.00 96.12 384 ILE A CA 1
ATOM 3060 C C . ILE A 1 384 ? 7.395 9.475 2.074 1.00 96.12 384 ILE A C 1
ATOM 3062 O O . ILE A 1 384 ? 7.600 9.898 0.939 1.00 96.12 384 ILE A O 1
ATOM 3066 N N . VAL A 1 385 ? 7.041 8.204 2.299 1.00 96.94 385 VAL A N 1
ATOM 3067 C CA . VAL A 1 385 ? 6.840 7.227 1.213 1.00 96.94 385 VAL A CA 1
ATOM 3068 C C . VAL A 1 385 ? 5.740 7.678 0.250 1.00 96.94 385 VAL A C 1
ATOM 3070 O O . VAL A 1 385 ? 5.961 7.607 -0.951 1.00 96.94 385 VAL A O 1
ATOM 3073 N N . TYR A 1 386 ? 4.602 8.201 0.721 1.00 96.00 386 TYR A N 1
ATOM 3074 C CA . TYR A 1 386 ? 3.548 8.729 -0.160 1.00 96.00 386 TYR A CA 1
ATOM 3075 C C . TYR A 1 386 ? 4.023 9.925 -0.985 1.00 96.00 386 TYR A C 1
ATOM 3077 O O . TYR A 1 386 ? 3.760 9.978 -2.188 1.00 96.00 386 TYR A O 1
ATOM 3085 N N . PHE A 1 387 ? 4.761 10.856 -0.373 1.00 95.31 387 PHE A N 1
ATOM 3086 C CA . PHE A 1 387 ? 5.368 11.967 -1.106 1.00 95.31 387 PHE A CA 1
ATOM 3087 C C . PHE A 1 387 ? 6.310 11.459 -2.208 1.00 95.31 387 PHE A C 1
ATOM 3089 O O . PHE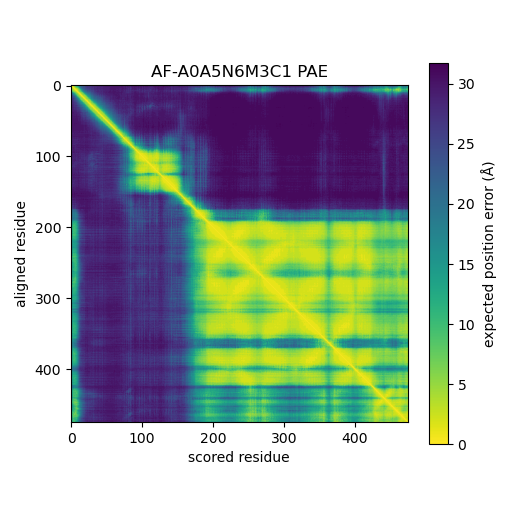 A 1 387 ? 6.163 11.823 -3.377 1.00 95.31 387 PHE A O 1
ATOM 3096 N N . LEU A 1 388 ? 7.226 10.550 -1.862 1.00 96.56 388 LEU A N 1
ATOM 3097 C CA . LEU A 1 388 ? 8.139 9.933 -2.823 1.00 96.56 388 LEU A CA 1
ATOM 3098 C C . LEU A 1 388 ? 7.400 9.116 -3.885 1.00 96.56 388 LEU A C 1
ATOM 3100 O O . LEU A 1 388 ? 7.831 9.107 -5.032 1.00 96.56 388 LEU A O 1
ATOM 3104 N N . PHE A 1 389 ? 6.277 8.482 -3.552 1.00 96.19 389 PHE A N 1
ATOM 3105 C CA . PHE A 1 389 ? 5.479 7.693 -4.487 1.00 96.19 389 PHE A CA 1
ATOM 3106 C C . PHE A 1 389 ? 4.805 8.571 -5.547 1.00 96.19 389 PHE A C 1
ATOM 3108 O O . PHE A 1 389 ? 4.778 8.206 -6.725 1.00 96.19 389 PHE A O 1
ATOM 3115 N N . ILE A 1 390 ? 4.337 9.765 -5.166 1.00 94.62 390 ILE A N 1
ATOM 3116 C CA . ILE A 1 390 ? 3.825 10.770 -6.109 1.00 94.62 390 ILE A CA 1
ATOM 3117 C C . ILE A 1 390 ? 4.948 11.248 -7.033 1.00 94.62 390 ILE A C 1
ATOM 3119 O O . ILE A 1 390 ? 4.769 11.243 -8.250 1.00 94.62 390 ILE A O 1
ATOM 3123 N N . VAL A 1 391 ? 6.118 11.596 -6.484 1.00 94.69 391 VAL A N 1
ATOM 3124 C CA . VAL A 1 391 ? 7.294 12.011 -7.274 1.00 94.69 391 VAL A CA 1
ATOM 3125 C C . VAL A 1 391 ? 7.719 10.896 -8.238 1.00 94.69 391 VAL A C 1
ATOM 3127 O O . VAL A 1 391 ? 7.838 11.123 -9.442 1.00 94.69 391 VAL A O 1
ATOM 3130 N N . HIS A 1 392 ? 7.857 9.669 -7.741 1.00 95.00 392 HIS A N 1
ATOM 3131 C CA . HIS A 1 392 ? 8.198 8.479 -8.517 1.00 95.00 392 HIS A CA 1
ATOM 3132 C C . HIS A 1 392 ? 7.199 8.231 -9.661 1.00 95.00 392 HIS A C 1
ATOM 3134 O O . HIS A 1 392 ? 7.593 7.974 -10.799 1.00 95.00 392 HIS A O 1
ATOM 3140 N N . GLY A 1 393 ? 5.897 8.356 -9.380 1.00 91.44 393 GLY A N 1
ATOM 3141 C CA . GLY A 1 393 ? 4.817 8.201 -10.357 1.00 91.44 393 GLY A CA 1
ATOM 3142 C C . GLY A 1 393 ? 4.663 9.370 -11.336 1.00 91.44 393 GLY A C 1
ATOM 3143 O O . GLY A 1 393 ? 4.096 9.191 -12.417 1.00 91.44 393 GLY A O 1
ATOM 3144 N N . TYR A 1 394 ? 5.171 10.556 -10.995 1.00 90.06 394 TYR A N 1
ATOM 3145 C CA . TYR A 1 394 ? 5.139 11.730 -11.861 1.00 90.06 394 TYR A CA 1
ATOM 3146 C C . TYR A 1 394 ? 6.329 11.765 -12.824 1.00 90.06 394 TYR A C 1
ATOM 3148 O O . TYR A 1 394 ? 6.152 12.053 -14.005 1.00 90.06 394 TYR A O 1
ATOM 3156 N N . PHE A 1 395 ? 7.537 11.416 -12.388 1.00 89.69 395 PHE A N 1
ATOM 3157 C CA . PHE A 1 395 ? 8.741 11.452 -13.232 1.00 89.69 395 PHE A CA 1
ATOM 3158 C C . PHE A 1 395 ? 9.002 10.137 -13.991 1.00 89.69 395 PHE A C 1
ATOM 3160 O O . PHE A 1 395 ? 10.145 9.779 -14.270 1.00 89.69 395 PHE A O 1
ATOM 3167 N N . LEU A 1 396 ? 7.940 9.407 -14.355 1.00 86.75 396 LEU A N 1
ATOM 3168 C CA . LEU A 1 396 ? 8.046 8.170 -15.131 1.00 86.75 396 LEU A CA 1
ATOM 3169 C C . LEU A 1 396 ? 8.687 8.422 -16.498 1.00 86.75 396 LEU A C 1
ATOM 3171 O O . LEU A 1 396 ? 8.133 9.137 -17.330 1.00 86.75 396 LEU A O 1
ATOM 3175 N N . VAL A 1 397 ? 9.805 7.743 -16.752 1.00 80.88 397 VAL A N 1
ATOM 3176 C CA . VAL A 1 397 ? 10.590 7.930 -17.977 1.00 80.88 397 VAL A CA 1
ATOM 3177 C C . VAL A 1 397 ? 9.833 7.463 -19.223 1.00 80.88 397 VAL A C 1
ATOM 3179 O O . VAL 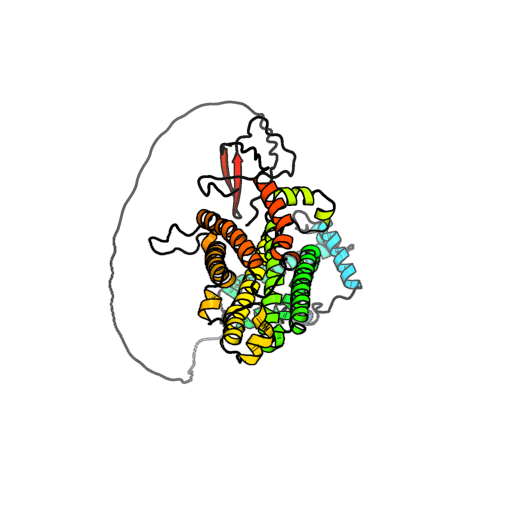A 1 397 ? 9.752 8.185 -20.201 1.00 80.88 397 VAL A O 1
ATOM 3182 N N . LEU A 1 398 ? 9.203 6.284 -19.183 1.00 76.88 398 LEU A N 1
ATOM 3183 C CA . LEU A 1 398 ? 8.559 5.670 -20.358 1.00 76.88 398 LEU A CA 1
ATOM 3184 C C . LEU A 1 398 ? 7.143 6.187 -20.668 1.00 76.88 398 LEU A C 1
ATOM 3186 O O . LEU A 1 398 ? 6.472 5.651 -21.547 1.00 76.88 398 LEU A O 1
ATOM 3190 N N . THR A 1 399 ? 6.613 7.146 -19.910 1.00 78.00 399 THR A N 1
ATOM 3191 C CA . THR A 1 399 ? 5.218 7.586 -20.056 1.00 78.00 399 THR A CA 1
ATOM 3192 C C . THR A 1 399 ? 5.162 9.098 -20.200 1.00 78.00 399 THR A C 1
ATOM 3194 O O . THR A 1 399 ? 5.225 9.841 -19.222 1.00 78.00 399 THR A O 1
ATOM 3197 N N . VAL A 1 400 ? 5.026 9.538 -21.451 1.00 70.25 400 VAL A N 1
ATOM 3198 C CA . VAL A 1 400 ? 4.944 10.950 -21.831 1.00 70.25 400 VAL A CA 1
ATOM 3199 C C . VAL A 1 400 ? 3.479 11.416 -21.771 1.00 70.25 400 VAL A C 1
ATOM 3201 O O . VAL A 1 400 ? 2.577 10.694 -22.200 1.00 70.25 400 VAL A O 1
ATOM 3204 N N . GLY A 1 401 ? 3.242 12.609 -21.214 1.00 72.75 401 GLY A N 1
ATOM 3205 C CA . GLY A 1 401 ? 1.911 13.213 -21.039 1.00 72.75 401 GLY A CA 1
ATOM 3206 C C . GLY A 1 401 ? 1.346 13.086 -19.617 1.00 72.75 401 GLY A C 1
ATOM 3207 O O . GLY A 1 401 ? 1.320 12.004 -19.035 1.00 72.75 401 GLY A O 1
ATOM 3208 N N . TRP A 1 402 ? 0.877 14.202 -19.049 1.00 74.25 402 TRP A N 1
ATOM 3209 C CA . TRP A 1 402 ? 0.422 14.286 -17.652 1.00 74.25 402 TRP A CA 1
ATOM 3210 C C . TRP A 1 402 ? -0.811 13.414 -17.359 1.00 74.25 402 TRP A C 1
ATOM 3212 O O . TRP A 1 402 ? -0.871 12.762 -16.320 1.00 74.25 402 TRP A O 1
ATOM 3222 N N . TYR A 1 403 ? -1.742 13.314 -18.310 1.00 78.00 403 TYR A N 1
ATOM 3223 C CA . TYR A 1 403 ? -2.981 12.536 -18.186 1.00 78.00 403 TYR A CA 1
ATOM 3224 C C . TYR A 1 403 ? -2.749 11.014 -18.159 1.00 78.00 403 TYR A C 1
ATOM 3226 O O . TYR A 1 403 ? -3.586 10.263 -17.671 1.00 78.00 403 TYR A O 1
ATOM 3234 N N . ARG A 1 404 ? -1.597 10.533 -18.651 1.00 82.00 404 ARG A N 1
ATOM 3235 C CA . ARG A 1 404 ? -1.224 9.105 -18.599 1.00 82.00 404 ARG A CA 1
ATOM 3236 C C . ARG A 1 404 ? -0.547 8.719 -17.280 1.00 82.00 404 ARG A C 1
ATOM 3238 O O . ARG A 1 404 ? -0.366 7.531 -17.004 1.00 82.00 404 ARG A O 1
ATOM 3245 N N . LYS A 1 405 ? -0.166 9.703 -16.458 1.00 86.62 405 LYS A N 1
ATOM 3246 C CA . LYS A 1 405 ? 0.499 9.514 -15.162 1.00 86.62 405 LYS A CA 1
ATOM 3247 C C . LYS A 1 405 ? -0.551 9.348 -14.067 1.00 86.62 405 LYS A C 1
ATOM 3249 O O . LYS A 1 405 ? -0.801 10.252 -13.286 1.00 86.62 40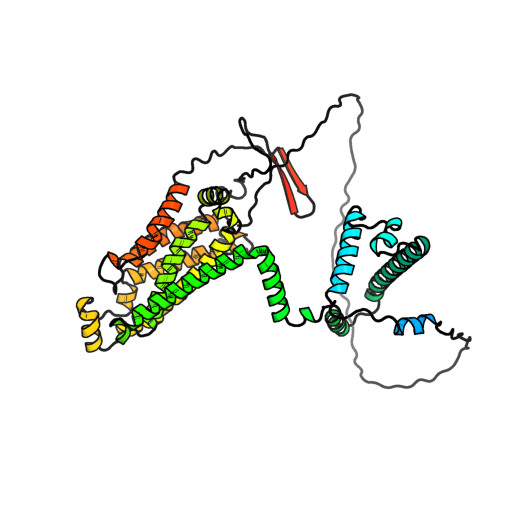5 LYS A O 1
ATOM 3254 N N . THR A 1 406 ? -1.175 8.176 -14.017 1.00 89.50 406 THR A N 1
ATOM 3255 C CA . THR A 1 406 ? -2.374 7.942 -13.194 1.00 89.50 406 THR A CA 1
ATOM 3256 C C . THR A 1 406 ? -2.137 7.889 -11.681 1.00 89.50 406 THR A C 1
ATOM 3258 O O . THR A 1 406 ? -3.107 7.898 -10.934 1.00 89.50 406 THR A O 1
ATOM 3261 N N . THR A 1 407 ? -0.890 7.849 -11.189 1.00 90.38 407 THR A N 1
ATOM 3262 C CA . THR A 1 407 ? -0.596 7.663 -9.751 1.00 90.38 407 THR A CA 1
ATOM 3263 C C . THR A 1 407 ? -1.306 8.682 -8.860 1.00 90.38 407 THR A C 1
ATOM 3265 O O . THR A 1 407 ? -1.946 8.293 -7.889 1.00 90.38 407 THR A O 1
ATOM 3268 N N . TRP A 1 408 ? -1.261 9.972 -9.203 1.00 88.50 408 TRP A N 1
ATOM 3269 C CA . TRP A 1 408 ? -1.924 11.009 -8.405 1.00 88.50 408 TRP A CA 1
ATOM 3270 C C . TRP A 1 408 ? -3.452 10.869 -8.419 1.00 88.50 408 TRP A C 1
ATOM 3272 O O . TRP A 1 408 ? -4.091 11.188 -7.425 1.00 88.50 408 TRP A O 1
ATOM 3282 N N . MET A 1 409 ? -4.034 10.334 -9.498 1.00 91.81 409 MET A N 1
ATOM 3283 C CA . MET A 1 409 ? -5.483 10.146 -9.631 1.00 91.81 409 MET A CA 1
ATOM 3284 C C . MET A 1 409 ? -5.998 9.076 -8.665 1.00 91.81 409 MET A C 1
ATOM 3286 O O . MET A 1 409 ? -7.020 9.281 -8.019 1.00 91.81 409 MET A O 1
ATOM 3290 N N . TYR A 1 410 ? -5.265 7.964 -8.524 1.00 93.38 410 TYR A N 1
ATOM 3291 C CA . TYR A 1 410 ? -5.591 6.919 -7.545 1.00 93.38 410 TYR A CA 1
ATOM 3292 C C . TYR A 1 410 ? -5.517 7.447 -6.109 1.00 93.38 410 TYR A C 1
ATOM 3294 O O . TYR A 1 410 ? -6.349 7.100 -5.276 1.00 93.38 410 TYR A O 1
ATOM 3302 N N . LEU A 1 411 ? -4.511 8.273 -5.816 1.00 94.12 411 LEU A N 1
ATOM 3303 C CA . LEU A 1 411 ? -4.216 8.701 -4.451 1.00 94.12 411 LEU A CA 1
ATOM 3304 C C . LEU A 1 411 ? -5.038 9.905 -3.992 1.00 94.12 411 LEU A C 1
ATOM 3306 O O . LEU A 1 411 ? -5.260 10.041 -2.793 1.00 94.12 411 LEU A O 1
ATOM 3310 N N . LEU A 1 412 ? -5.480 10.773 -4.907 1.00 91.69 412 LEU A N 1
ATOM 3311 C CA . LEU A 1 412 ? -6.099 12.054 -4.563 1.00 91.69 412 LEU A CA 1
ATOM 3312 C C . LEU A 1 412 ? -7.278 11.882 -3.599 1.00 91.69 412 LEU A C 1
ATOM 3314 O O . LEU A 1 412 ? -7.271 12.465 -2.519 1.00 91.69 412 LEU A O 1
ATOM 3318 N N . LEU A 1 413 ? -8.265 11.060 -3.964 1.00 91.56 413 LEU A N 1
ATOM 3319 C CA . LEU A 1 413 ? -9.475 10.901 -3.159 1.00 91.56 413 LEU A CA 1
ATOM 3320 C C . LEU A 1 413 ? -9.183 10.249 -1.789 1.00 91.56 413 LEU A C 1
ATOM 3322 O O . LEU A 1 413 ? -9.525 10.862 -0.779 1.00 91.56 413 LEU A O 1
ATOM 3326 N N . PRO A 1 414 ? -8.504 9.086 -1.689 1.00 93.31 414 PRO A N 1
ATOM 3327 C CA . PRO A 1 414 ? -8.232 8.473 -0.387 1.00 93.31 414 PRO A CA 1
ATOM 3328 C C . PRO A 1 414 ? -7.310 9.301 0.508 1.00 93.31 414 PRO A C 1
ATOM 3330 O O . PRO A 1 414 ? -7.524 9.337 1.718 1.00 93.31 414 PRO A O 1
ATOM 3333 N N . MET A 1 415 ? -6.317 10.001 -0.056 1.00 92.75 415 MET A N 1
ATOM 3334 C CA . MET A 1 415 ? -5.470 10.900 0.733 1.00 92.75 415 MET A CA 1
ATOM 3335 C C . MET A 1 415 ? -6.259 12.091 1.271 1.00 92.75 415 MET A C 1
ATOM 3337 O O . MET A 1 415 ? -6.060 12.456 2.425 1.00 92.75 415 MET A O 1
ATOM 3341 N N . LEU A 1 416 ? -7.163 12.676 0.478 1.00 91.69 416 LEU A N 1
ATOM 3342 C CA . LEU A 1 416 ? -8.029 13.757 0.948 1.00 91.69 416 LEU A CA 1
ATOM 3343 C C . LEU A 1 416 ? -8.985 13.277 2.042 1.00 91.69 416 LEU A C 1
ATOM 3345 O O . LEU A 1 416 ? -9.113 13.959 3.053 1.00 91.69 416 LEU A O 1
ATOM 3349 N N . CYS A 1 417 ? -9.599 12.098 1.889 1.00 91.00 417 CYS A N 1
ATOM 3350 C CA . CYS A 1 417 ? -10.435 11.492 2.931 1.00 91.00 417 CYS A CA 1
ATOM 3351 C C . CYS A 1 417 ? -9.647 11.224 4.223 1.00 91.00 417 CYS A C 1
ATOM 3353 O O . CYS A 1 417 ? -10.125 11.501 5.320 1.00 91.00 417 CYS A O 1
ATOM 3355 N N . TYR A 1 418 ? -8.424 10.707 4.106 1.00 92.12 418 TYR A N 1
ATOM 3356 C CA . TYR A 1 418 ? -7.562 10.474 5.260 1.00 92.12 418 TYR A CA 1
ATOM 3357 C C . TYR A 1 418 ? -7.139 11.789 5.929 1.00 92.12 418 TYR A C 1
ATOM 3359 O O . TYR A 1 418 ? -7.218 11.920 7.149 1.00 92.12 418 TYR A O 1
ATOM 3367 N N . ALA A 1 419 ? -6.714 12.779 5.141 1.00 90.38 419 ALA A N 1
ATOM 3368 C CA . ALA A 1 419 ? -6.292 14.079 5.645 1.00 90.38 419 ALA A CA 1
ATOM 3369 C C . ALA A 1 419 ? -7.451 14.839 6.301 1.00 90.38 419 ALA A C 1
ATOM 3371 O O . ALA A 1 419 ? -7.262 15.401 7.376 1.00 90.38 419 ALA A O 1
ATOM 3372 N N . SER A 1 420 ? -8.650 14.822 5.710 1.00 89.50 420 SER A N 1
ATOM 3373 C CA . SER A 1 420 ? -9.826 15.471 6.294 1.00 89.50 420 SER A CA 1
ATOM 3374 C C . SER A 1 420 ? -10.210 14.837 7.626 1.00 89.50 420 SER A C 1
ATOM 3376 O O . SER A 1 420 ? -10.460 15.566 8.583 1.00 89.50 420 SER A O 1
ATOM 3378 N N . GLU A 1 421 ? -10.162 13.505 7.739 1.00 88.50 421 GLU A N 1
ATOM 3379 C CA . GLU A 1 421 ? -10.409 12.832 9.014 1.00 88.50 421 GLU A CA 1
ATOM 3380 C C . GLU A 1 421 ? -9.400 13.256 10.088 1.00 88.50 421 GLU A C 1
ATOM 3382 O O . GLU A 1 421 ? -9.804 13.458 11.226 1.00 88.50 421 GLU A O 1
ATOM 3387 N N . ARG A 1 422 ? -8.119 13.430 9.730 1.00 86.44 422 ARG A N 1
ATOM 3388 C CA . ARG A 1 422 ? -7.054 13.836 10.665 1.00 86.44 422 ARG A CA 1
ATOM 3389 C C . ARG A 1 422 ? -7.064 15.323 11.024 1.00 86.44 422 ARG A C 1
ATOM 3391 O O . ARG A 1 422 ? -6.653 15.669 12.129 1.00 86.44 422 ARG A O 1
ATOM 3398 N N . LEU A 1 423 ? -7.493 16.194 10.112 1.00 84.88 423 LEU A N 1
ATOM 3399 C CA . LEU A 1 423 ? -7.524 17.646 10.322 1.00 84.88 423 LEU A CA 1
ATOM 3400 C C . LEU A 1 423 ? -8.798 18.107 11.041 1.00 84.88 423 LEU A C 1
ATOM 3402 O O . LEU A 1 423 ? -8.743 19.039 11.834 1.00 84.88 423 LEU A O 1
ATOM 3406 N N . LEU A 1 424 ? -9.936 17.452 10.790 1.00 75.50 424 LEU A N 1
ATOM 3407 C CA . LEU A 1 424 ? -11.238 17.793 11.384 1.00 75.50 424 LEU A CA 1
ATOM 3408 C C . LEU A 1 424 ? -11.493 17.071 12.724 1.00 75.50 424 LEU A C 1
ATOM 3410 O O . LEU A 1 424 ? -12.600 17.099 13.274 1.00 75.50 424 LEU A O 1
ATOM 3414 N N . THR A 1 425 ? -10.485 16.384 13.260 1.00 66.06 425 THR A N 1
ATOM 3415 C CA . THR A 1 425 ? -10.528 15.748 14.581 1.00 66.06 425 THR A CA 1
ATOM 3416 C C . THR A 1 425 ? -10.336 16.781 15.689 1.00 66.06 425 THR A C 1
ATOM 3418 O O . THR A 1 425 ? -9.226 17.011 16.156 1.00 66.06 425 THR A O 1
ATOM 3421 N N . THR A 1 426 ? -11.435 17.364 16.165 1.00 60.41 426 THR A N 1
ATOM 3422 C CA . THR A 1 426 ? -11.491 17.958 17.509 1.00 60.41 426 THR A CA 1
ATOM 3423 C C . THR A 1 426 ? -11.918 16.864 18.481 1.00 60.41 426 THR A C 1
ATOM 3425 O O . THR A 1 426 ? -13.084 16.771 18.859 1.00 60.41 426 THR A O 1
ATOM 3428 N N . ASP A 1 427 ? -11.011 15.943 18.806 1.00 66.75 427 ASP A N 1
ATOM 3429 C CA . ASP A 1 427 ? -11.327 14.908 19.788 1.00 66.75 427 ASP A CA 1
ATOM 3430 C C . ASP A 1 427 ? -11.412 15.556 21.174 1.00 66.75 427 ASP A C 1
ATOM 3432 O O . ASP A 1 427 ? -10.436 16.095 21.697 1.00 66.75 427 ASP A O 1
ATOM 3436 N N . HIS A 1 428 ? -12.606 15.530 21.771 1.00 68.81 428 HIS A N 1
ATOM 3437 C CA . HIS A 1 428 ? -12.815 15.962 23.148 1.00 68.81 428 HIS A CA 1
ATOM 3438 C C . HIS A 1 428 ? -12.211 14.924 24.095 1.00 68.81 428 HIS A C 1
ATOM 3440 O O . HIS A 1 428 ? -12.888 14.019 24.580 1.00 68.81 428 HIS A O 1
ATOM 3446 N N . THR A 1 429 ? -10.909 15.034 24.338 1.00 76.81 429 THR A N 1
ATOM 3447 C CA . THR A 1 429 ? -10.219 14.195 25.313 1.00 76.81 429 THR A CA 1
ATOM 3448 C C . THR A 1 429 ? -10.587 14.657 26.717 1.00 76.81 429 THR A C 1
ATOM 3450 O O . THR A 1 429 ? -10.269 15.781 27.105 1.00 76.81 429 THR A O 1
ATOM 3453 N N . MET A 1 430 ? -11.249 13.796 27.485 1.00 84.00 430 MET A N 1
ATOM 3454 C CA . MET A 1 430 ? -11.548 14.049 28.893 1.00 84.00 430 MET A CA 1
ATOM 3455 C C . MET A 1 430 ? -10.562 13.256 29.749 1.00 84.00 430 MET A C 1
ATOM 3457 O O . MET A 1 430 ? -10.417 12.050 29.562 1.00 84.00 430 MET A O 1
ATOM 3461 N N . GLN A 1 431 ? -9.874 13.932 30.669 1.00 84.81 431 GLN A N 1
ATOM 3462 C CA . GLN A 1 431 ? -9.052 13.252 31.669 1.00 84.81 431 GLN A CA 1
ATOM 3463 C C . GLN A 1 431 ? -9.975 12.614 32.710 1.00 84.81 431 GLN A C 1
ATOM 3465 O O . GLN A 1 431 ? -10.933 13.247 33.158 1.00 84.81 431 GLN A O 1
ATOM 3470 N N . VAL A 1 432 ? -9.705 11.357 33.052 1.00 88.50 432 VAL A N 1
ATOM 3471 C CA . VAL A 1 432 ? -10.471 10.580 34.032 1.00 88.50 432 VAL A CA 1
ATOM 3472 C C . VAL A 1 432 ? -9.512 9.871 34.976 1.00 88.50 432 VAL A C 1
ATOM 3474 O O . VAL A 1 432 ? -8.457 9.392 34.556 1.00 88.50 432 VAL A O 1
ATOM 3477 N N . ASP A 1 433 ? -9.898 9.780 36.244 1.00 88.38 433 ASP A N 1
ATOM 3478 C CA . ASP A 1 433 ? -9.113 9.107 37.272 1.00 88.38 433 ASP A CA 1
ATOM 3479 C C . ASP A 1 433 ? -9.563 7.655 37.401 1.00 88.38 433 ASP A C 1
ATOM 3481 O O . ASP A 1 433 ? -10.756 7.340 37.361 1.00 88.38 433 ASP A O 1
ATOM 3485 N N . THR A 1 434 ? -8.605 6.744 37.568 1.00 89.00 434 THR A N 1
ATOM 3486 C CA . THR A 1 434 ? -8.912 5.335 37.834 1.00 89.00 434 THR A CA 1
ATOM 3487 C C . THR A 1 434 ? -9.237 5.159 39.313 1.00 89.00 434 THR A C 1
ATOM 3489 O O . THR A 1 434 ? -8.392 5.406 40.165 1.00 89.00 434 THR A O 1
ATOM 3492 N N . ILE A 1 435 ? -10.449 4.692 39.610 1.00 90.94 435 ILE A N 1
ATOM 3493 C CA . ILE A 1 435 ? -10.919 4.407 40.970 1.00 90.94 435 ILE A CA 1
ATOM 3494 C C . ILE A 1 435 ? -10.384 3.048 41.427 1.00 90.94 435 ILE A C 1
ATOM 3496 O O . ILE A 1 435 ? -9.781 2.929 42.488 1.00 90.94 435 ILE A O 1
ATOM 3500 N N . LYS A 1 436 ? -10.616 2.003 40.623 1.00 92.00 436 LYS A N 1
ATOM 3501 C CA . LYS A 1 436 ? -10.148 0.640 40.907 1.00 92.00 436 LYS A CA 1
ATOM 3502 C C . LYS A 1 436 ? -9.950 -0.155 39.619 1.00 92.00 436 LYS A C 1
ATOM 3504 O O . LYS A 1 436 ? -10.649 0.056 38.630 1.00 92.00 436 LYS A O 1
ATOM 3509 N N . ALA A 1 437 ? -9.011 -1.093 39.648 1.00 90.75 437 ALA A N 1
ATOM 3510 C CA . ALA A 1 437 ? -8.732 -2.014 38.553 1.00 90.75 437 ALA A CA 1
ATOM 3511 C C . ALA A 1 437 ? -8.756 -3.447 39.095 1.00 90.75 437 ALA A C 1
ATOM 3513 O O . ALA A 1 437 ? -8.046 -3.757 40.049 1.00 90.75 437 ALA A O 1
ATOM 3514 N N . ILE A 1 438 ? -9.588 -4.307 38.509 1.00 91.44 438 ILE A N 1
ATOM 3515 C CA . ILE A 1 438 ? -9.784 -5.691 38.950 1.00 91.44 438 ILE A CA 1
ATOM 3516 C C . ILE A 1 438 ? -9.449 -6.617 37.788 1.00 91.44 438 ILE A C 1
ATOM 3518 O O . ILE A 1 438 ? -9.966 -6.450 36.684 1.00 91.44 438 ILE A O 1
ATOM 3522 N N . ILE A 1 439 ? -8.584 -7.597 38.039 1.00 90.25 439 ILE A N 1
ATOM 3523 C CA . ILE A 1 439 ? -8.251 -8.641 37.070 1.00 90.25 439 ILE A CA 1
ATOM 3524 C C . ILE A 1 439 ? -9.080 -9.873 37.419 1.00 90.25 439 ILE A C 1
ATOM 3526 O O . ILE A 1 439 ? -8.948 -10.422 38.511 1.00 90.25 439 ILE A O 1
ATOM 3530 N N . TYR A 1 440 ? -9.925 -10.304 36.490 1.00 88.44 440 TYR A N 1
ATOM 3531 C CA . TYR A 1 440 ? -10.725 -11.516 36.626 1.00 88.44 440 TYR A CA 1
ATOM 3532 C C . TYR A 1 440 ? -10.015 -12.732 36.022 1.00 88.44 440 TYR A C 1
ATOM 3534 O O . TYR A 1 440 ? -9.151 -12.614 35.143 1.00 88.44 440 TYR A O 1
ATOM 3542 N N . ALA A 1 441 ? -10.419 -13.924 36.473 1.00 80.94 441 ALA A N 1
ATOM 3543 C CA . ALA A 1 441 ? -10.017 -15.182 35.855 1.00 80.94 441 ALA A CA 1
ATOM 3544 C C . ALA A 1 441 ? -10.423 -15.177 34.369 1.00 80.94 441 ALA A C 1
ATOM 3546 O O . ALA A 1 441 ? -11.560 -14.858 34.033 1.00 80.94 441 ALA A O 1
ATOM 3547 N N . GLY A 1 442 ? -9.476 -15.484 33.477 1.00 76.00 442 GLY A N 1
ATOM 3548 C CA . GLY A 1 442 ? -9.679 -15.393 32.023 1.00 76.00 442 GLY A CA 1
ATOM 3549 C C . GLY A 1 442 ? -9.038 -14.177 31.341 1.00 76.00 442 GLY A C 1
ATOM 3550 O O . GLY A 1 442 ? -9.400 -13.866 30.211 1.00 76.00 442 GLY A O 1
ATOM 3551 N N . ASN A 1 443 ? -8.068 -13.505 31.979 1.00 83.44 443 ASN A N 1
ATOM 3552 C CA . ASN A 1 443 ? -7.344 -12.346 31.423 1.00 83.44 443 ASN A CA 1
ATOM 3553 C C . ASN A 1 443 ? -8.246 -11.139 31.094 1.00 83.44 443 ASN A C 1
ATOM 3555 O O . ASN A 1 443 ? -7.960 -10.375 30.168 1.00 83.44 443 ASN A O 1
ATOM 3559 N N . VAL A 1 444 ? -9.323 -10.952 31.859 1.00 87.88 444 VAL A N 1
ATOM 3560 C CA . VAL A 1 444 ? -10.227 -9.801 31.730 1.00 87.88 444 VAL A CA 1
ATOM 3561 C C . VAL A 1 444 ? -9.857 -8.748 32.773 1.00 87.88 444 VAL A C 1
ATOM 3563 O O . VAL A 1 444 ? -9.672 -9.067 33.944 1.00 87.88 444 VAL A O 1
ATOM 3566 N N . LEU A 1 445 ? -9.754 -7.487 32.350 1.00 88.69 445 LEU A N 1
ATOM 3567 C CA . LEU A 1 445 ? -9.495 -6.337 33.217 1.00 88.69 445 LEU A CA 1
ATOM 3568 C C . LEU A 1 445 ? -10.761 -5.481 33.299 1.00 88.69 445 LEU A C 1
ATOM 3570 O O . LEU A 1 445 ? -11.160 -4.889 32.298 1.00 88.69 445 LEU A O 1
ATOM 3574 N N . ALA A 1 446 ? -11.356 -5.379 34.484 1.00 89.69 446 ALA A N 1
ATOM 3575 C CA . ALA A 1 446 ? -12.381 -4.385 34.766 1.00 89.69 446 ALA A CA 1
ATOM 3576 C C . ALA A 1 446 ? -11.742 -3.124 35.339 1.00 89.69 446 ALA A C 1
ATOM 3578 O O . ALA A 1 446 ? -11.105 -3.151 36.394 1.00 89.69 446 ALA A O 1
ATOM 3579 N N . LEU A 1 447 ? -11.926 -2.018 34.625 1.00 90.75 447 LEU A N 1
ATOM 3580 C CA . LEU A 1 447 ? -11.405 -0.710 34.982 1.00 90.75 447 LEU A CA 1
ATOM 3581 C C . LEU A 1 447 ? -12.568 0.197 35.381 1.00 90.75 447 LEU A C 1
ATOM 3583 O O . LEU A 1 447 ? -13.450 0.476 34.573 1.00 90.75 447 LEU A O 1
ATOM 3587 N N . TYR A 1 448 ? -12.554 0.662 36.622 1.00 91.00 448 TYR A N 1
ATOM 3588 C CA . TYR A 1 448 ? -13.539 1.591 37.155 1.00 91.00 448 TYR A CA 1
ATOM 3589 C C . TYR A 1 448 ? -12.910 2.977 37.167 1.00 91.00 448 TYR A C 1
ATOM 3591 O O . TYR A 1 448 ? -11.849 3.171 37.762 1.00 91.00 448 TYR A O 1
ATOM 3599 N N . MET A 1 449 ? -13.554 3.927 36.502 1.00 91.00 449 MET A N 1
ATOM 3600 C CA . MET A 1 449 ? -13.042 5.281 36.299 1.00 91.00 449 MET A CA 1
ATOM 3601 C C . MET A 1 449 ? -14.057 6.308 36.788 1.00 91.00 449 MET A C 1
ATOM 3603 O O . MET A 1 449 ? -15.259 6.031 36.827 1.00 91.00 449 MET A O 1
ATOM 3607 N N . THR A 1 450 ? -13.585 7.497 37.148 1.00 91.12 450 THR A N 1
ATOM 3608 C CA . THR A 1 450 ? -14.465 8.616 37.474 1.00 91.12 450 THR A CA 1
ATOM 3609 C C . THR A 1 450 ? -15.252 9.040 36.238 1.00 91.12 450 THR A C 1
ATOM 3611 O O . THR A 1 450 ? -14.731 9.089 35.122 1.00 91.12 450 THR A O 1
ATOM 3614 N N . LYS A 1 451 ? -16.546 9.328 36.420 1.00 89.75 451 LYS A N 1
ATOM 3615 C CA . LYS A 1 451 ? -17.393 9.834 35.339 1.00 89.75 451 LYS A CA 1
ATOM 3616 C C . LYS A 1 451 ? -17.104 11.328 35.151 1.00 89.75 451 LYS A C 1
ATOM 3618 O O . LYS A 1 451 ? -17.367 12.094 36.079 1.00 89.75 451 LYS A O 1
ATOM 3623 N N . PRO A 1 452 ? -16.622 11.769 33.977 1.00 88.00 452 PRO A N 1
ATOM 3624 C CA . PRO A 1 452 ? -16.330 13.177 33.775 1.00 88.00 452 PRO A CA 1
ATOM 3625 C C . PRO A 1 452 ? -17.617 14.016 33.731 1.00 88.00 452 PRO A C 1
ATOM 3627 O O . PRO A 1 452 ? -18.684 13.552 33.311 1.00 88.00 452 PRO A O 1
ATOM 3630 N N . ILE A 1 453 ? -17.526 15.269 34.184 1.00 87.25 453 ILE A N 1
ATOM 3631 C CA . ILE A 1 453 ? -18.676 16.177 34.292 1.00 87.25 453 ILE A CA 1
ATOM 3632 C C . ILE A 1 453 ? -19.269 16.421 32.899 1.00 87.25 453 ILE A C 1
ATOM 3634 O O . ILE A 1 453 ? -18.555 16.725 31.948 1.00 87.25 453 ILE A O 1
ATOM 3638 N N . GLY A 1 454 ? -20.590 16.271 32.769 1.00 85.50 454 GLY A N 1
ATOM 3639 C CA . GLY A 1 454 ? -21.295 16.448 31.495 1.00 85.50 454 GLY A CA 1
ATOM 3640 C C . GLY A 1 454 ? -21.224 15.249 30.540 1.00 85.50 454 GLY A C 1
ATOM 3641 O O . GLY A 1 454 ? -21.829 15.299 29.470 1.00 85.50 454 GLY A O 1
ATOM 3642 N N . PHE A 1 455 ? -20.563 14.150 30.921 1.00 88.00 455 PHE A N 1
ATOM 3643 C CA . PHE A 1 455 ? -20.489 12.949 30.093 1.00 88.00 455 PHE A CA 1
ATOM 3644 C C . PHE A 1 455 ? -21.830 12.204 30.047 1.00 88.00 455 PHE A C 1
ATOM 3646 O O . PHE A 1 455 ? -22.312 11.660 31.049 1.00 88.00 455 PHE A O 1
ATOM 3653 N N . LYS A 1 456 ? -22.441 12.178 28.860 1.00 86.88 456 LYS A N 1
ATOM 3654 C CA . LYS A 1 456 ? -23.695 11.474 28.569 1.00 86.88 456 LYS A CA 1
ATOM 3655 C C . LYS A 1 456 ? -23.398 10.287 27.657 1.00 86.88 456 LYS A C 1
ATOM 3657 O O . LYS A 1 456 ? -22.735 10.451 26.640 1.00 86.88 456 LYS A O 1
ATOM 3662 N N . TYR A 1 457 ? -23.916 9.112 27.997 1.00 86.94 457 TYR A N 1
ATOM 3663 C CA . TYR A 1 457 ? -23.776 7.899 27.191 1.00 86.94 457 TYR A CA 1
ATOM 3664 C C . TYR A 1 457 ? -25.089 7.113 27.163 1.00 86.94 457 TYR A C 1
ATOM 3666 O O . TYR A 1 457 ? -25.972 7.326 27.995 1.00 86.94 457 TYR A O 1
ATOM 3674 N N . LYS A 1 458 ? -25.209 6.205 26.195 1.00 83.38 458 LYS A N 1
ATOM 3675 C CA . LYS A 1 458 ? -26.295 5.228 26.066 1.00 83.38 458 LYS A CA 1
ATOM 3676 C C . LYS A 1 458 ? -25.729 3.815 26.214 1.00 83.38 458 LYS A C 1
ATOM 3678 O O . LYS A 1 458 ? -24.543 3.591 25.969 1.00 83.38 458 LYS A O 1
ATOM 3683 N N . SER A 1 459 ? -26.580 2.866 26.599 1.00 82.19 459 SER A N 1
ATOM 3684 C CA . SER A 1 459 ? -26.193 1.452 26.673 1.00 82.19 459 SER A CA 1
ATOM 3685 C C . SER A 1 459 ? -25.670 0.961 25.317 1.00 82.19 459 SER A C 1
ATOM 3687 O O . SER A 1 459 ? -26.233 1.298 24.276 1.00 82.19 459 SER A O 1
ATOM 3689 N N . GLY A 1 460 ? -24.574 0.200 25.334 1.00 77.19 460 GLY A N 1
ATOM 3690 C CA . GLY A 1 460 ? -23.922 -0.319 24.127 1.00 77.19 460 GLY A CA 1
ATOM 3691 C C . GLY A 1 460 ? -22.955 0.645 23.430 1.00 77.19 460 GLY A C 1
ATOM 3692 O O . GLY A 1 460 ? -22.371 0.266 22.420 1.00 77.19 460 GLY A O 1
ATOM 3693 N N . MET A 1 461 ? -22.749 1.862 23.949 1.00 79.38 461 MET A N 1
ATOM 3694 C CA . MET A 1 461 ? -21.690 2.749 23.458 1.00 79.38 461 MET A CA 1
ATOM 3695 C C . MET A 1 461 ? -20.306 2.293 23.936 1.00 79.38 461 MET A C 1
ATOM 3697 O O . MET A 1 461 ? -20.155 1.723 25.019 1.00 79.38 461 MET A O 1
ATOM 3701 N N . TYR A 1 462 ? -19.296 2.609 23.130 1.00 82.31 462 TYR A N 1
ATOM 3702 C CA . TYR A 1 462 ? -17.889 2.335 23.403 1.00 82.31 462 TYR A CA 1
ATOM 3703 C C . TYR A 1 462 ? -17.109 3.643 23.494 1.00 82.31 462 TYR A C 1
ATOM 3705 O O . TYR A 1 462 ? -17.495 4.654 22.903 1.00 82.31 462 TYR A O 1
ATOM 3713 N N . LEU A 1 463 ? -15.995 3.605 24.215 1.00 83.56 463 LEU A N 1
ATOM 3714 C CA . LEU A 1 463 ? -15.053 4.710 24.336 1.00 83.56 463 LEU A CA 1
ATOM 3715 C C . LEU A 1 463 ? -13.630 4.224 24.055 1.00 83.56 463 LEU A C 1
ATOM 3717 O O . LEU A 1 463 ? -13.326 3.038 24.201 1.00 83.56 463 LEU A O 1
ATOM 3721 N N . PHE A 1 464 ? -12.773 5.149 23.635 1.00 83.62 464 PHE A N 1
ATOM 3722 C CA . PHE A 1 464 ? -11.339 4.910 23.500 1.00 83.62 464 PHE A CA 1
ATOM 3723 C C . PHE A 1 464 ? -10.642 5.338 24.788 1.00 83.62 464 PHE A C 1
ATOM 3725 O O . PHE A 1 464 ? -10.966 6.387 25.348 1.00 83.62 464 PHE A O 1
ATOM 3732 N N . VAL A 1 465 ? -9.697 4.523 25.259 1.00 87.00 465 VAL A N 1
ATOM 3733 C CA . VAL A 1 465 ? -8.952 4.784 26.496 1.00 87.00 465 VAL A CA 1
ATOM 3734 C C . VAL A 1 465 ? -7.481 4.874 26.155 1.00 87.00 465 VAL A C 1
ATOM 3736 O O . VAL A 1 465 ? -6.864 3.895 25.741 1.00 87.00 465 VAL A O 1
ATOM 3739 N N . GLN A 1 466 ? -6.895 6.035 26.415 1.00 87.56 466 GLN A N 1
ATOM 3740 C CA . GLN A 1 466 ? -5.456 6.212 26.357 1.00 87.56 466 GLN A CA 1
ATOM 3741 C C . GLN A 1 466 ? -4.848 6.067 27.753 1.00 87.56 466 GLN A C 1
ATOM 3743 O O . GLN A 1 466 ? -5.275 6.723 28.698 1.00 87.56 466 GLN A O 1
ATOM 3748 N N . CYS A 1 467 ? -3.801 5.246 27.866 1.00 85.75 467 CYS A N 1
ATOM 3749 C CA . CYS A 1 467 ? -2.970 5.150 29.064 1.00 85.75 467 CYS A CA 1
ATOM 3750 C C . CYS A 1 467 ? -1.570 5.719 28.764 1.00 85.75 467 CYS A C 1
ATOM 3752 O O . CYS A 1 467 ? -0.728 5.000 28.211 1.00 85.75 467 CYS A O 1
ATOM 3754 N N . PRO A 1 468 ? -1.281 6.984 29.140 1.00 83.12 468 PRO A N 1
ATOM 3755 C CA . PRO A 1 468 ? -0.015 7.651 28.824 1.00 83.12 468 PRO A CA 1
ATOM 3756 C C . PRO A 1 468 ? 1.230 6.934 29.357 1.00 83.12 468 PRO A C 1
ATOM 3758 O O . PRO A 1 468 ? 2.313 7.104 28.799 1.00 83.12 468 PRO A O 1
ATOM 3761 N N . HIS A 1 469 ? 1.079 6.130 30.416 1.00 79.69 469 HIS A N 1
ATOM 3762 C CA . HIS A 1 469 ? 2.157 5.333 31.003 1.00 79.69 469 HIS A CA 1
ATOM 3763 C C . HIS A 1 469 ? 2.578 4.147 30.112 1.00 79.69 469 HIS A C 1
ATOM 3765 O O . HIS A 1 469 ? 3.703 3.667 30.213 1.00 79.69 469 HIS A O 1
ATOM 3771 N N . ILE A 1 470 ? 1.692 3.662 29.235 1.00 77.88 470 ILE A N 1
ATOM 3772 C CA . ILE A 1 470 ? 1.999 2.597 28.265 1.00 77.88 470 ILE A CA 1
ATOM 3773 C C . ILE A 1 470 ? 2.414 3.221 26.933 1.00 77.88 470 ILE A C 1
ATOM 3775 O O . ILE A 1 470 ? 3.467 2.899 26.385 1.00 77.88 470 ILE A O 1
ATOM 3779 N N . SER A 1 471 ? 1.590 4.129 26.409 1.00 77.81 471 SER A N 1
ATOM 3780 C CA . SER A 1 471 ? 1.916 4.916 25.226 1.00 77.81 471 SER A CA 1
ATOM 3781 C C . SER A 1 471 ? 1.062 6.176 25.168 1.00 77.81 471 SER A C 1
ATOM 3783 O O . SER A 1 471 ? -0.157 6.123 25.309 1.00 77.81 471 SER A O 1
ATOM 3785 N N . ARG A 1 472 ? 1.697 7.313 24.869 1.00 78.81 472 ARG A N 1
ATOM 3786 C CA . ARG A 1 472 ? 1.013 8.594 24.619 1.00 78.81 472 ARG A CA 1
ATOM 3787 C C . ARG A 1 472 ? 0.306 8.662 23.262 1.00 78.81 472 ARG A C 1
ATOM 3789 O O . ARG A 1 472 ? -0.335 9.662 22.960 1.00 78.81 472 ARG A O 1
ATOM 3796 N N . PHE A 1 473 ? 0.453 7.634 22.428 1.00 78.00 473 PHE A N 1
ATOM 3797 C CA . PHE A 1 473 ? -0.056 7.626 21.055 1.00 78.00 473 PHE A CA 1
ATOM 3798 C C . PHE A 1 473 ? -1.075 6.508 20.796 1.00 78.00 473 PHE A C 1
ATOM 3800 O O . PHE A 1 473 ? -1.671 6.464 19.721 1.00 78.00 473 PHE A O 1
ATOM 3807 N N . GLU A 1 474 ? -1.268 5.598 21.755 1.00 78.56 474 GLU A N 1
ATOM 3808 C CA . GLU A 1 474 ? -2.252 4.515 21.668 1.00 78.56 474 GLU A CA 1
ATOM 3809 C C . GLU A 1 474 ? -3.578 4.959 22.302 1.00 78.56 474 GLU A C 1
ATOM 3811 O O . GLU A 1 474 ? -3.574 5.598 23.357 1.00 78.56 474 GLU A O 1
ATOM 3816 N N . TRP A 1 475 ? -4.684 4.640 21.624 1.00 76.88 475 TRP A N 1
ATOM 3817 C CA . TRP A 1 475 ? -6.071 4.943 21.991 1.00 76.88 475 TRP A CA 1
ATOM 3818 C C . TRP A 1 475 ? -6.954 3.726 21.746 1.00 76.88 475 TRP A C 1
ATOM 3820 O O . TRP A 1 475 ? -6.769 3.090 20.668 1.00 76.88 475 TRP A O 1
#